Protein AF-0000000084555041 (afdb_homodimer)

Foldseek 3Di:
DPDAAEEEEEDAAQFADLQGVLLQLLQVLLVVPDRYDYFYEYQDQAWHQHNVGDTDGGPYYLVDDPQHQEYEFEDGPCLVVVLPPCSN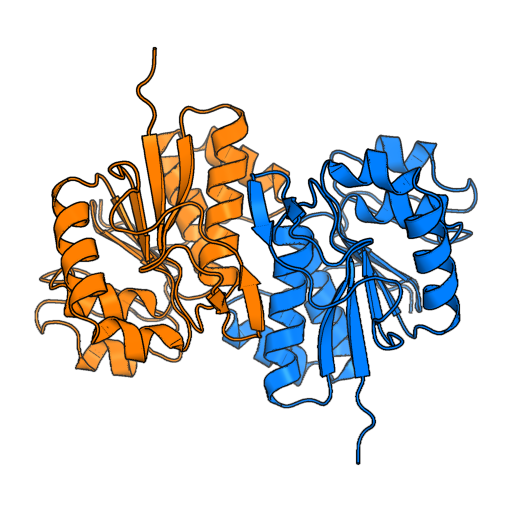LVSLLVSLVRHQAYEYAASSLSSCQSNVNQAQEEEEHAQVCQVVSCVSHDPNYHYDPPAQWEAPRRYIYGYHRVSSNQVSLLVCCVVPNDVSSVVSCVVVVHDHDNVGGHYPD/DPDAAEEEEEDAAQFADLQGVLLQLLQVLLVVPDRYDYFYEYQDQAWHQHNVGDTDGGPYYLVDDPQHQEYEFEDGPCLVVVLPPCSNLVSLLVSLVRHQAYEYAASSLSSCQSNVNQAQEEEEHAQVCQVVSCVSHDPNYHYDPPAQWEAPRRYIYGYHRVSSNQVSLLVCCVVPNDVSSVVSCVVVVHDHDNVGGHYPD

Structure (mmCIF, N/CA/C/O backbone):
data_AF-0000000084555041-model_v1
#
loop_
_entity.id
_entity.type
_entity.pdbx_description
1 polymer 'DJ-1/PfpI family protein'
#
loop_
_atom_site.group_PDB
_atom_site.id
_atom_site.type_symbol
_atom_site.label_atom_id
_atom_site.label_alt_id
_atom_site.label_comp_id
_atom_site.label_asym_id
_atom_site.label_entity_id
_atom_site.label_seq_id
_atom_site.pdbx_PDB_ins_code
_atom_site.Cartn_x
_atom_site.Cartn_y
_atom_site.Cartn_z
_atom_site.occupancy
_atom_site.B_iso_or_equiv
_atom_site.auth_seq_id
_atom_site.auth_comp_id
_atom_site.auth_asym_id
_atom_site.auth_atom_id
_atom_site.pdbx_PDB_model_num
ATOM 1 N N . MET A 1 1 ? 29.172 -12.688 -9.227 1 41.16 1 MET A N 1
ATOM 2 C CA . MET A 1 1 ? 28.312 -11.531 -9.016 1 41.16 1 MET A CA 1
ATOM 3 C C . MET A 1 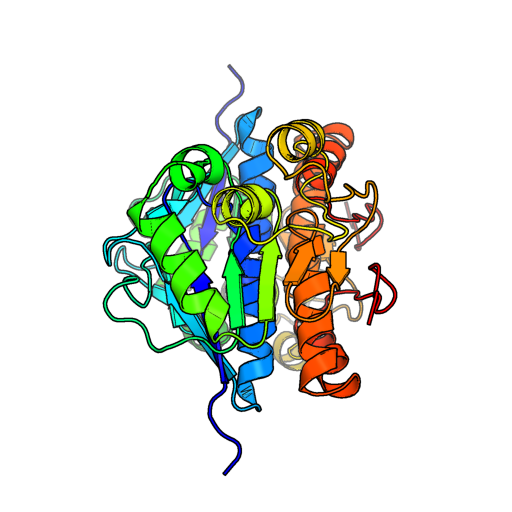1 ? 26.844 -11.953 -8.883 1 41.16 1 MET A C 1
ATOM 5 O O . MET A 1 1 ? 26.344 -12.727 -9.695 1 41.16 1 MET A O 1
ATOM 9 N N . LYS A 1 2 ? 26.219 -11.992 -7.637 1 59.16 2 LYS A N 1
ATOM 10 C CA . LYS A 1 2 ? 24.984 -12.75 -7.488 1 59.16 2 LYS A CA 1
ATOM 11 C C . LYS A 1 2 ? 23.938 -12.297 -8.5 1 59.16 2 LYS A C 1
ATOM 13 O O . LYS A 1 2 ? 23.797 -11.102 -8.773 1 59.16 2 LYS A O 1
ATOM 18 N N . GLU A 1 3 ? 23.391 -13.164 -9.539 1 86.75 3 GLU A N 1
ATOM 19 C CA . GLU A 1 3 ? 22.453 -13 -10.648 1 86.75 3 GLU A CA 1
ATOM 20 C C . GLU A 1 3 ? 21.219 -12.219 -10.203 1 86.75 3 GLU A C 1
ATOM 22 O O . GLU A 1 3 ? 20.75 -12.367 -9.07 1 86.75 3 GLU A O 1
ATOM 27 N N . ILE A 1 4 ? 20.859 -11.203 -11.039 1 93.25 4 ILE A N 1
ATOM 28 C CA . ILE A 1 4 ? 19.656 -10.406 -10.805 1 93.25 4 ILE A CA 1
ATOM 29 C C . ILE A 1 4 ? 18.438 -11.312 -10.727 1 93.25 4 ILE A C 1
ATOM 31 O O . ILE A 1 4 ? 18.266 -12.211 -11.562 1 93.25 4 ILE A O 1
ATOM 35 N N . LYS A 1 5 ? 17.734 -11.172 -9.641 1 97.88 5 LYS A N 1
ATOM 36 C CA . LYS A 1 5 ? 16.469 -11.883 -9.484 1 97.88 5 LYS A CA 1
ATOM 37 C C . LYS A 1 5 ? 15.281 -10.969 -9.789 1 97.88 5 LYS A C 1
ATOM 39 O O . LYS A 1 5 ? 15.055 -9.984 -9.086 1 97.88 5 LYS A O 1
ATOM 44 N N . ASN A 1 6 ? 14.523 -11.281 -10.883 1 98.62 6 ASN A N 1
ATOM 45 C CA . ASN A 1 6 ? 13.422 -10.453 -11.375 1 98.62 6 ASN A CA 1
ATOM 46 C C . ASN A 1 6 ? 12.109 -10.805 -10.68 1 98.62 6 ASN A C 1
ATOM 48 O O . ASN A 1 6 ? 11.688 -11.969 -10.688 1 98.62 6 ASN A O 1
ATOM 52 N N . VAL A 1 7 ? 11.484 -9.797 -10.078 1 98.88 7 VAL A N 1
ATOM 53 C CA . VAL A 1 7 ? 10.156 -9.922 -9.492 1 98.88 7 VAL A CA 1
ATOM 54 C C . VAL A 1 7 ? 9.141 -9.164 -10.352 1 98.88 7 VAL A C 1
ATOM 56 O O . VAL A 1 7 ? 9.125 -7.934 -10.359 1 98.88 7 VAL A O 1
ATOM 59 N N . ALA A 1 8 ? 8.305 -9.883 -11.055 1 98.94 8 ALA A N 1
ATOM 60 C CA . ALA A 1 8 ? 7.242 -9.273 -11.852 1 98.94 8 ALA A CA 1
ATOM 61 C C . ALA A 1 8 ? 5.918 -9.258 -11.094 1 98.94 8 ALA A C 1
ATOM 63 O O . ALA A 1 8 ? 5.453 -10.297 -10.625 1 98.94 8 ALA A O 1
ATOM 64 N N . ILE A 1 9 ? 5.352 -8.125 -10.977 1 98.94 9 ILE A N 1
ATOM 65 C CA . ILE A 1 9 ? 4.031 -7.969 -10.375 1 98.94 9 ILE A CA 1
ATOM 66 C C . ILE A 1 9 ? 3.02 -7.57 -11.445 1 98.94 9 ILE A C 1
ATOM 68 O O . ILE A 1 9 ? 3.133 -6.5 -12.047 1 98.94 9 ILE A O 1
ATOM 72 N N . LEU A 1 10 ? 2.076 -8.445 -11.703 1 98.94 10 LEU A N 1
ATOM 73 C CA . LEU A 1 10 ? 1.033 -8.164 -12.688 1 98.94 10 LEU A CA 1
ATOM 74 C C . LEU A 1 10 ? 0.095 -7.07 -12.18 1 98.94 10 LEU A C 1
ATOM 76 O O . LEU A 1 10 ? -0.303 -7.082 -11.008 1 98.94 10 LEU A O 1
ATOM 80 N N . ILE A 1 11 ? -0.233 -6.133 -13.031 1 98.94 11 ILE A N 1
ATOM 81 C CA . ILE A 1 11 ? -1.312 -5.195 -12.734 1 98.94 11 ILE A CA 1
ATOM 82 C C . ILE A 1 11 ? -2.273 -5.129 -13.914 1 98.94 11 ILE A C 1
ATOM 84 O O . ILE A 1 11 ? -1.89 -5.414 -15.055 1 98.94 11 ILE A O 1
ATOM 88 N N . PHE A 1 12 ? -3.521 -4.828 -13.648 1 98.94 12 PHE A N 1
ATOM 89 C CA . PHE A 1 12 ? -4.59 -4.785 -14.633 1 98.94 12 PHE A CA 1
ATOM 90 C C . PHE A 1 12 ? -5.699 -3.838 -14.195 1 98.94 12 PHE A C 1
ATOM 92 O O . PHE A 1 12 ? -5.707 -3.369 -13.055 1 98.94 12 PHE A O 1
ATOM 99 N N . GLU A 1 13 ? -6.637 -3.469 -15.133 1 98.81 13 GLU A N 1
ATOM 100 C CA . GLU A 1 13 ? -7.77 -2.613 -14.797 1 98.81 13 GLU A CA 1
ATOM 101 C C . GLU A 1 13 ? -8.523 -3.146 -13.578 1 98.81 13 GLU A C 1
ATOM 103 O O . GLU A 1 13 ? -8.82 -4.34 -13.508 1 98.81 13 GLU A O 1
ATOM 108 N N . ASP A 1 14 ? -8.812 -2.299 -12.578 1 98.56 14 ASP A N 1
ATOM 109 C CA . ASP A 1 14 ? -9.562 -2.594 -11.359 1 98.56 14 ASP A CA 1
ATOM 110 C C . ASP A 1 14 ? -8.789 -3.545 -10.453 1 98.56 14 ASP A C 1
ATOM 112 O O . ASP A 1 14 ? -9.391 -4.301 -9.688 1 98.56 14 ASP A O 1
ATOM 116 N N . VAL A 1 15 ? -7.441 -3.555 -10.562 1 98.69 15 VAL A N 1
ATOM 117 C CA . VAL A 1 15 ? -6.602 -4.223 -9.578 1 98.69 15 VAL A CA 1
ATOM 118 C C . VAL A 1 15 ? -6.703 -3.498 -8.234 1 98.69 15 VAL A C 1
ATOM 120 O O . VAL A 1 15 ? -6.922 -2.285 -8.195 1 98.69 15 VAL A O 1
ATOM 123 N N . GLU A 1 16 ? -6.652 -4.25 -7.18 1 98.06 16 GLU A N 1
ATOM 124 C CA . GLU A 1 16 ? -6.656 -3.648 -5.848 1 98.06 16 GLU A CA 1
ATOM 125 C C . GLU A 1 16 ? -5.289 -3.062 -5.504 1 98.06 16 GLU A C 1
ATOM 127 O O . GLU A 1 16 ? -4.277 -3.764 -5.555 1 98.06 16 GLU A O 1
ATOM 132 N N . ILE A 1 17 ? -5.227 -1.912 -5.074 1 97.44 17 ILE A N 1
ATOM 133 C CA . ILE A 1 17 ? -4.004 -1.126 -4.965 1 97.44 17 ILE A CA 1
ATOM 134 C C . ILE A 1 17 ? -3.047 -1.797 -3.979 1 97.44 17 ILE A C 1
ATOM 136 O O . ILE A 1 17 ? -1.891 -2.066 -4.312 1 97.44 17 ILE A O 1
ATOM 140 N N . LEU A 1 18 ? -3.51 -2.143 -2.799 1 97.31 18 LEU A N 1
ATOM 141 C CA . LEU A 1 18 ? -2.59 -2.645 -1.784 1 97.31 18 LEU A CA 1
ATOM 142 C C . LEU A 1 18 ? -2.234 -4.105 -2.047 1 97.31 18 LEU A C 1
ATOM 144 O O . LEU A 1 18 ? -1.275 -4.625 -1.474 1 97.31 18 LEU A O 1
ATOM 148 N N . ASP A 1 19 ? -3.008 -4.77 -2.949 1 98.5 19 ASP A N 1
ATOM 149 C CA . ASP A 1 19 ? -2.646 -6.129 -3.334 1 98.5 19 ASP A CA 1
ATOM 150 C C . ASP A 1 19 ? -1.311 -6.156 -4.074 1 98.5 19 ASP A C 1
ATOM 152 O O . ASP A 1 19 ? -0.609 -7.168 -4.062 1 98.5 19 ASP A O 1
ATOM 156 N N . PHE A 1 20 ? -1.017 -5.059 -4.746 1 98.62 20 PHE A N 1
ATOM 157 C CA . PHE A 1 20 ? 0.249 -5.082 -5.473 1 98.62 20 PHE A CA 1
ATOM 158 C C . PHE A 1 20 ? 1.238 -4.098 -4.863 1 98.62 20 PHE A C 1
ATOM 160 O O . PHE A 1 20 ? 2.447 -4.34 -4.867 1 98.62 20 PHE A O 1
ATOM 167 N N . CYS A 1 21 ? 0.788 -3 -4.285 1 98.06 21 CYS A N 1
ATOM 168 C CA . CYS A 1 21 ? 1.701 -2.004 -3.736 1 98.06 21 CYS A CA 1
ATOM 169 C C . CYS A 1 21 ? 2.314 -2.49 -2.43 1 98.06 21 CYS A C 1
ATOM 171 O O . CYS A 1 21 ? 3.439 -2.117 -2.09 1 98.06 21 CYS A O 1
ATOM 173 N N . GLY A 1 22 ? 1.541 -3.26 -1.647 1 97.88 22 GLY A N 1
ATOM 174 C CA . GLY A 1 22 ? 2.135 -3.875 -0.471 1 97.88 22 GLY A CA 1
ATOM 175 C C . GLY A 1 22 ? 3.373 -4.691 -0.787 1 97.88 22 GLY A C 1
ATOM 176 O O . GLY A 1 22 ? 4.473 -4.359 -0.339 1 97.88 22 GLY A O 1
ATOM 177 N N . PRO A 1 23 ? 3.158 -5.727 -1.587 1 98.81 23 PRO A N 1
ATOM 178 C CA . PRO A 1 23 ? 4.305 -6.539 -1.995 1 98.81 23 PRO A CA 1
ATOM 179 C C . PRO A 1 23 ? 5.379 -5.723 -2.711 1 98.81 23 PRO A C 1
ATOM 181 O O . PRO A 1 23 ? 6.574 -5.953 -2.506 1 98.81 23 PRO A O 1
ATOM 184 N N . PHE A 1 24 ? 4.988 -4.785 -3.588 1 98.62 24 PHE A N 1
ATOM 185 C CA . PHE A 1 24 ? 5.938 -3.934 -4.293 1 98.62 24 PHE A CA 1
ATOM 186 C C . PHE A 1 24 ? 6.855 -3.217 -3.309 1 98.62 24 PHE A C 1
ATOM 188 O O . PHE A 1 24 ? 8.062 -3.135 -3.529 1 98.62 24 PHE A O 1
ATOM 195 N N . GLU A 1 25 ? 6.301 -2.652 -2.236 1 97.81 25 GLU A N 1
ATOM 196 C CA . GLU A 1 25 ? 7.078 -1.966 -1.209 1 97.81 25 GLU A CA 1
ATOM 197 C C . GLU A 1 25 ? 8.07 -2.912 -0.545 1 97.81 25 GLU A C 1
ATOM 199 O O . GLU A 1 25 ? 9.258 -2.59 -0.419 1 97.81 25 GLU A O 1
ATOM 204 N N . VAL A 1 26 ? 7.582 -4.094 -0.141 1 98.56 26 VAL A N 1
ATOM 205 C CA . VAL A 1 26 ? 8.43 -5.07 0.537 1 98.56 26 VAL A CA 1
ATOM 206 C C . VAL A 1 26 ? 9.625 -5.418 -0.348 1 98.56 26 VAL A C 1
ATOM 208 O O . VAL A 1 26 ? 10.773 -5.305 0.079 1 98.56 26 VAL A O 1
ATOM 211 N N . PHE A 1 27 ? 9.375 -5.801 -1.579 1 98.81 27 PHE A N 1
ATOM 212 C CA . PHE A 1 27 ? 10.438 -6.262 -2.463 1 98.81 27 PHE A CA 1
ATOM 213 C C . PHE A 1 27 ? 11.352 -5.105 -2.857 1 98.81 27 PHE A C 1
ATOM 215 O O . PHE A 1 27 ? 12.555 -5.297 -3.035 1 98.81 27 PHE A O 1
ATOM 222 N N . SER A 1 28 ? 10.758 -3.936 -3.018 1 98 28 SER A N 1
ATOM 223 C CA . SER A 1 28 ? 11.562 -2.793 -3.438 1 98 28 SER A CA 1
ATOM 224 C C . SER A 1 28 ? 12.508 -2.342 -2.328 1 98 28 SER A C 1
ATOM 226 O O . SER A 1 28 ? 13.641 -1.948 -2.594 1 98 28 SER A O 1
ATOM 228 N N . ILE A 1 29 ? 12.023 -2.275 -1.068 1 97.44 29 ILE A N 1
ATOM 229 C CA . ILE A 1 29 ? 12.898 -1.953 0.051 1 97.44 29 ILE A CA 1
ATOM 230 C C . ILE A 1 29 ? 14.016 -2.988 0.145 1 97.44 29 ILE A C 1
ATOM 232 O O . ILE A 1 29 ? 15.188 -2.637 0.328 1 97.44 29 ILE A O 1
ATOM 236 N N . THR A 1 30 ? 13.68 -4.293 0.023 1 98.56 30 THR A N 1
ATOM 237 C CA . THR A 1 30 ? 14.664 -5.367 0.039 1 98.56 30 THR A CA 1
ATOM 238 C C . THR A 1 30 ? 15.68 -5.191 -1.088 1 98.56 30 THR A C 1
ATOM 240 O O . THR A 1 30 ? 16.859 -5.473 -0.912 1 98.56 30 THR A O 1
ATOM 243 N N . ALA A 1 31 ? 15.258 -4.668 -2.203 1 98.06 31 ALA A N 1
ATOM 244 C CA . ALA A 1 31 ? 16.062 -4.535 -3.412 1 98.06 31 ALA A CA 1
ATOM 245 C C . ALA A 1 31 ? 17.156 -3.479 -3.232 1 98.06 31 ALA A C 1
ATOM 247 O O . ALA A 1 31 ? 18.094 -3.41 -4.02 1 98.06 31 ALA A O 1
ATOM 248 N N . ARG A 1 32 ? 16.984 -2.59 -2.248 1 95 32 ARG A N 1
ATOM 249 C CA . ARG A 1 32 ? 17.922 -1.489 -2.049 1 95 32 ARG A CA 1
ATOM 250 C C . ARG A 1 32 ? 19.328 -2.01 -1.786 1 95 32 ARG A C 1
ATOM 252 O O . ARG A 1 32 ? 20.312 -1.332 -2.086 1 95 32 ARG A O 1
ATOM 259 N N . ASP A 1 33 ? 19.484 -3.252 -1.26 1 96.19 33 ASP A N 1
ATOM 260 C CA . ASP A 1 33 ? 20.812 -3.773 -0.958 1 96.19 33 ASP A CA 1
ATOM 261 C C . ASP A 1 33 ? 20.906 -5.254 -1.318 1 96.19 33 ASP A C 1
ATOM 263 O O . ASP A 1 33 ? 21.688 -5.996 -0.703 1 96.19 33 ASP A O 1
ATOM 267 N N . THR A 1 34 ? 20.016 -5.699 -2.148 1 97.62 34 THR A N 1
ATOM 268 C CA . THR A 1 34 ? 20.062 -7.059 -2.682 1 97.62 34 THR A CA 1
ATOM 269 C C . THR A 1 34 ? 19.984 -7.043 -4.207 1 97.62 34 THR A C 1
ATOM 271 O O . THR A 1 34 ? 19.969 -5.977 -4.82 1 97.62 34 THR A O 1
ATOM 274 N N . ASN A 1 35 ? 19.938 -8.18 -4.832 1 97.44 35 ASN A N 1
ATOM 275 C CA . ASN A 1 35 ? 19.953 -8.289 -6.285 1 97.44 35 ASN A CA 1
ATOM 276 C C . ASN A 1 35 ? 18.531 -8.414 -6.852 1 97.44 35 ASN A C 1
ATOM 278 O O . ASN A 1 35 ? 18.344 -8.875 -7.977 1 97.44 35 ASN A O 1
ATOM 282 N N . LEU A 1 36 ? 17.562 -7.984 -6.137 1 98.19 36 LEU A N 1
ATOM 283 C CA . LEU A 1 36 ? 16.188 -8.008 -6.633 1 98.19 36 LEU A CA 1
ATOM 284 C C . LEU A 1 36 ? 15.953 -6.863 -7.613 1 98.19 36 LEU A C 1
ATOM 286 O O . LEU A 1 36 ? 16.469 -5.758 -7.426 1 98.19 36 LEU A O 1
ATOM 290 N N . ASN A 1 37 ? 15.242 -7.141 -8.641 1 98.31 37 ASN A N 1
ATOM 291 C CA . ASN A 1 37 ? 14.688 -6.176 -9.578 1 98.31 37 ASN A CA 1
ATOM 292 C C . ASN A 1 37 ? 13.164 -6.285 -9.664 1 98.31 37 ASN A C 1
ATOM 294 O O . ASN A 1 37 ? 12.641 -7.262 -10.203 1 98.31 37 ASN A O 1
ATOM 298 N N . VAL A 1 38 ? 12.461 -5.289 -9.156 1 98.75 38 VAL A N 1
ATOM 299 C CA . VAL A 1 38 ? 11.016 -5.34 -9.031 1 98.75 38 VAL A CA 1
ATOM 300 C C . VAL A 1 38 ? 10.367 -4.461 -10.102 1 98.75 38 VAL A C 1
ATOM 302 O O . VAL A 1 38 ? 10.75 -3.297 -10.266 1 98.75 38 VAL A O 1
ATOM 305 N N . TYR A 1 39 ? 9.414 -4.992 -10.805 1 98.81 39 TYR A N 1
ATOM 306 C CA . TYR A 1 39 ? 8.727 -4.199 -11.82 1 98.81 39 TYR A CA 1
ATOM 307 C C . TYR A 1 39 ? 7.285 -4.672 -11.992 1 98.81 39 TYR A C 1
ATOM 309 O O . TYR A 1 39 ? 6.961 -5.82 -11.672 1 98.81 39 TYR A O 1
ATOM 317 N N . THR A 1 40 ? 6.461 -3.754 -12.469 1 98.94 40 THR A N 1
ATOM 318 C CA . THR A 1 40 ? 5.078 -4.094 -12.797 1 98.94 40 THR A CA 1
ATOM 319 C C . THR A 1 40 ? 4.934 -4.418 -14.281 1 98.94 40 THR A C 1
ATOM 321 O O . THR A 1 40 ? 5.668 -3.885 -15.109 1 98.94 40 THR A O 1
ATOM 324 N N . VAL A 1 41 ? 3.996 -5.301 -14.523 1 98.94 41 VAL A N 1
ATOM 325 C CA . VAL A 1 41 ? 3.697 -5.691 -15.891 1 98.94 41 VAL A CA 1
ATOM 326 C C . VAL A 1 41 ? 2.188 -5.695 -16.109 1 98.94 41 VAL A C 1
ATOM 328 O O . VAL A 1 41 ? 1.424 -6.074 -15.219 1 98.94 41 VAL A O 1
ATOM 331 N N . ALA A 1 42 ? 1.735 -5.219 -17.203 1 98.94 42 ALA A N 1
ATOM 332 C CA . ALA A 1 42 ? 0.333 -5.242 -17.609 1 98.94 42 ALA A CA 1
ATOM 333 C C . ALA A 1 42 ? 0.185 -5.77 -19.031 1 98.94 42 ALA A C 1
ATOM 335 O O . ALA A 1 42 ? 1.181 -5.973 -19.734 1 98.94 42 ALA A O 1
ATOM 336 N N . GLU A 1 43 ? -1.061 -6.152 -19.406 1 98.81 43 GLU A N 1
ATOM 337 C CA . GLU A 1 43 ? -1.284 -6.633 -20.766 1 98.81 43 GLU A CA 1
ATOM 338 C C . GLU A 1 43 ? -0.765 -5.637 -21.797 1 98.81 43 GLU A C 1
ATOM 340 O O . GLU A 1 43 ? -0.103 -6.023 -22.75 1 98.81 43 GLU A O 1
ATOM 345 N N . LYS A 1 44 ? -1.063 -4.383 -21.578 1 98.19 44 LYS A N 1
ATOM 346 C CA . LYS A 1 44 ? -0.593 -3.277 -22.406 1 98.19 44 LYS A CA 1
ATOM 347 C C . LYS A 1 44 ? 0.19 -2.262 -21.578 1 98.19 44 LYS A C 1
ATOM 349 O O . LYS A 1 44 ? 0.078 -2.234 -20.344 1 98.19 44 LYS A O 1
ATOM 354 N N . ILE A 1 45 ? 0.991 -1.415 -22.281 1 97.94 45 ILE A N 1
ATOM 355 C CA . ILE A 1 45 ? 1.859 -0.463 -21.594 1 97.94 45 ILE A CA 1
ATOM 356 C C . ILE A 1 45 ? 1.065 0.789 -21.234 1 97.94 45 ILE A C 1
ATOM 358 O O . ILE A 1 45 ? 1.563 1.661 -20.516 1 97.94 45 ILE A O 1
ATOM 362 N N . THR A 1 46 ? -0.194 0.931 -21.547 1 98.12 46 THR A N 1
ATOM 363 C CA . THR A 1 46 ? -1.044 2.08 -21.25 1 98.12 46 THR A CA 1
ATOM 364 C C . THR A 1 46 ? -1.412 2.117 -19.781 1 98.12 46 THR A C 1
ATOM 366 O O . THR A 1 46 ? -1.417 1.081 -19.109 1 98.12 46 THR A O 1
ATOM 369 N N . PRO A 1 47 ? -1.659 3.32 -19.234 1 98.62 47 PRO A N 1
ATOM 370 C CA . PRO A 1 47 ? -2.029 3.422 -17.812 1 98.62 47 PRO A CA 1
ATOM 371 C C . PRO A 1 47 ? -3.215 2.531 -17.453 1 98.62 47 PRO A C 1
ATOM 373 O O . PRO A 1 47 ? -4.141 2.371 -18.25 1 98.62 47 PRO A O 1
ATOM 376 N N . ILE A 1 48 ? -3.166 1.954 -16.281 1 98.38 48 ILE A N 1
ATOM 377 C CA . ILE A 1 48 ? -4.32 1.24 -15.758 1 98.38 48 ILE A CA 1
ATOM 378 C C . ILE A 1 48 ? -4.957 2.051 -14.633 1 98.38 48 ILE A C 1
ATOM 380 O O . ILE A 1 48 ? -4.27 2.803 -13.938 1 98.38 48 ILE A O 1
ATOM 384 N N . LEU A 1 49 ? -6.27 1.921 -14.492 1 98.56 49 LEU A N 1
ATOM 385 C CA . LEU A 1 49 ? -6.988 2.455 -13.344 1 98.56 49 LEU A CA 1
ATOM 386 C C . LEU A 1 49 ? -7.277 1.356 -12.328 1 98.56 49 LEU A C 1
ATOM 388 O O . LEU A 1 49 ? -7.898 0.345 -12.656 1 98.56 49 LEU A O 1
ATOM 392 N N . THR A 1 50 ? -6.77 1.563 -11.148 1 98.38 50 THR A N 1
ATOM 393 C CA . THR A 1 50 ? -7.035 0.604 -10.078 1 98.38 50 THR A CA 1
ATOM 394 C C . THR A 1 50 ? -8.508 0.629 -9.688 1 98.38 50 THR A C 1
ATOM 396 O O . THR A 1 50 ? -9.266 1.483 -10.148 1 98.38 50 THR A O 1
ATOM 399 N N . TYR A 1 51 ? -8.945 -0.327 -8.836 1 95.94 51 TYR A N 1
ATOM 400 C CA . TYR A 1 51 ? -10.336 -0.427 -8.406 1 95.94 51 TYR A CA 1
ATOM 401 C C . TYR A 1 51 ? -10.82 0.888 -7.805 1 95.94 51 TYR A C 1
ATOM 403 O O . TYR A 1 51 ? -11.977 1.278 -7.996 1 95.94 51 TYR A O 1
ATOM 411 N N . ASN A 1 52 ? -9.914 1.59 -7.168 1 93.44 52 ASN A N 1
ATOM 412 C CA . ASN A 1 52 ? -10.305 2.859 -6.562 1 93.44 52 ASN A CA 1
ATOM 413 C C . ASN A 1 52 ? -9.773 4.047 -7.359 1 93.44 52 ASN A C 1
ATOM 415 O O . ASN A 1 52 ? -9.625 5.145 -6.824 1 93.44 52 ASN A O 1
ATOM 419 N N . LYS A 1 53 ? -9.359 3.846 -8.594 1 96.5 53 LYS A N 1
ATOM 420 C CA . LYS A 1 53 ? -9.195 4.836 -9.656 1 96.5 53 LYS A CA 1
ATOM 421 C C . LYS A 1 53 ? -7.887 5.602 -9.5 1 96.5 53 LYS A C 1
ATOM 423 O O . LYS A 1 53 ? -7.777 6.75 -9.938 1 96.5 53 LYS A O 1
ATOM 428 N N . LEU A 1 54 ? -6.953 5.031 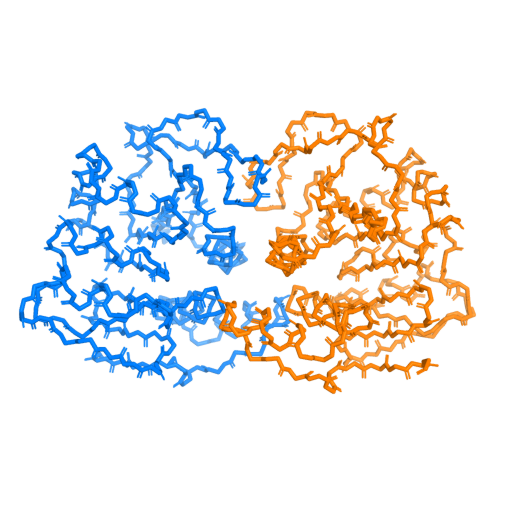-8.828 1 98.19 54 LEU A N 1
ATOM 429 C CA . LEU A 1 54 ? -5.594 5.539 -8.977 1 98.19 54 LEU A CA 1
ATOM 430 C C . LEU A 1 54 ? -4.996 5.109 -10.312 1 98.19 54 LEU A C 1
ATOM 432 O O . LEU A 1 54 ? -5.039 3.93 -10.664 1 98.19 54 LEU A O 1
ATOM 436 N N . SER A 1 55 ? -4.504 6.055 -11.086 1 98.75 55 SER A N 1
ATOM 437 C CA . SER A 1 55 ? -3.896 5.777 -12.383 1 98.75 55 SER A CA 1
ATOM 438 C C . SER A 1 55 ? -2.42 5.426 -12.242 1 98.75 55 SER A C 1
ATOM 440 O O . SER A 1 55 ? -1.645 6.203 -11.68 1 98.75 55 SER A O 1
ATOM 442 N N . VAL A 1 56 ? -2.029 4.262 -12.719 1 98.81 56 VAL A N 1
ATOM 443 C CA . VAL A 1 56 ? -0.665 3.758 -12.602 1 98.81 56 VAL A CA 1
ATOM 444 C C . VAL A 1 56 ? -0.134 3.373 -13.977 1 98.81 56 VAL A C 1
ATOM 446 O O . VAL A 1 56 ? -0.87 2.824 -14.805 1 98.81 56 VAL A O 1
ATOM 449 N N . ASN A 1 57 ? 1.095 3.662 -14.242 1 98.88 57 ASN A N 1
ATOM 450 C CA . ASN A 1 57 ? 1.744 3.264 -15.484 1 98.88 57 ASN A CA 1
ATOM 451 C C . ASN A 1 57 ? 2.621 2.031 -15.289 1 98.88 57 ASN A C 1
ATOM 453 O O . ASN A 1 57 ? 3.588 2.064 -14.531 1 98.88 57 ASN A O 1
ATOM 457 N N . PRO A 1 58 ? 2.275 0.925 -16 1 98.81 58 PRO A N 1
ATOM 458 C CA . PRO A 1 58 ? 3.123 -0.261 -15.852 1 98.81 58 PRO A CA 1
ATOM 459 C C . PRO A 1 58 ? 4.539 -0.044 -16.375 1 98.81 58 PRO A C 1
ATOM 461 O O . PRO A 1 58 ? 4.742 0.74 -17.312 1 98.81 58 PRO A O 1
ATOM 464 N N . HIS A 1 59 ? 5.527 -0.721 -15.805 1 98.81 59 HIS A N 1
ATOM 465 C CA . HIS A 1 59 ? 6.898 -0.671 -16.297 1 98.81 59 HIS A CA 1
ATOM 466 C C . HIS A 1 59 ? 7.008 -1.313 -17.688 1 98.81 59 HIS A C 1
ATOM 468 O O . HIS A 1 59 ? 7.75 -0.83 -18.531 1 98.81 59 HIS A O 1
ATOM 474 N N . TYR A 1 60 ? 6.27 -2.422 -17.812 1 98.81 60 TYR A N 1
ATOM 475 C CA . TYR A 1 60 ? 6.352 -3.207 -19.047 1 98.81 60 TYR A CA 1
ATOM 476 C C . TYR A 1 60 ? 4.98 -3.73 -19.453 1 98.81 60 TYR A C 1
ATOM 478 O O . TYR A 1 60 ? 4.047 -3.738 -18.641 1 98.81 60 TYR A O 1
ATOM 486 N N . SER A 1 61 ? 4.895 -4.109 -20.688 1 98.81 61 SER A N 1
ATOM 487 C CA . SER A 1 61 ? 3.842 -5.027 -21.109 1 98.81 61 SER A CA 1
ATOM 488 C C . SER A 1 61 ? 4.277 -6.477 -20.953 1 98.81 61 SER A C 1
ATOM 490 O O . SER A 1 61 ? 5.477 -6.77 -20.891 1 98.81 61 SER A O 1
ATOM 492 N N . ILE A 1 62 ? 3.312 -7.355 -20.922 1 98.56 62 ILE A N 1
ATOM 493 C CA . ILE A 1 62 ? 3.611 -8.773 -20.781 1 98.56 62 ILE A CA 1
ATOM 494 C C . ILE A 1 62 ? 4.383 -9.258 -22 1 98.56 62 ILE A C 1
ATOM 496 O O . ILE A 1 62 ? 4.977 -10.344 -21.984 1 98.56 62 ILE A O 1
ATOM 500 N N . PHE A 1 63 ? 4.438 -8.508 -23.062 1 98.12 63 PHE A N 1
ATOM 501 C CA . PHE A 1 63 ? 5.094 -8.914 -24.297 1 98.12 63 PHE A CA 1
ATOM 502 C C . PHE A 1 63 ? 6.551 -8.477 -24.312 1 98.12 63 PHE A C 1
ATOM 504 O O . PHE A 1 63 ? 7.344 -8.953 -25.125 1 98.12 63 PHE A O 1
ATOM 511 N N . ASP A 1 64 ? 7.016 -7.594 -23.422 1 97.25 64 ASP A N 1
ATOM 512 C CA . ASP A 1 64 ? 8.359 -7.023 -23.516 1 97.25 64 ASP A CA 1
ATOM 513 C C . ASP A 1 64 ? 9.023 -6.965 -22.141 1 97.25 64 ASP A C 1
ATOM 515 O O . ASP A 1 64 ? 10.008 -6.254 -21.953 1 97.25 64 ASP A O 1
ATOM 519 N N . CYS A 1 65 ? 8.469 -7.629 -21.172 1 98.38 65 CYS A N 1
ATOM 520 C CA . CYS A 1 65 ? 9.07 -7.598 -19.844 1 98.38 65 CYS A CA 1
ATOM 521 C C . CYS A 1 65 ? 10.188 -8.633 -19.719 1 98.38 65 CYS A C 1
ATOM 523 O O . CYS A 1 65 ? 10.18 -9.641 -20.422 1 98.38 65 CYS A O 1
ATOM 525 N N . PRO A 1 66 ? 11.195 -8.383 -18.844 1 98.19 66 PRO A N 1
ATOM 526 C CA . PRO A 1 66 ? 12.18 -9.43 -18.547 1 98.19 66 PRO A CA 1
ATOM 527 C C . PRO A 1 66 ? 11.539 -10.703 -18 1 98.19 66 PRO A C 1
ATOM 529 O O . PRO A 1 66 ? 10.484 -10.648 -17.359 1 98.19 66 PRO A O 1
ATOM 532 N N . GLU A 1 67 ? 12.203 -11.844 -18.234 1 98.06 67 GLU A N 1
ATOM 533 C CA . GLU A 1 67 ? 11.703 -13.102 -17.672 1 98.06 67 GLU A CA 1
ATOM 534 C C . GLU A 1 67 ? 11.727 -13.086 -16.156 1 98.06 67 GLU A C 1
ATOM 536 O O . GLU A 1 67 ? 12.773 -12.836 -15.547 1 98.06 67 GLU A O 1
ATOM 541 N N . PRO A 1 68 ? 1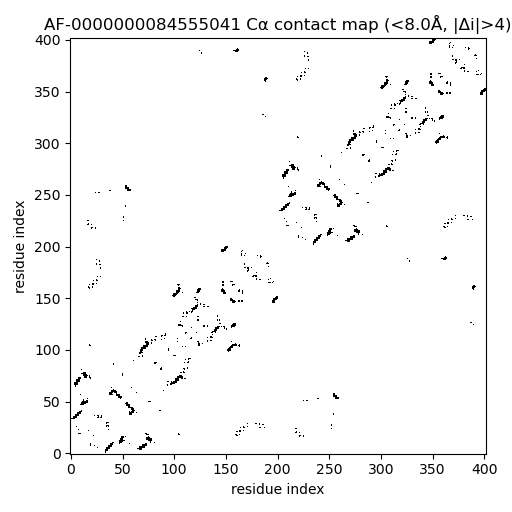0.609 -13.336 -15.578 1 98.62 68 PRO A N 1
ATOM 542 C CA . PRO A 1 68 ? 10.602 -13.234 -14.117 1 98.62 68 PRO A CA 1
ATOM 543 C C . PRO A 1 68 ? 11.094 -14.516 -13.438 1 98.62 68 PRO A C 1
ATOM 545 O O . PRO A 1 68 ? 10.82 -15.617 -13.914 1 98.62 68 PRO A O 1
ATOM 548 N N . ASP A 1 69 ? 11.828 -14.336 -12.32 1 98.81 69 ASP A N 1
ATOM 549 C CA . ASP A 1 69 ? 12.156 -15.414 -11.391 1 98.81 69 ASP A CA 1
ATOM 550 C C . ASP A 1 69 ? 11.047 -15.602 -10.359 1 98.81 69 ASP A C 1
ATOM 552 O O . ASP A 1 69 ? 10.859 -16.703 -9.836 1 98.81 69 ASP A O 1
ATOM 556 N N . ILE A 1 70 ? 10.375 -14.531 -9.992 1 98.94 70 ILE A N 1
ATOM 557 C CA . ILE A 1 70 ? 9.219 -14.492 -9.109 1 98.94 70 ILE A CA 1
ATOM 558 C C . ILE A 1 70 ? 8.078 -13.734 -9.797 1 98.94 70 ILE A C 1
ATOM 560 O O . ILE A 1 70 ? 8.281 -12.648 -10.336 1 98.94 70 ILE A O 1
ATOM 564 N N . VAL A 1 71 ? 6.906 -14.32 -9.867 1 98.94 71 VAL A N 1
ATOM 565 C CA . VAL A 1 71 ? 5.738 -13.664 -10.438 1 98.94 71 VAL A CA 1
ATOM 566 C C . VAL A 1 71 ? 4.645 -13.539 -9.383 1 98.94 71 VAL A C 1
ATOM 568 O O . VAL A 1 71 ? 4.355 -14.5 -8.664 1 98.94 71 VAL A O 1
ATOM 571 N N . LEU A 1 72 ? 4.141 -12.375 -9.188 1 98.94 72 LEU A N 1
ATOM 572 C CA . LEU A 1 72 ? 3.074 -12.117 -8.219 1 98.94 72 LEU A CA 1
ATOM 573 C C . LEU A 1 72 ? 1.798 -11.68 -8.93 1 98.94 72 LEU A C 1
ATOM 575 O O . LEU A 1 72 ? 1.819 -10.742 -9.727 1 98.94 72 LEU A O 1
ATOM 579 N N . ILE A 1 73 ? 0.705 -12.352 -8.641 1 99 73 ILE A N 1
ATOM 580 C CA . ILE A 1 73 ? -0.612 -12.086 -9.211 1 99 73 ILE A CA 1
ATOM 581 C C . ILE A 1 73 ? -1.529 -11.5 -8.141 1 99 73 ILE A C 1
ATOM 583 O O . ILE A 1 73 ? -2.018 -12.219 -7.27 1 99 73 ILE A O 1
ATOM 587 N N . PRO A 1 74 ? -1.83 -10.219 -8.227 1 98.94 74 PRO A N 1
ATOM 588 C CA . PRO A 1 74 ? -2.705 -9.57 -7.246 1 98.94 74 PRO A CA 1
ATOM 589 C C . PRO A 1 74 ? -4.188 -9.766 -7.559 1 98.94 74 PRO A C 1
ATOM 591 O O . PRO A 1 74 ? -4.535 -10.336 -8.594 1 98.94 74 PRO A O 1
ATOM 594 N N . GLY A 1 75 ? -5.023 -9.336 -6.648 1 98.75 75 GLY A N 1
ATOM 595 C CA . GLY A 1 75 ? -6.465 -9.414 -6.844 1 98.75 75 G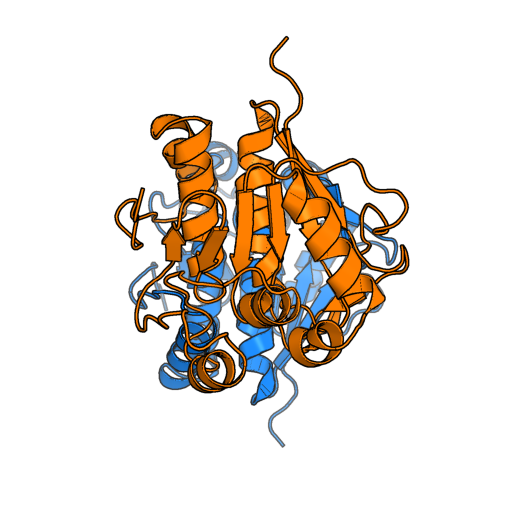LY A CA 1
ATOM 596 C C . GLY A 1 75 ? -7.094 -8.07 -7.152 1 98.75 75 GLY A C 1
ATOM 597 O O . GLY A 1 75 ? -6.441 -7.188 -7.719 1 98.75 75 GLY A O 1
ATOM 598 N N . GLY A 1 76 ? -8.328 -7.965 -6.809 1 98.19 76 GLY A N 1
ATOM 599 C CA . GLY A 1 76 ? -9.18 -6.828 -7.121 1 98.19 76 GLY A CA 1
ATOM 600 C C . GLY A 1 76 ? -10.391 -7.207 -7.949 1 98.19 76 GLY A C 1
ATOM 601 O O . GLY A 1 76 ? -10.523 -8.352 -8.383 1 98.19 76 GLY A O 1
ATOM 602 N N . LYS A 1 77 ? -11.266 -6.195 -8.109 1 97.75 77 LYS A N 1
ATOM 603 C CA . LYS A 1 77 ? -12.477 -6.434 -8.898 1 97.75 77 LYS A CA 1
ATOM 604 C C . LYS A 1 77 ? -12.125 -6.91 -10.305 1 97.75 77 LYS A C 1
ATOM 606 O O . LYS A 1 77 ? -12.852 -7.711 -10.891 1 97.75 77 LYS A O 1
ATOM 611 N N . GLY A 1 78 ? -11.016 -6.535 -10.828 1 98.69 78 GLY A N 1
ATOM 612 C CA . GLY A 1 78 ? -10.586 -6.852 -12.18 1 98.69 78 GLY A CA 1
ATOM 613 C C . GLY A 1 78 ? -10.211 -8.312 -12.359 1 98.69 78 GLY A C 1
ATOM 614 O O . GLY A 1 78 ? -10.109 -8.797 -13.492 1 98.69 78 GLY A O 1
ATOM 615 N N . SER A 1 79 ? -9.977 -9.023 -11.273 1 98.75 79 SER A N 1
ATOM 616 C CA . SER A 1 79 ? -9.562 -10.422 -11.375 1 98.75 79 SER A CA 1
ATOM 617 C C . SER A 1 79 ? -10.633 -11.273 -12.047 1 98.75 79 SER A C 1
ATOM 619 O O . SER A 1 79 ? -10.32 -12.242 -12.742 1 98.75 79 SER A O 1
ATOM 621 N N . ARG A 1 80 ? -11.875 -10.914 -11.852 1 98.5 80 ARG A N 1
ATOM 622 C CA . ARG A 1 80 ? -12.992 -11.68 -12.414 1 98.5 80 ARG A CA 1
ATOM 623 C C . ARG A 1 80 ? -13.047 -11.531 -13.93 1 98.5 80 ARG A C 1
ATOM 625 O O . ARG A 1 80 ? -13.484 -12.445 -14.633 1 98.5 80 ARG A O 1
ATOM 632 N N . LYS A 1 81 ? -12.672 -10.406 -14.391 1 98.69 81 LYS A N 1
ATOM 633 C CA . LYS A 1 81 ? -12.547 -10.227 -15.836 1 98.69 81 LYS A CA 1
ATOM 634 C C . LYS A 1 81 ? -11.305 -10.922 -16.375 1 98.69 81 LYS A C 1
ATOM 636 O O . LYS A 1 81 ? -11.375 -11.664 -17.359 1 98.69 81 LYS A O 1
ATOM 641 N N . GLU A 1 82 ? -10.172 -10.734 -15.695 1 98.81 82 GLU A N 1
ATOM 642 C CA . GLU A 1 82 ? -8.875 -11.172 -16.203 1 98.81 82 GLU A CA 1
ATOM 643 C C . GLU A 1 82 ? -8.734 -12.688 -16.141 1 98.81 82 GLU A C 1
ATOM 645 O O . GLU A 1 82 ? -8.016 -13.289 -16.938 1 98.81 82 GLU A O 1
ATOM 650 N N . MET A 1 83 ? -9.453 -13.32 -15.188 1 98.81 83 MET A N 1
ATOM 651 C CA . MET A 1 83 ? -9.375 -14.781 -15.109 1 98.81 83 MET A CA 1
ATOM 652 C C . MET A 1 83 ? -9.93 -15.422 -16.375 1 98.81 83 MET A C 1
ATOM 654 O O . MET A 1 83 ? -9.711 -16.609 -16.609 1 98.81 83 MET A O 1
ATOM 658 N N . ASN A 1 84 ? -10.672 -14.648 -17.156 1 98.81 84 ASN A N 1
ATOM 659 C CA . ASN A 1 84 ? -11.234 -15.133 -18.406 1 98.81 84 ASN A CA 1
ATOM 660 C C . ASN A 1 84 ? -10.539 -14.508 -19.609 1 98.81 84 ASN A C 1
ATOM 662 O O . ASN A 1 84 ? -11.039 -14.586 -20.734 1 98.81 84 ASN A O 1
ATOM 666 N N . ASN A 1 85 ? -9.469 -13.812 -19.453 1 98.88 85 ASN A N 1
ATOM 667 C CA . ASN A 1 85 ? -8.648 -13.219 -20.5 1 98.88 85 ASN A CA 1
ATOM 668 C C . ASN A 1 85 ? -7.551 -14.172 -20.969 1 98.88 85 ASN A C 1
ATOM 670 O O . ASN A 1 85 ? -6.547 -14.344 -20.266 1 98.88 85 ASN A O 1
ATOM 674 N N . PRO A 1 86 ? -7.68 -14.773 -22.125 1 98.81 86 PRO A N 1
ATOM 675 C CA . PRO A 1 86 ? -6.711 -15.789 -22.531 1 98.81 86 PRO A CA 1
ATOM 676 C C . PRO A 1 86 ? -5.297 -15.234 -22.688 1 98.81 86 PRO A C 1
ATOM 678 O O . PRO A 1 86 ? -4.32 -15.961 -22.484 1 98.81 86 PRO A O 1
ATOM 681 N N . ILE A 1 87 ? -5.152 -13.992 -23.016 1 98.88 87 ILE A N 1
ATOM 682 C CA . ILE A 1 87 ? -3.834 -13.391 -23.188 1 98.88 87 ILE A CA 1
ATOM 683 C C . ILE A 1 87 ? -3.1 -13.375 -21.844 1 98.88 87 ILE A C 1
ATOM 685 O O . ILE A 1 87 ? -1.953 -13.82 -21.75 1 98.88 87 ILE A O 1
ATOM 689 N N . ILE A 1 88 ? -3.773 -12.922 -20.781 1 98.88 88 ILE A N 1
ATOM 690 C CA . ILE A 1 88 ? -3.193 -12.828 -19.453 1 98.88 88 ILE A CA 1
ATOM 691 C C . ILE A 1 88 ? -2.973 -14.227 -18.875 1 98.88 88 ILE A C 1
ATOM 693 O O . ILE A 1 88 ? -1.913 -14.523 -18.328 1 98.88 88 ILE A O 1
ATOM 697 N N . ILE A 1 89 ? -3.977 -15.117 -19.062 1 98.94 89 ILE A N 1
ATOM 698 C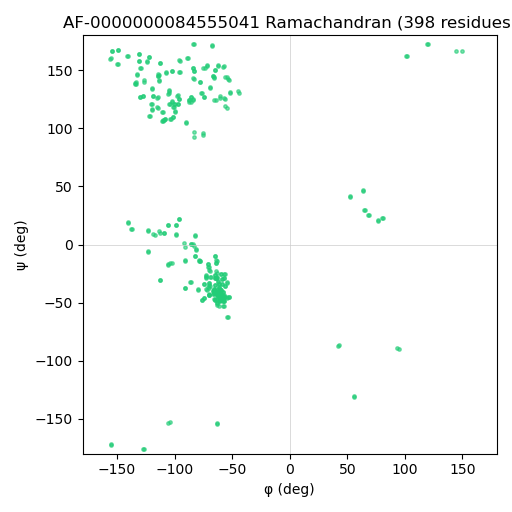 CA . ILE A 1 89 ? -3.891 -16.469 -18.5 1 98.94 89 ILE A CA 1
ATOM 699 C C . ILE A 1 89 ? -2.746 -17.234 -19.172 1 98.94 89 ILE A C 1
ATOM 701 O O . ILE A 1 89 ? -1.98 -17.922 -18.5 1 98.94 89 ILE A O 1
ATOM 705 N N . ASN A 1 90 ? -2.584 -17.094 -20.484 1 98.81 90 ASN A N 1
ATOM 706 C CA . ASN A 1 90 ? -1.491 -17.766 -21.188 1 98.81 90 ASN A CA 1
ATOM 707 C C . ASN A 1 90 ? -0.132 -17.219 -20.75 1 98.81 90 ASN A C 1
ATOM 709 O O . ASN A 1 90 ? 0.838 -17.969 -20.656 1 98.81 90 ASN A O 1
ATOM 713 N N . TRP A 1 91 ? -0.028 -15.953 -20.531 1 98.88 91 TRP A N 1
ATOM 714 C CA . TRP A 1 91 ? 1.217 -15.367 -20.047 1 98.88 91 TRP A CA 1
ATOM 715 C C . TRP A 1 91 ? 1.585 -15.938 -18.672 1 98.88 91 TRP A C 1
ATOM 717 O O . TRP A 1 91 ? 2.73 -16.328 -18.453 1 98.88 91 TRP A O 1
ATOM 727 N N . ILE A 1 92 ? 0.598 -15.969 -17.719 1 98.94 92 ILE A N 1
ATOM 728 C CA . ILE A 1 92 ? 0.821 -16.5 -16.375 1 98.94 92 ILE A CA 1
ATOM 729 C C . ILE A 1 92 ? 1.322 -17.953 -16.484 1 98.94 92 ILE A C 1
ATOM 731 O O . ILE A 1 92 ? 2.303 -18.312 -15.828 1 98.94 92 ILE A O 1
ATOM 735 N N . LYS A 1 93 ? 0.698 -18.766 -17.328 1 98.69 93 LYS A N 1
ATOM 736 C CA . LYS A 1 93 ? 1.113 -20.156 -17.516 1 98.69 93 LYS A CA 1
ATOM 737 C C . LYS A 1 93 ? 2.557 -20.219 -18.016 1 98.69 93 LYS A C 1
ATOM 739 O O . LYS A 1 93 ? 3.346 -21.031 -17.516 1 98.69 93 LYS A O 1
ATOM 744 N N . SER A 1 94 ? 2.797 -19.453 -18.938 1 98.5 94 SER A N 1
ATOM 745 C CA . SER A 1 94 ? 4.109 -19.469 -19.578 1 98.5 94 SER A CA 1
ATOM 746 C C . SER A 1 94 ? 5.211 -19.109 -18.594 1 98.5 94 SER A C 1
ATOM 748 O O . SER A 1 94 ? 6.188 -19.859 -18.453 1 98.5 94 SER A O 1
ATOM 750 N N . VAL A 1 95 ? 5.074 -17.984 -17.906 1 98.5 95 VAL A N 1
ATOM 751 C CA . VAL A 1 95 ? 6.156 -17.516 -17.047 1 98.5 95 VAL A CA 1
ATOM 752 C C . VAL A 1 95 ? 6.258 -18.391 -15.805 1 98.5 95 VAL A C 1
ATOM 754 O O . VAL A 1 95 ? 7.336 -18.531 -15.211 1 98.5 95 VAL A O 1
ATOM 757 N N . SER A 1 96 ? 5.137 -18.984 -15.391 1 98.56 96 SER A N 1
ATOM 758 C CA . SER A 1 96 ? 5.133 -19.828 -14.195 1 98.56 96 SER A CA 1
ATOM 759 C C . SER A 1 96 ? 5.992 -21.062 -14.398 1 98.56 96 SER A C 1
ATOM 761 O O . SER A 1 96 ? 6.508 -21.641 -13.43 1 98.56 96 SER A O 1
ATOM 763 N N . LYS A 1 97 ? 6.168 -21.516 -15.609 1 97.94 97 LYS A N 1
ATOM 764 C CA . LYS A 1 97 ? 6.969 -22.703 -15.906 1 97.94 97 LYS A CA 1
ATOM 765 C C . LYS A 1 97 ? 8.422 -22.5 -15.469 1 97.94 97 LYS A C 1
ATOM 767 O O . LYS A 1 97 ? 9.047 -23.422 -14.945 1 97.94 97 LYS A O 1
ATOM 772 N N . ASN A 1 98 ? 8.914 -21.375 -15.617 1 97.38 98 ASN A N 1
ATOM 773 C CA . ASN A 1 98 ? 10.336 -21.125 -15.367 1 97.38 98 ASN A CA 1
ATOM 774 C C . ASN A 1 98 ? 10.555 -20.359 -14.07 1 97.38 98 ASN A C 1
ATOM 776 O O . ASN A 1 98 ? 11.672 -20.312 -13.555 1 97.38 98 ASN A O 1
ATOM 780 N N . ALA A 1 99 ? 9.5 -19.734 -13.555 1 98.62 99 ALA A N 1
ATOM 781 C CA . ALA A 1 99 ? 9.633 -18.953 -12.328 1 98.62 99 ALA A CA 1
ATOM 782 C C . ALA A 1 99 ? 9.977 -19.844 -11.141 1 98.62 99 ALA A C 1
ATOM 784 O O . ALA A 1 99 ? 9.484 -20.984 -11.055 1 98.62 99 ALA A O 1
ATOM 785 N N . GLU A 1 100 ? 10.797 -19.328 -10.258 1 98.5 100 GLU A N 1
ATOM 786 C CA . GLU A 1 100 ? 11.109 -20 -9.008 1 98.5 100 GLU A CA 1
ATOM 787 C C . GLU A 1 100 ? 9.922 -19.969 -8.047 1 98.5 100 GLU A C 1
ATOM 789 O O . GLU A 1 100 ? 9.672 -20.938 -7.328 1 98.5 100 GLU A O 1
ATOM 794 N N . LEU A 1 101 ? 9.219 -18.859 -8.008 1 98.88 101 LEU A N 1
ATOM 795 C CA . LEU A 1 101 ? 8.055 -18.672 -7.152 1 98.88 101 LEU A CA 1
ATOM 796 C C . LEU A 1 101 ? 6.906 -18.047 -7.934 1 98.88 101 LEU A C 1
ATOM 798 O O . LEU A 1 101 ? 7.121 -17.156 -8.766 1 98.88 101 LEU A O 1
ATOM 802 N N . VAL A 1 102 ? 5.75 -18.531 -7.668 1 98.94 102 VAL A N 1
ATOM 803 C CA . VAL A 1 102 ? 4.484 -17.969 -8.141 1 98.94 102 VAL A CA 1
ATOM 804 C C . VAL A 1 102 ? 3.617 -17.578 -6.949 1 98.94 102 VAL A C 1
ATOM 806 O O . VAL A 1 102 ? 3.203 -18.438 -6.164 1 98.94 102 VAL A O 1
ATOM 809 N N . LEU A 1 103 ? 3.35 -16.297 -6.844 1 98.94 103 LEU A N 1
ATOM 810 C CA . LEU A 1 103 ? 2.668 -15.742 -5.68 1 98.94 103 LEU A CA 1
ATOM 811 C C . LEU A 1 103 ? 1.3 -15.188 -6.062 1 98.94 103 LEU A C 1
ATOM 813 O O . LEU A 1 103 ? 1.126 -14.656 -7.164 1 98.94 103 LEU A O 1
ATOM 817 N N . SER A 1 104 ? 0.352 -15.297 -5.207 1 98.94 104 SER A N 1
ATOM 818 C CA . SER A 1 104 ? -0.913 -14.602 -5.406 1 98.94 104 SER A CA 1
ATOM 819 C C . SER A 1 104 ? -1.356 -13.883 -4.133 1 98.94 104 SER A C 1
ATOM 821 O O . SER A 1 104 ? -1.043 -14.328 -3.025 1 98.94 104 SER A O 1
ATOM 823 N N . VAL A 1 105 ? -1.969 -12.805 -4.297 1 98.88 105 VAL A N 1
ATOM 824 C CA . VAL A 1 105 ? -2.615 -12.055 -3.229 1 98.88 105 VAL A CA 1
ATOM 825 C C . VAL A 1 105 ? -4.109 -11.93 -3.514 1 98.88 105 VAL A C 1
ATOM 827 O O . VAL A 1 105 ? -4.508 -11.594 -4.633 1 98.88 105 VAL A O 1
ATOM 830 N N . CYS A 1 106 ? -4.984 -12.18 -2.463 1 98.69 106 CYS A N 1
ATOM 831 C CA . CYS A 1 106 ? -6.422 -11.961 -2.611 1 98.69 106 CYS A CA 1
ATOM 832 C C . CYS A 1 106 ? -6.973 -12.75 -3.795 1 98.69 106 CYS A C 1
ATOM 834 O O . CYS A 1 106 ? -6.75 -13.953 -3.9 1 98.69 106 CYS A O 1
ATOM 836 N N . THR A 1 107 ? -7.723 -12.125 -4.66 1 98.88 107 THR A N 1
ATOM 837 C CA . THR A 1 107 ? -8.414 -12.844 -5.723 1 98.88 107 THR A CA 1
ATOM 838 C C . THR A 1 107 ? -7.48 -13.102 -6.902 1 98.88 107 THR A C 1
ATOM 840 O O . THR A 1 107 ? -7.91 -13.609 -7.941 1 98.88 107 THR A O 1
ATOM 843 N N . GLY A 1 108 ? -6.195 -12.781 -6.703 1 98.94 108 GLY A N 1
ATOM 844 C CA . GLY A 1 108 ? -5.223 -13.281 -7.656 1 98.94 108 GLY A CA 1
ATOM 845 C C . GLY A 1 108 ? -5.242 -14.789 -7.797 1 98.94 108 GLY A C 1
ATOM 846 O O . GLY A 1 108 ? -4.883 -15.328 -8.844 1 98.94 108 GLY A O 1
ATOM 847 N N . ALA A 1 109 ? -5.672 -15.453 -6.797 1 98.94 109 ALA A N 1
ATOM 848 C CA . ALA A 1 109 ? -5.793 -16.906 -6.777 1 98.94 109 ALA A CA 1
ATOM 849 C C . ALA A 1 109 ? -6.723 -17.391 -7.883 1 98.94 109 ALA A C 1
ATOM 851 O O . ALA A 1 109 ? -6.566 -18.516 -8.391 1 98.94 109 ALA A O 1
ATOM 852 N N . PHE A 1 110 ? -7.738 -16.562 -8.281 1 98.94 110 PHE A N 1
ATOM 853 C CA . PHE A 1 110 ? -8.648 -16.938 -9.359 1 98.94 110 PHE A CA 1
ATOM 854 C C . PHE A 1 110 ? -7.895 -17.125 -10.664 1 98.94 110 PHE A C 1
ATOM 856 O O . PHE A 1 110 ? -8.18 -18.047 -11.43 1 98.94 110 PHE A O 1
ATOM 863 N N . LEU A 1 111 ? -6.953 -16.203 -10.93 1 98.94 111 LEU A N 1
ATOM 864 C CA . LEU A 1 111 ? -6.168 -16.297 -12.156 1 98.94 111 LEU A CA 1
ATOM 865 C C . LEU A 1 111 ? -5.289 -17.547 -12.141 1 98.94 111 LEU A C 1
ATOM 867 O O . LEU A 1 111 ? -5.145 -18.219 -13.172 1 98.94 111 LEU A O 1
ATOM 871 N N . LEU A 1 112 ? -4.719 -17.891 -10.977 1 98.94 112 LEU A N 1
ATOM 872 C CA . LEU A 1 112 ? -3.912 -19.094 -10.883 1 98.94 112 LEU A CA 1
ATOM 873 C C . LEU A 1 112 ? -4.77 -20.344 -11.102 1 98.94 112 LEU A C 1
ATOM 875 O O . LEU A 1 112 ? -4.312 -21.312 -11.695 1 98.94 112 LEU A O 1
ATOM 879 N N . ALA A 1 113 ? -5.992 -20.312 -10.539 1 98.94 113 ALA A N 1
ATOM 880 C CA . ALA A 1 113 ? -6.918 -21.406 -10.773 1 98.94 113 ALA A CA 1
ATOM 881 C C . ALA A 1 113 ? -7.168 -21.609 -12.266 1 98.94 113 ALA A C 1
ATOM 883 O O . ALA A 1 113 ? -7.059 -22.719 -12.773 1 98.94 113 ALA A O 1
ATOM 884 N N . LYS A 1 114 ? -7.465 -20.531 -12.992 1 98.81 114 LYS A N 1
ATOM 885 C CA . LYS A 1 114 ? -7.777 -20.594 -14.422 1 98.81 114 LYS A CA 1
ATOM 886 C C . LYS A 1 114 ? -6.535 -20.938 -15.234 1 98.81 114 LYS A C 1
ATOM 888 O O . LYS A 1 114 ? -6.648 -21.453 -16.359 1 98.81 114 LYS A O 1
ATOM 893 N N . ALA A 1 115 ? -5.383 -20.688 -14.688 1 98.81 115 ALA A N 1
ATOM 894 C CA . ALA A 1 115 ? -4.125 -21.047 -15.344 1 98.81 115 ALA A CA 1
ATOM 895 C C . ALA A 1 115 ? -3.725 -22.484 -15.031 1 98.81 115 ALA A C 1
ATOM 897 O O . ALA A 1 115 ? -2.662 -22.938 -15.453 1 98.81 115 ALA A O 1
ATOM 898 N N . ASP A 1 116 ? -4.508 -23.234 -14.258 1 98.44 116 ASP A N 1
ATOM 899 C CA . ASP A 1 116 ? -4.301 -24.641 -13.914 1 98.44 116 ASP A CA 1
ATOM 900 C C . ASP A 1 116 ? -3.021 -24.812 -13.102 1 98.44 116 ASP A C 1
ATOM 902 O O . ASP A 1 116 ? -2.238 -25.734 -13.367 1 98.44 116 ASP A O 1
ATOM 906 N N . LEU A 1 117 ? -2.877 -23.953 -12.125 1 98.81 117 LEU A N 1
ATOM 907 C CA . LEU A 1 117 ? -1.639 -23.984 -11.359 1 98.81 117 LEU A CA 1
ATOM 908 C C . LEU A 1 117 ? -1.903 -24.438 -9.922 1 98.81 117 LEU A C 1
ATOM 910 O O . LEU A 1 117 ? -1.014 -24.359 -9.07 1 98.81 117 LEU A O 1
ATOM 914 N N . LEU A 1 118 ? -3.131 -24.922 -9.617 1 98.88 118 LEU A N 1
ATOM 915 C CA . LEU A 1 118 ? -3.484 -25.109 -8.211 1 98.88 118 LEU A CA 1
ATOM 916 C C . LEU A 1 118 ? -3.746 -26.578 -7.918 1 98.88 118 LEU A C 1
ATOM 918 O O . LEU A 1 118 ? -4.16 -26.938 -6.809 1 98.88 118 LEU A O 1
ATOM 922 N N . ASP A 1 119 ? -3.461 -27.516 -8.883 1 98.62 119 ASP A N 1
ATOM 923 C CA . ASP A 1 119 ? -3.715 -28.938 -8.703 1 98.62 119 ASP A CA 1
ATOM 924 C C . ASP A 1 119 ? -2.928 -29.484 -7.516 1 98.62 119 ASP A C 1
ATOM 926 O O . ASP A 1 119 ? -1.718 -29.281 -7.414 1 98.62 119 ASP A O 1
ATOM 930 N N . ASN A 1 120 ? -3.631 -30.172 -6.566 1 98.56 120 ASN A N 1
ATOM 931 C CA . ASN A 1 120 ? -3.074 -30.891 -5.426 1 98.56 120 ASN A CA 1
ATOM 932 C C . ASN A 1 120 ? -2.379 -29.953 -4.449 1 98.56 120 ASN A C 1
ATOM 934 O O . ASN A 1 120 ? -1.395 -30.328 -3.812 1 98.56 120 ASN A O 1
ATOM 938 N N . LEU A 1 121 ? -2.82 -28.734 -4.367 1 98.81 121 LEU A N 1
ATOM 939 C CA . LEU A 1 121 ? -2.242 -27.75 -3.457 1 98.81 121 LEU A CA 1
ATOM 940 C C . LEU A 1 121 ? -3.234 -27.375 -2.361 1 98.81 121 LEU A C 1
ATOM 942 O O . LEU A 1 121 ? -4.438 -27.594 -2.506 1 98.81 121 LEU A O 1
ATOM 946 N N . GLU A 1 122 ? -2.725 -26.906 -1.222 1 98.81 122 GLU A N 1
ATOM 947 C CA . GLU A 1 122 ? -3.537 -26.141 -0.282 1 98.81 122 GLU A CA 1
ATOM 948 C C . GLU A 1 122 ? -3.551 -24.656 -0.648 1 98.81 122 GLU A C 1
ATOM 950 O O . GLU A 1 122 ? -2.498 -24.047 -0.868 1 98.81 122 GLU A O 1
ATOM 955 N N . ILE A 1 123 ? -4.754 -24.125 -0.775 1 98.81 123 ILE A N 1
ATOM 956 C CA . ILE A 1 123 ? -4.844 -22.797 -1.386 1 98.81 123 ILE A CA 1
ATOM 957 C C . ILE A 1 123 ? -5.707 -21.891 -0.515 1 98.81 123 ILE A C 1
ATOM 959 O O . ILE A 1 123 ? -6.465 -22.359 0.334 1 98.81 123 ILE A O 1
ATOM 963 N N . THR A 1 124 ? -5.57 -20.609 -0.626 1 98.81 124 THR A N 1
ATOM 964 C CA . THR A 1 124 ? -6.379 -19.609 0.074 1 98.81 124 THR A CA 1
ATOM 965 C C . THR A 1 124 ? -6.523 -18.344 -0.763 1 98.81 124 THR A C 1
ATOM 967 O O . THR A 1 124 ? -5.914 -18.219 -1.827 1 98.81 124 THR A O 1
ATOM 970 N N . THR A 1 125 ? -7.379 -17.469 -0.427 1 98.75 125 THR A N 1
ATOM 971 C CA . THR A 1 125 ? -7.645 -16.156 -1.019 1 98.75 125 THR A CA 1
ATOM 972 C C . THR A 1 125 ? -8.281 -15.227 0.003 1 98.75 125 THR A C 1
ATOM 974 O O . THR A 1 125 ? -8.266 -15.5 1.204 1 98.75 125 THR A O 1
ATOM 977 N N . HIS A 1 126 ? -8.719 -14.086 -0.449 1 98.5 126 HIS A N 1
ATOM 978 C CA . HIS A 1 126 ? -9.445 -13.164 0.417 1 98.5 126 HIS A CA 1
ATOM 979 C C . HIS A 1 126 ? -10.664 -13.836 1.048 1 98.5 126 HIS A C 1
ATOM 981 O O . HIS A 1 126 ? -11.367 -14.602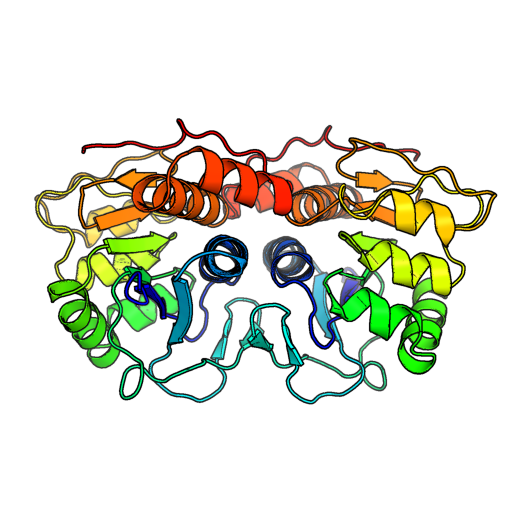 0.383 1 98.5 126 HIS A O 1
ATOM 987 N N . HIS A 1 127 ? -10.961 -13.477 2.293 1 97.94 127 HIS A N 1
ATOM 988 C CA . HIS A 1 127 ? -11.969 -14.195 3.064 1 97.94 127 HIS A CA 1
ATOM 989 C C . HIS A 1 127 ? -13.344 -14.062 2.426 1 97.94 127 HIS A C 1
ATOM 991 O O . HIS A 1 127 ? -14.18 -14.969 2.539 1 97.94 127 HIS A O 1
ATOM 997 N N . LEU A 1 128 ? -13.586 -12.984 1.737 1 97.75 128 LEU A N 1
ATOM 998 C CA . LEU A 1 128 ? -14.891 -12.758 1.137 1 97.75 128 LEU A CA 1
ATOM 999 C C . LEU A 1 128 ? -15.016 -13.508 -0.188 1 97.75 128 LEU A C 1
ATOM 1001 O O . LEU A 1 128 ? -16.094 -13.531 -0.792 1 97.75 128 LEU A O 1
ATOM 1005 N N . SER A 1 129 ? -13.945 -14.141 -0.629 1 98.5 129 SER A N 1
ATOM 1006 C CA . SER A 1 129 ? -13.945 -14.75 -1.954 1 98.5 129 SER A CA 1
ATOM 1007 C C . SER A 1 129 ? -13.617 -16.234 -1.875 1 98.5 129 SER A C 1
ATOM 1009 O O . SER A 1 129 ? -13.344 -16.875 -2.895 1 98.5 129 SER A O 1
ATOM 1011 N N . LEU A 1 130 ? -13.641 -16.781 -0.694 1 98.56 130 LEU A N 1
ATOM 1012 C CA . LEU A 1 130 ? -13.242 -18.172 -0.49 1 98.56 130 LEU A CA 1
ATOM 1013 C C . LEU A 1 130 ? -14.219 -19.109 -1.176 1 98.56 130 LEU A C 1
ATOM 1015 O O . LEU A 1 130 ? -13.805 -20.109 -1.788 1 98.56 130 LEU A O 1
ATOM 1019 N N . GLU A 1 131 ? -15.484 -18.859 -1.071 1 98.38 131 GLU A N 1
ATOM 1020 C CA . GLU A 1 131 ? -16.5 -19.734 -1.653 1 98.38 131 GLU A CA 1
ATOM 1021 C C . GLU A 1 131 ? -16.344 -19.812 -3.17 1 98.38 131 GLU A C 1
ATOM 1023 O O . GLU A 1 131 ? -16.453 -20.891 -3.756 1 98.38 131 GLU A O 1
ATOM 1028 N N . PHE A 1 132 ? -16.141 -18.656 -3.779 1 98.75 132 PHE A N 1
ATOM 1029 C CA . PHE A 1 132 ? -15.984 -18.656 -5.23 1 98.75 132 PHE A CA 1
ATOM 1030 C C . PHE A 1 132 ? -14.703 -19.391 -5.629 1 98.75 132 PHE A C 1
ATOM 1032 O O . PHE A 1 132 ? -14.688 -20.109 -6.629 1 98.75 132 PHE A O 1
ATOM 1039 N N . LEU A 1 133 ? -13.609 -19.188 -4.859 1 98.81 133 LEU A N 1
ATOM 1040 C CA . LEU A 1 133 ? -12.391 -19.938 -5.145 1 98.81 133 LEU A CA 1
ATOM 1041 C C . LEU A 1 133 ? -12.656 -21.438 -5.109 1 98.81 133 LEU A C 1
ATOM 1043 O O . LEU A 1 133 ? -12.164 -22.188 -5.961 1 98.81 133 LEU A O 1
ATOM 1047 N N . LYS A 1 134 ? -13.391 -21.922 -4.121 1 98.31 134 LYS A N 1
ATOM 1048 C CA . LYS A 1 134 ? -13.742 -23.328 -4.008 1 98.31 134 LYS A CA 1
ATOM 1049 C C . LYS A 1 134 ? -14.453 -23.828 -5.266 1 98.31 134 LYS A C 1
ATOM 1051 O O . LYS A 1 134 ? -14.258 -24.969 -5.684 1 98.31 134 LYS A O 1
ATOM 1056 N N . GLU A 1 135 ? -15.227 -22.984 -5.82 1 98.5 135 GLU A N 1
ATOM 1057 C CA . GLU A 1 135 ? -16.016 -23.328 -6.992 1 98.5 135 GLU A CA 1
ATOM 1058 C C . GLU A 1 135 ? -15.141 -23.5 -8.227 1 98.5 135 GLU A C 1
ATOM 1060 O O . GLU A 1 135 ? -15.383 -24.375 -9.062 1 98.5 135 GLU A O 1
ATOM 1065 N N . ILE A 1 136 ? -14.117 -22.688 -8.375 1 98.56 136 ILE A N 1
ATOM 1066 C CA . ILE A 1 136 ? -13.422 -22.641 -9.656 1 98.56 136 ILE A CA 1
ATOM 1067 C C . ILE A 1 136 ? -12.117 -23.422 -9.555 1 98.56 136 ILE A C 1
ATOM 1069 O O . ILE A 1 136 ? -11.477 -23.703 -10.578 1 98.56 136 ILE A O 1
ATOM 1073 N N . ALA A 1 137 ? -11.641 -23.719 -8.383 1 98.62 137 ALA A N 1
ATOM 1074 C CA . ALA A 1 137 ? -10.398 -24.469 -8.195 1 98.62 137 ALA A CA 1
ATOM 1075 C C . ALA A 1 137 ? -10.586 -25.938 -8.57 1 98.62 137 ALA A C 1
ATOM 1077 O O . ALA A 1 137 ? -11.711 -26.438 -8.555 1 98.62 137 ALA A O 1
ATOM 1078 N N . PRO A 1 138 ? -9.477 -26.609 -8.969 1 98.62 138 PRO A N 1
ATOM 1079 C CA . PRO A 1 138 ? -9.602 -28.047 -9.211 1 98.62 138 PRO A CA 1
ATOM 1080 C C . PRO A 1 138 ? -9.992 -28.828 -7.961 1 98.62 138 PRO A C 1
ATOM 1082 O O . PRO A 1 138 ? -9.648 -28.438 -6.848 1 98.62 138 PRO A O 1
ATOM 1085 N N . SER A 1 139 ? -10.602 -29.922 -8.141 1 98 139 SER A N 1
ATOM 1086 C CA . SER A 1 139 ? -11.094 -30.734 -7.031 1 98 139 SER A CA 1
ATOM 1087 C C . SER A 1 139 ? -9.953 -31.25 -6.164 1 98 139 SER A C 1
ATOM 1089 O O . SER A 1 139 ? -10.148 -31.562 -4.988 1 98 139 SER A O 1
ATOM 1091 N N . SER A 1 140 ? -8.75 -31.328 -6.719 1 98.56 140 SER A N 1
ATOM 1092 C CA . SER A 1 140 ? -7.59 -31.844 -6 1 98.56 140 SER A CA 1
ATOM 1093 C C . SER A 1 140 ? -7.023 -30.812 -5.039 1 98.56 140 SER A C 1
ATOM 1095 O O . SER A 1 140 ? -6.191 -31.125 -4.188 1 98.56 140 SER A O 1
ATOM 1097 N N . ALA A 1 141 ? -7.426 -29.562 -5.191 1 98.75 141 ALA A N 1
ATOM 1098 C CA . ALA A 1 141 ? -6.949 -28.5 -4.305 1 98.75 141 ALA A CA 1
ATOM 1099 C C . ALA A 1 141 ? -7.758 -28.469 -3.012 1 98.75 141 ALA A C 1
ATOM 1101 O O . ALA A 1 141 ? -8.945 -28.812 -3.002 1 98.75 141 ALA A O 1
ATOM 1102 N N . LYS A 1 142 ? -7.152 -28.062 -1.933 1 98.56 142 LYS A N 1
ATOM 1103 C CA . LYS A 1 142 ? -7.816 -27.891 -0.643 1 98.56 142 LYS A CA 1
ATOM 1104 C C . LYS A 1 142 ? -7.824 -26.422 -0.218 1 98.56 142 LYS A C 1
ATOM 1106 O O . LYS A 1 142 ? -6.77 -25.844 0.039 1 98.56 142 LYS A O 1
ATOM 1111 N N . VAL A 1 143 ? -8.977 -25.859 -0.07 1 98.44 143 VAL A N 1
ATOM 1112 C CA . VAL A 1 143 ? -9.109 -24.453 0.32 1 98.44 143 VAL A CA 1
ATOM 1113 C C . VAL A 1 143 ? -9.016 -24.328 1.839 1 98.44 143 VAL A C 1
ATOM 1115 O O . VAL A 1 143 ? -9.734 -25.016 2.568 1 98.44 143 VAL A O 1
ATOM 1118 N N . ARG A 1 144 ? -8.094 -23.5 2.295 1 97.94 144 ARG A N 1
ATOM 1119 C CA . ARG A 1 144 ? -7.91 -23.234 3.715 1 97.94 144 ARG A CA 1
ATOM 1120 C C . ARG A 1 144 ? -8.461 -21.859 4.082 1 97.94 144 ARG A C 1
ATOM 1122 O O . ARG A 1 144 ? -8.242 -20.875 3.365 1 97.94 144 ARG A O 1
ATOM 1129 N N . GLU A 1 145 ? -9.242 -21.812 5.172 1 96.19 145 GLU A N 1
ATOM 1130 C CA . GLU A 1 145 ? -9.797 -20.562 5.688 1 96.19 145 GLU A CA 1
ATOM 1131 C C . GLU A 1 145 ? -9.016 -20.078 6.902 1 96.19 145 GLU A C 1
ATOM 1133 O O . GLU A 1 145 ? -8.43 -20.875 7.637 1 96.19 145 GLU A O 1
ATOM 1138 N N . GLY A 1 146 ? -8.969 -18.75 7.055 1 94.12 146 GLY A N 1
ATOM 1139 C CA . GLY A 1 146 ? -8.406 -18.172 8.266 1 94.12 146 GLY A CA 1
ATOM 1140 C C . GLY A 1 146 ? -6.891 -18.203 8.297 1 94.12 146 GLY A C 1
ATOM 1141 O O . GLY A 1 146 ? -6.285 -18.219 9.375 1 94.12 146 GLY A O 1
ATOM 1142 N N . VAL A 1 147 ? -6.273 -18.328 7.199 1 95.5 147 VAL A N 1
ATOM 1143 C CA . VAL A 1 147 ? -4.816 -18.344 7.125 1 95.5 147 VAL A CA 1
ATOM 1144 C C . VAL A 1 147 ? -4.324 -17.109 6.375 1 95.5 147 VAL A C 1
ATOM 1146 O O . VAL A 1 147 ? -4.969 -16.656 5.426 1 95.5 147 VAL A O 1
ATOM 1149 N N . ARG A 1 148 ? -3.182 -16.562 6.75 1 96.75 148 ARG A N 1
ATOM 1150 C CA . ARG A 1 148 ? -2.633 -15.375 6.102 1 96.75 148 ARG A CA 1
ATOM 1151 C C . ARG A 1 148 ? -2.021 -15.727 4.746 1 96.75 148 ARG A C 1
ATOM 1153 O O . ARG A 1 148 ? -2.209 -14.992 3.77 1 96.75 148 ARG A O 1
ATOM 1160 N N . PHE A 1 149 ? -1.237 -16.75 4.711 1 98.5 149 PHE A N 1
ATOM 1161 C CA . PHE A 1 149 ? -0.679 -17.25 3.461 1 98.5 149 PHE A CA 1
ATOM 1162 C C . PHE A 1 149 ? -0.319 -18.719 3.584 1 98.5 149 PHE A C 1
ATOM 1164 O O . PHE A 1 149 ? -0.243 -19.266 4.691 1 98.5 149 PHE A O 1
ATOM 1171 N N . ILE A 1 150 ? -0.186 -19.422 2.453 1 98.69 150 ILE A N 1
ATOM 1172 C CA . ILE A 1 150 ? 0.165 -20.844 2.396 1 98.69 150 ILE A CA 1
ATOM 1173 C C . ILE A 1 150 ? 1.31 -21.047 1.407 1 98.69 150 ILE A C 1
ATOM 1175 O O . ILE A 1 150 ? 1.217 -20.641 0.246 1 98.69 150 ILE A O 1
ATOM 1179 N N . ASP A 1 151 ? 2.373 -21.703 1.861 1 98.62 151 ASP A N 1
ATOM 1180 C CA . ASP A 1 151 ? 3.541 -22.016 1.044 1 98.62 151 ASP A CA 1
ATOM 1181 C C . ASP A 1 151 ? 3.518 -23.469 0.583 1 98.62 151 ASP A C 1
ATOM 1183 O O . ASP A 1 151 ? 3.76 -24.375 1.376 1 98.62 151 ASP A O 1
ATOM 1187 N N . ASN A 1 152 ? 3.289 -23.688 -0.708 1 98.69 152 ASN A N 1
ATOM 1188 C CA . ASN A 1 152 ? 3.289 -25.016 -1.308 1 98.69 152 ASN A CA 1
ATOM 1189 C C . ASN A 1 152 ? 4.617 -25.328 -1.994 1 98.69 152 ASN A C 1
ATOM 1191 O O . ASN A 1 152 ? 4.695 -26.234 -2.828 1 98.69 152 ASN A O 1
ATOM 1195 N N . GLY A 1 153 ? 5.699 -24.594 -1.702 1 98.31 153 GLY A N 1
ATOM 1196 C CA . GLY A 1 153 ? 6.969 -24.656 -2.414 1 98.31 153 GLY A CA 1
ATOM 1197 C C . GLY A 1 153 ? 7.09 -23.641 -3.525 1 98.31 153 GLY A C 1
ATOM 1198 O O . GLY A 1 153 ? 7.449 -22.484 -3.277 1 98.31 153 GLY A O 1
ATOM 1199 N N . LYS A 1 154 ? 6.68 -23.969 -4.688 1 98.69 154 LYS A N 1
ATOM 1200 C CA . LYS A 1 154 ? 6.758 -23.062 -5.828 1 98.69 154 LYS A CA 1
ATOM 1201 C C . LYS A 1 154 ? 5.621 -22.031 -5.805 1 98.69 154 LYS A C 1
ATOM 1203 O O . LYS A 1 154 ? 5.82 -20.875 -6.145 1 98.69 154 LYS A O 1
ATOM 1208 N N . VAL A 1 155 ? 4.422 -22.469 -5.402 1 98.88 155 VAL A N 1
ATOM 1209 C CA . VAL A 1 155 ? 3.232 -21.609 -5.387 1 98.88 155 VAL A CA 1
ATOM 1210 C C . VAL A 1 155 ? 2.916 -21.203 -3.953 1 98.88 155 VAL A C 1
ATOM 1212 O O . VAL A 1 155 ? 2.766 -22.047 -3.07 1 98.88 155 VAL A O 1
ATOM 1215 N N . VAL A 1 156 ? 2.912 -19.906 -3.689 1 98.88 156 VAL A N 1
ATOM 1216 C CA . VAL A 1 156 ? 2.559 -19.344 -2.389 1 98.88 156 VAL A CA 1
ATOM 1217 C C . VAL A 1 156 ? 1.356 -18.422 -2.537 1 98.88 156 VAL A C 1
ATOM 1219 O O . VAL A 1 156 ? 1.385 -17.484 -3.336 1 98.88 156 VAL A O 1
ATOM 1222 N N . LEU A 1 157 ? 0.271 -18.703 -1.846 1 98.81 157 LEU A N 1
ATOM 1223 C CA . LEU A 1 157 ? -0.955 -17.922 -1.937 1 98.81 157 LEU A CA 1
ATOM 1224 C C . LEU A 1 157 ? -1.244 -17.203 -0.617 1 98.81 157 LEU A C 1
ATOM 1226 O O . LEU A 1 157 ? -1.052 -17.781 0.457 1 98.81 157 LEU A O 1
ATOM 1230 N N . SER A 1 158 ? -1.722 -15.992 -0.695 1 98.75 158 SER A N 1
ATOM 1231 C CA . SER A 1 158 ? -2.072 -15.258 0.517 1 98.75 158 SER A CA 1
ATOM 1232 C C . SER A 1 158 ? -3.525 -14.797 0.485 1 98.75 158 SER A C 1
ATOM 1234 O O . SER A 1 158 ? -4.137 -14.727 -0.583 1 98.75 158 SER A O 1
ATOM 1236 N N . ALA A 1 159 ? -4.039 -14.562 1.689 1 97.44 159 ALA A N 1
ATOM 1237 C CA . ALA A 1 159 ? -5.293 -13.82 1.812 1 97.44 159 ALA A CA 1
ATOM 1238 C C . ALA A 1 159 ? -5.145 -12.398 1.281 1 97.44 159 ALA A C 1
ATOM 1240 O O . ALA A 1 159 ? -4.312 -12.141 0.407 1 97.44 159 ALA A O 1
ATOM 1241 N N . GLY A 1 160 ? -5.945 -11.453 1.752 1 93.62 160 GLY A N 1
ATOM 1242 C CA . GLY A 1 160 ? -5.98 -10.125 1.153 1 93.62 160 GLY A CA 1
ATOM 1243 C C . GLY A 1 160 ? -5.09 -9.125 1.864 1 93.62 160 GLY A C 1
ATOM 1244 O O . GLY A 1 160 ? -4.789 -9.289 3.049 1 93.62 160 GLY A O 1
ATOM 1245 N N . ILE A 1 161 ? -4.754 -8.102 1.096 1 89.56 161 ILE A N 1
ATOM 1246 C CA . ILE A 1 161 ? -4.105 -6.836 1.402 1 89.56 161 ILE A CA 1
ATOM 1247 C C . ILE A 1 161 ? -2.949 -7.07 2.371 1 89.56 161 ILE A C 1
ATOM 1249 O O . ILE A 1 161 ? -1.819 -7.332 1.95 1 89.56 161 ILE A O 1
ATOM 1253 N N . SER A 1 162 ? -3.186 -7.094 3.785 1 91.69 162 SER A N 1
ATOM 1254 C CA . SER A 1 162 ? -2.084 -7.199 4.734 1 91.69 162 SER A CA 1
ATOM 1255 C C . SER A 1 162 ? -1.432 -8.578 4.672 1 91.69 162 SER A C 1
ATOM 1257 O O . SER A 1 162 ? -0.226 -8.711 4.895 1 91.69 162 SER A O 1
ATOM 1259 N N . ALA A 1 163 ? -2.16 -9.547 4.309 1 96.44 163 ALA A N 1
ATOM 1260 C CA . ALA A 1 163 ? -1.602 -10.891 4.141 1 96.44 163 ALA A CA 1
ATOM 1261 C C . ALA A 1 163 ? -0.579 -10.914 3.01 1 96.44 163 ALA A C 1
ATOM 1263 O O . ALA A 1 163 ? 0.394 -11.672 3.064 1 96.44 163 ALA A O 1
ATOM 1264 N N . GLY A 1 164 ? -0.848 -10.102 1.961 1 98.06 164 GLY A N 1
ATOM 1265 C CA . GLY A 1 164 ? 0.131 -9.969 0.894 1 98.06 164 GLY A CA 1
ATOM 1266 C C . GLY A 1 164 ? 1.464 -9.422 1.371 1 98.06 164 GLY A C 1
ATOM 1267 O O . GLY A 1 164 ? 2.52 -9.836 0.885 1 98.06 164 GLY A O 1
ATOM 1268 N N . ILE A 1 165 ? 1.444 -8.469 2.287 1 97.88 165 ILE A N 1
ATOM 1269 C CA . ILE A 1 165 ? 2.66 -7.926 2.883 1 97.88 165 ILE A CA 1
ATOM 1270 C C . ILE A 1 165 ? 3.373 -9.016 3.684 1 97.88 165 ILE A C 1
ATOM 1272 O O . ILE A 1 165 ? 4.574 -9.234 3.516 1 97.88 165 ILE A O 1
ATOM 1276 N N . ASP A 1 166 ? 2.598 -9.742 4.512 1 98.06 166 ASP A N 1
ATOM 1277 C CA . ASP A 1 166 ? 3.148 -10.828 5.312 1 98.06 166 ASP A CA 1
ATOM 1278 C C . ASP A 1 166 ? 3.812 -11.883 4.43 1 98.06 166 ASP A C 1
ATOM 1280 O O . ASP A 1 166 ? 4.926 -12.32 4.711 1 98.06 166 ASP A O 1
ATOM 1284 N N . MET A 1 167 ? 3.117 -12.281 3.43 1 98.5 167 MET A N 1
ATOM 1285 C CA . MET A 1 167 ? 3.643 -13.289 2.512 1 98.5 167 MET A CA 1
ATOM 1286 C C . MET A 1 167 ? 4.93 -12.805 1.854 1 98.5 167 MET A C 1
ATOM 1288 O O . MET A 1 167 ? 5.895 -13.562 1.738 1 98.5 167 MET A O 1
ATOM 1292 N N . SER A 1 168 ? 4.949 -11.555 1.398 1 98.75 168 SER A N 1
ATOM 1293 C CA . SER A 1 168 ? 6.129 -11.016 0.724 1 98.75 168 SER A CA 1
ATOM 1294 C C . SER A 1 168 ? 7.332 -10.977 1.659 1 98.75 168 SER A C 1
ATOM 1296 O O . SER A 1 168 ? 8.453 -11.281 1.248 1 98.75 168 SER A O 1
ATOM 1298 N N . LEU A 1 169 ? 7.102 -10.578 2.922 1 98.56 169 LEU A N 1
ATOM 1299 C CA . LEU A 1 169 ? 8.18 -10.609 3.906 1 98.56 169 LEU A CA 1
ATOM 1300 C C . LEU A 1 169 ? 8.672 -12.039 4.125 1 98.56 169 LEU A C 1
ATOM 1302 O O . LEU A 1 169 ? 9.875 -12.266 4.258 1 98.56 169 LEU A O 1
ATOM 1306 N N . TYR A 1 170 ? 7.797 -13.016 4.137 1 98.62 170 TYR A N 1
ATOM 1307 C CA . TYR A 1 170 ? 8.172 -14.414 4.25 1 98.62 170 TYR A CA 1
ATOM 1308 C C . TYR A 1 170 ? 9.031 -14.844 3.062 1 98.62 170 TYR A C 1
ATOM 1310 O O . TYR A 1 170 ? 10.023 -15.555 3.23 1 98.62 170 TYR A O 1
ATOM 1318 N N . VAL A 1 171 ? 8.633 -14.398 1.88 1 98.62 171 VAL A N 1
ATOM 1319 C CA . VAL A 1 171 ? 9.391 -14.727 0.68 1 98.62 171 VAL A CA 1
ATOM 1320 C C . VAL A 1 171 ? 10.797 -14.133 0.783 1 98.62 171 VAL A C 1
ATOM 1322 O O . VAL A 1 171 ? 11.781 -14.781 0.412 1 98.62 171 VAL A O 1
ATOM 1325 N N . VAL A 1 172 ? 10.93 -12.898 1.266 1 98.69 172 VAL A N 1
ATOM 1326 C CA . VAL A 1 172 ? 12.234 -12.297 1.505 1 98.69 172 VAL A CA 1
ATOM 1327 C C . VAL A 1 172 ? 13.039 -13.164 2.471 1 98.69 172 VAL A C 1
ATOM 1329 O O . VAL A 1 172 ? 14.234 -13.391 2.262 1 98.69 172 VAL A O 1
ATOM 1332 N N . GLU A 1 173 ? 12.391 -13.602 3.533 1 98.25 173 GLU A N 1
ATOM 1333 C CA . GLU A 1 173 ? 13.062 -14.484 4.484 1 98.25 173 GLU A CA 1
ATOM 1334 C C . GLU A 1 173 ? 13.57 -15.75 3.801 1 98.25 173 GLU A C 1
ATOM 1336 O O . GLU A 1 173 ? 14.703 -16.172 4.035 1 98.25 173 GLU A O 1
ATOM 1341 N N . ARG A 1 174 ? 12.773 -16.359 2.965 1 97.44 174 ARG A N 1
ATOM 1342 C CA . ARG A 1 174 ? 13.125 -17.578 2.256 1 97.44 174 ARG A CA 1
ATOM 1343 C C . ARG A 1 174 ? 14.359 -17.375 1.385 1 97.44 174 ARG A C 1
ATOM 1345 O O . ARG A 1 174 ? 15.195 -18.266 1.27 1 97.44 174 ARG A O 1
ATOM 1352 N N . ILE A 1 175 ? 14.445 -16.234 0.764 1 97.81 175 ILE A N 1
ATOM 1353 C CA . ILE A 1 175 ? 15.461 -16.016 -0.266 1 97.81 175 ILE A CA 1
ATOM 1354 C C . ILE A 1 175 ? 16.719 -15.438 0.366 1 97.81 175 ILE A C 1
ATOM 1356 O O . ILE A 1 175 ? 17.844 -15.812 -0.009 1 97.81 175 ILE A O 1
ATOM 1360 N N . PHE A 1 176 ? 16.547 -14.562 1.369 1 98.12 176 PHE A N 1
ATOM 1361 C CA . PHE A 1 176 ? 17.688 -13.781 1.812 1 98.12 176 PHE A CA 1
ATOM 1362 C C . PHE A 1 176 ? 17.938 -13.984 3.301 1 98.12 176 PHE A C 1
ATOM 1364 O O . PHE A 1 176 ? 18.906 -13.453 3.85 1 98.12 176 PHE A O 1
ATOM 1371 N N . GLY A 1 177 ? 17.078 -14.68 3.98 1 97.88 177 GLY A N 1
ATOM 1372 C CA . GLY A 1 177 ? 17.25 -14.961 5.395 1 97.88 177 GLY A CA 1
ATOM 1373 C C . GLY A 1 177 ? 16.406 -14.078 6.293 1 97.88 177 GLY A C 1
ATOM 1374 O O . GLY A 1 177 ? 15.938 -13.023 5.867 1 97.88 177 GLY A O 1
ATOM 1375 N N . LYS A 1 178 ? 16.266 -14.555 7.523 1 97.38 178 LYS A N 1
ATOM 1376 C CA . LYS A 1 178 ? 15.391 -13.938 8.508 1 97.38 178 LYS A CA 1
ATOM 1377 C C . LYS A 1 178 ? 15.828 -12.516 8.828 1 97.38 178 LYS A C 1
ATOM 1379 O O . LYS A 1 178 ? 15 -11.617 8.977 1 97.38 178 LYS A O 1
ATOM 1384 N N . GLU A 1 179 ? 17.062 -12.281 8.953 1 97.94 179 GLU A N 1
ATOM 1385 C CA . GLU A 1 179 ? 17.578 -10.961 9.289 1 97.94 179 GLU A CA 1
ATOM 1386 C C . GLU A 1 179 ? 17.172 -9.922 8.25 1 97.94 179 GLU A C 1
ATOM 1388 O O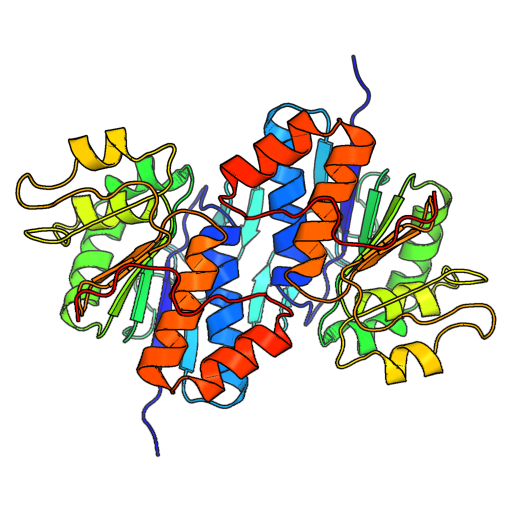 . GLU A 1 179 ? 16.766 -8.82 8.594 1 97.94 179 GLU A O 1
ATOM 1393 N N . LYS A 1 180 ? 17.281 -10.266 6.961 1 98.19 180 LYS A N 1
ATOM 1394 C CA . LYS A 1 180 ? 16.906 -9.359 5.883 1 98.19 180 LYS A CA 1
ATOM 1395 C C . LYS A 1 180 ? 15.414 -9.031 5.945 1 98.19 180 LYS A C 1
ATOM 1397 O O . LYS A 1 180 ? 15.023 -7.871 5.785 1 98.19 180 LYS A O 1
ATOM 1402 N N . ALA A 1 181 ? 14.594 -10.047 6.184 1 98.44 181 ALA A N 1
ATOM 1403 C CA . ALA A 1 181 ? 13.156 -9.836 6.277 1 98.44 181 ALA A CA 1
ATOM 1404 C C . ALA A 1 181 ? 12.812 -8.922 7.449 1 98.44 181 ALA A C 1
ATOM 1406 O O . ALA A 1 181 ? 11.977 -8.016 7.312 1 98.44 181 ALA A O 1
ATOM 1407 N N . LEU A 1 182 ? 13.461 -9.133 8.578 1 97.94 182 LEU A N 1
ATOM 1408 C CA . LEU A 1 182 ? 13.211 -8.312 9.758 1 97.94 182 LEU A CA 1
ATOM 1409 C C . LEU A 1 182 ? 13.656 -6.871 9.531 1 97.94 182 LEU A C 1
ATOM 1411 O O . LEU A 1 182 ? 12.984 -5.934 9.961 1 97.94 182 LEU A O 1
ATOM 1415 N N . ASN A 1 183 ? 14.75 -6.719 8.922 1 98.06 183 ASN A N 1
ATOM 1416 C CA . ASN A 1 183 ? 15.219 -5.375 8.594 1 98.06 183 ASN A CA 1
ATOM 1417 C C . ASN A 1 183 ? 14.227 -4.652 7.684 1 98.06 183 ASN A C 1
ATOM 1419 O O . ASN A 1 183 ? 13.922 -3.477 7.906 1 98.06 183 ASN A O 1
ATOM 1423 N N . THR A 1 184 ? 13.773 -5.34 6.637 1 98.19 184 THR A N 1
ATOM 1424 C CA . THR A 1 184 ? 12.789 -4.766 5.734 1 98.19 184 THR A CA 1
ATOM 1425 C C . THR A 1 184 ? 11.523 -4.367 6.492 1 98.19 184 THR A C 1
ATOM 1427 O O . THR A 1 184 ? 11.023 -3.25 6.336 1 98.19 184 THR A O 1
ATOM 1430 N N . ALA A 1 185 ? 11.039 -5.254 7.344 1 97.88 185 ALA A N 1
ATOM 1431 C CA . ALA A 1 185 ? 9.852 -4.969 8.156 1 97.88 185 ALA A CA 1
ATOM 1432 C C . ALA A 1 185 ? 10.086 -3.758 9.055 1 97.88 185 ALA A C 1
ATOM 1434 O O . ALA A 1 185 ? 9.188 -2.934 9.242 1 97.88 185 ALA A O 1
ATOM 1435 N N . SER A 1 186 ? 11.25 -3.682 9.617 1 97.31 186 SER A N 1
ATOM 1436 C CA . SER A 1 186 ? 11.602 -2.574 10.5 1 97.31 186 SER A CA 1
ATOM 1437 C C . SER A 1 186 ? 11.57 -1.243 9.758 1 97.31 186 SER A C 1
ATOM 1439 O O . SER A 1 186 ? 11.016 -0.261 10.25 1 97.31 186 SER A O 1
ATOM 1441 N N . ILE A 1 187 ? 12.133 -1.22 8.57 1 96.5 187 ILE A N 1
ATOM 1442 C CA . ILE A 1 187 ? 12.141 -0.013 7.75 1 96.5 187 ILE A CA 1
ATOM 1443 C C . ILE A 1 187 ? 10.711 0.399 7.426 1 96.5 187 ILE A C 1
ATOM 1445 O O . ILE A 1 187 ? 10.383 1.59 7.418 1 96.5 187 ILE A O 1
ATOM 1449 N N . MET A 1 188 ? 9.828 -0.549 7.258 1 96.62 188 MET A N 1
ATOM 1450 C CA . MET A 1 188 ? 8.43 -0.307 6.918 1 96.62 188 MET A CA 1
ATOM 1451 C C . MET A 1 188 ? 7.613 0.022 8.164 1 96.62 188 MET A C 1
ATOM 1453 O O . MET A 1 188 ? 6.434 0.369 8.062 1 96.62 188 MET A O 1
ATOM 1457 N N . GLU A 1 189 ? 8.227 -0.156 9.344 1 96.44 189 GLU A N 1
ATOM 1458 C CA . GLU A 1 189 ? 7.504 -0.067 10.609 1 96.44 189 GLU A CA 1
ATOM 1459 C C . GLU A 1 189 ? 6.266 -0.959 10.602 1 96.44 189 GLU A C 1
ATOM 1461 O O . GLU A 1 189 ? 5.172 -0.518 10.961 1 96.44 189 GLU A O 1
ATOM 1466 N N . TYR A 1 190 ? 6.441 -2.111 10.07 1 95.94 190 TYR A N 1
ATOM 1467 C CA . TYR A 1 190 ? 5.41 -3.141 9.984 1 95.94 190 TYR A CA 1
ATOM 1468 C C . TYR A 1 190 ? 5.633 -4.223 11.039 1 95.94 190 TYR A C 1
ATOM 1470 O O . TYR A 1 190 ? 6.719 -4.801 11.117 1 95.94 190 TYR A O 1
ATOM 1478 N N . GLU A 1 191 ? 4.613 -4.461 11.906 1 92.38 191 GLU A N 1
ATOM 1479 C CA . GLU A 1 191 ? 4.699 -5.531 12.891 1 92.38 191 GLU A CA 1
ATOM 1480 C C . GLU A 1 191 ? 4.488 -6.895 12.242 1 92.38 191 GLU A C 1
ATOM 1482 O O . GLU A 1 191 ? 3.354 -7.367 12.133 1 92.38 191 GLU A O 1
ATOM 1487 N N . TRP A 1 192 ? 5.582 -7.496 11.93 1 94.44 192 TRP A N 1
ATOM 1488 C CA . TRP A 1 192 ? 5.543 -8.758 11.195 1 94.44 192 TRP A CA 1
ATOM 1489 C C . TRP A 1 192 ? 5.676 -9.938 12.148 1 94.44 192 TRP A C 1
ATOM 1491 O O . TRP A 1 192 ? 6.527 -9.93 13.047 1 94.44 192 TRP A O 1
ATOM 1501 N N . ASN A 1 193 ? 4.738 -10.82 11.992 1 91.88 193 ASN A N 1
ATOM 1502 C CA . ASN A 1 193 ? 4.824 -12.102 12.68 1 91.88 193 ASN A CA 1
ATOM 1503 C C . ASN A 1 193 ? 5.254 -13.219 11.734 1 91.88 193 ASN A C 1
ATOM 1505 O O . ASN A 1 193 ? 4.453 -13.703 10.93 1 91.88 193 ASN A O 1
ATOM 1509 N N . PRO A 1 194 ? 6.48 -13.719 11.852 1 88.06 194 PRO A N 1
ATOM 1510 C CA . PRO A 1 194 ? 7.02 -14.719 10.922 1 88.06 194 PRO A CA 1
ATOM 1511 C C . PRO A 1 194 ? 6.277 -16.047 10.992 1 88.06 194 PRO A C 1
ATOM 1513 O O . PRO A 1 194 ? 6.43 -16.891 10.102 1 88.06 194 PRO A O 1
ATOM 1516 N N . GLU A 1 195 ? 5.473 -16.172 11.922 1 87.88 195 GLU A N 1
ATOM 1517 C CA . GLU A 1 195 ? 4.801 -17.453 12.109 1 87.88 195 GLU A CA 1
ATOM 1518 C C . GLU A 1 195 ? 3.396 -17.438 11.508 1 87.88 195 GLU A C 1
ATOM 1520 O O . GLU A 1 195 ? 2.658 -18.422 11.609 1 87.88 195 GLU A O 1
ATOM 1525 N N . HIS A 1 196 ? 3.275 -16.234 10.781 1 84.31 196 HIS A N 1
ATOM 1526 C CA . HIS A 1 196 ? 1.938 -16.062 10.227 1 84.31 196 HIS A CA 1
ATOM 1527 C C . HIS A 1 196 ? 1.789 -16.812 8.906 1 84.31 196 HIS A C 1
ATOM 1529 O O . HIS A 1 196 ? 2.664 -16.734 8.047 1 84.31 196 HIS A O 1
ATOM 1535 N N . GLY A 1 197 ? 1.384 -17.938 8.664 1 91.19 197 GLY A N 1
ATOM 1536 C CA . GLY A 1 197 ? 1.1 -18.703 7.461 1 91.19 197 GLY A CA 1
ATOM 1537 C C . GLY A 1 197 ? 1.311 -20.203 7.637 1 91.19 197 GLY A C 1
ATOM 1538 O O . GLY A 1 197 ? 1.789 -20.641 8.688 1 91.19 197 GLY A O 1
ATOM 1539 N N . ILE A 1 198 ? 0.843 -20.844 6.75 1 93.31 198 ILE A N 1
ATOM 1540 C CA . ILE A 1 198 ? 1.058 -22.281 6.691 1 93.31 198 ILE A CA 1
ATOM 1541 C C . ILE A 1 198 ? 2.215 -22.594 5.746 1 93.31 198 ILE A C 1
ATOM 1543 O O . ILE A 1 198 ? 2.191 -22.203 4.578 1 93.31 198 ILE A O 1
ATOM 1547 N N . LYS A 1 199 ? 3.264 -23.234 6.211 1 94.81 199 LYS A N 1
ATOM 1548 C CA . LYS A 1 199 ? 4.449 -23.609 5.438 1 94.81 199 LYS A CA 1
ATOM 1549 C C . LYS A 1 199 ? 4.523 -25.109 5.223 1 94.81 199 LYS A C 1
ATOM 1551 O O . LYS A 1 199 ? 4.801 -25.859 6.156 1 94.81 199 LYS A O 1
ATOM 1556 N N . LEU A 1 200 ? 4.258 -25.484 4.117 1 93.44 200 LEU A N 1
ATOM 1557 C CA . LEU A 1 200 ? 4.203 -26.906 3.801 1 93.44 200 LEU A CA 1
ATOM 1558 C C . LEU A 1 200 ? 5.562 -27.406 3.326 1 93.44 200 LEU A C 1
ATOM 1560 O O . LEU A 1 200 ? 5.715 -28.594 3.01 1 93.44 200 LEU A O 1
ATOM 1564 N N . ILE A 1 201 ? 6.543 -26.547 3.229 1 86.81 201 ILE A N 1
ATOM 1565 C CA . ILE A 1 201 ? 7.895 -26.906 2.82 1 86.81 201 ILE A CA 1
ATOM 1566 C C . ILE A 1 201 ? 8.844 -26.781 4.004 1 86.81 201 ILE A C 1
ATOM 1568 O O . ILE A 1 201 ? 8.586 -26.016 4.934 1 86.81 201 ILE A O 1
ATOM 1572 N N . MET B 1 1 ? -28.594 15.648 2.078 1 41.16 1 MET B N 1
ATOM 1573 C CA . MET B 1 1 ? -27.703 14.719 1.411 1 41.16 1 MET B CA 1
ATOM 1574 C C . MET B 1 1 ? -26.281 14.859 1.944 1 41.16 1 MET B C 1
ATOM 1576 O O . MET B 1 1 ? -25.766 15.977 2.051 1 41.16 1 MET B O 1
ATOM 1580 N N . LYS B 1 2 ? -25.703 13.922 2.812 1 59.31 2 LYS B N 1
ATOM 1581 C CA . LYS B 1 2 ? -24.531 14.281 3.592 1 59.31 2 LYS B CA 1
ATOM 1582 C C . LYS B 1 2 ? -23.391 14.758 2.684 1 59.31 2 LYS B C 1
ATOM 1584 O O . LYS B 1 2 ? -23.203 14.219 1.594 1 59.31 2 LYS B O 1
ATOM 1589 N N . GLU B 1 3 ? -22.828 16.078 2.764 1 86.25 3 GLU B N 1
ATOM 1590 C CA . GLU B 1 3 ? -21.812 16.812 2.027 1 86.25 3 GLU B CA 1
ATOM 1591 C C . GLU B 1 3 ? -20.578 15.945 1.771 1 86.25 3 GLU B C 1
ATOM 1593 O O . GLU B 1 3 ? -20.188 15.156 2.633 1 86.25 3 GLU B O 1
ATOM 1598 N N . ILE B 1 4 ? -20.141 15.938 0.464 1 93.06 4 ILE B N 1
ATOM 1599 C CA . ILE B 1 4 ? -18.953 15.211 0.067 1 93.06 4 ILE B CA 1
ATOM 1600 C C . ILE B 1 4 ? -17.75 15.703 0.882 1 93.06 4 ILE B C 1
ATOM 1602 O O . ILE B 1 4 ? -17.562 16.922 1.045 1 93.06 4 ILE B O 1
ATOM 1606 N N . LYS B 1 5 ? -17.094 14.766 1.494 1 97.81 5 LYS B N 1
ATOM 1607 C CA . LYS B 1 5 ? -15.859 15.062 2.209 1 97.81 5 LYS B CA 1
ATOM 1608 C C . LYS B 1 5 ? -14.641 14.688 1.372 1 97.81 5 LYS B C 1
ATOM 1610 O O . LYS B 1 5 ? -14.43 13.516 1.062 1 97.81 5 LYS B O 1
ATOM 1615 N N . ASN B 1 6 ? -13.82 15.703 0.956 1 98.62 6 ASN B N 1
ATOM 1616 C CA . ASN B 1 6 ? -12.68 15.531 0.064 1 98.62 6 ASN B CA 1
ATOM 1617 C C . ASN B 1 6 ? -11.414 15.188 0.839 1 98.62 6 ASN B C 1
ATOM 1619 O O . ASN B 1 6 ? -11.023 15.914 1.757 1 98.62 6 ASN B O 1
ATOM 1623 N N . VAL B 1 7 ? -10.797 14.07 0.474 1 98.88 7 VAL B N 1
ATOM 1624 C CA . VAL B 1 7 ? -9.5 13.664 1.008 1 98.88 7 VAL B CA 1
ATOM 1625 C C . VAL B 1 7 ? -8.43 13.82 -0.065 1 98.88 7 VAL B C 1
ATOM 1627 O O . VAL B 1 7 ? -8.383 13.047 -1.023 1 98.88 7 VAL B O 1
ATOM 1630 N N . ALA B 1 8 ? -7.57 14.797 0.076 1 98.94 8 ALA B N 1
ATOM 1631 C CA . ALA B 1 8 ? -6.453 15 -0.847 1 98.94 8 ALA B CA 1
ATOM 1632 C C . ALA B 1 8 ? -5.176 14.367 -0.307 1 98.94 8 ALA B C 1
ATOM 1634 O O . ALA B 1 8 ? -4.754 14.664 0.814 1 98.94 8 ALA B O 1
ATOM 1635 N N . ILE B 1 9 ? -4.586 13.539 -1.076 1 98.94 9 ILE B N 1
ATOM 1636 C CA . ILE B 1 9 ? -3.297 12.938 -0.747 1 98.94 9 ILE B CA 1
ATOM 1637 C C . ILE B 1 9 ? -2.221 13.492 -1.678 1 98.94 9 ILE B C 1
ATOM 1639 O O . ILE B 1 9 ? -2.275 13.281 -2.893 1 98.94 9 ILE B O 1
ATOM 1643 N N . LEU B 1 10 ? -1.282 14.234 -1.115 1 98.94 10 LEU B N 1
ATOM 1644 C CA . LEU B 1 10 ? -0.183 14.781 -1.901 1 98.94 10 LEU B CA 1
ATOM 1645 C C . LEU B 1 10 ? 0.756 13.68 -2.369 1 98.94 10 LEU B C 1
ATOM 1647 O O . LEU B 1 10 ? 1.094 12.773 -1.6 1 98.94 10 LEU B O 1
ATOM 1651 N N . ILE B 1 11 ? 1.144 13.719 -3.621 1 98.94 11 ILE B N 1
ATOM 1652 C CA . ILE B 1 11 ? 2.227 12.867 -4.102 1 98.94 11 ILE B CA 1
ATOM 1653 C C . ILE B 1 11 ? 3.252 13.719 -4.855 1 98.94 11 ILE B C 1
ATOM 1655 O O . ILE B 1 11 ? 2.922 14.789 -5.375 1 98.94 11 ILE B O 1
ATOM 1659 N N . PHE B 1 12 ? 4.496 13.281 -4.844 1 98.94 12 PHE B N 1
ATOM 1660 C CA . PHE B 1 12 ? 5.613 14 -5.445 1 98.94 12 PHE B CA 1
ATOM 1661 C C . PHE B 1 12 ? 6.723 13.031 -5.84 1 98.94 12 PHE B C 1
ATOM 1663 O O . PHE B 1 12 ? 6.684 11.852 -5.48 1 98.94 12 PHE B O 1
ATOM 1670 N N . GLU B 1 13 ? 7.719 13.492 -6.672 1 98.75 13 GLU B N 1
ATOM 1671 C CA . GLU B 1 13 ? 8.852 12.656 -7.062 1 98.75 13 GLU B CA 1
ATOM 1672 C C . GLU B 1 13 ? 9.531 12.039 -5.84 1 98.75 13 GLU B C 1
ATOM 1674 O O . GLU B 1 13 ? 9.797 12.734 -4.859 1 98.75 13 GLU B O 1
ATOM 1679 N N . ASP B 1 14 ? 9.781 10.719 -5.844 1 98.56 14 ASP B N 1
ATOM 1680 C CA . ASP B 1 14 ? 10.461 9.953 -4.805 1 98.56 14 ASP B CA 1
ATOM 1681 C C . ASP B 1 14 ? 9.617 9.875 -3.535 1 98.56 14 ASP B C 1
ATOM 1683 O O . ASP B 1 14 ? 10.156 9.742 -2.434 1 98.56 14 ASP B O 1
ATOM 1687 N N . VAL B 1 15 ? 8.273 10 -3.672 1 98.69 15 VAL B N 1
ATOM 1688 C CA . VAL B 1 15 ? 7.367 9.68 -2.574 1 98.69 15 VAL B CA 1
ATOM 1689 C C . VAL B 1 15 ? 7.414 8.18 -2.283 1 98.69 15 VAL B C 1
ATOM 1691 O O . VAL B 1 15 ? 7.656 7.375 -3.186 1 98.69 15 VAL B O 1
ATOM 1694 N N . GLU B 1 16 ? 7.293 7.844 -1.033 1 98.06 16 GLU B N 1
ATOM 1695 C CA . GLU B 1 16 ? 7.238 6.434 -0.661 1 98.06 16 GLU B CA 1
ATOM 1696 C C . GLU B 1 16 ? 5.871 5.832 -0.966 1 98.06 16 GLU B C 1
ATOM 1698 O O . GLU B 1 16 ? 4.848 6.348 -0.515 1 98.06 16 GLU B O 1
ATOM 1703 N N . ILE B 1 17 ? 5.816 4.77 -1.588 1 97.44 17 ILE B N 1
ATOM 1704 C CA . ILE B 1 17 ? 4.605 4.219 -2.186 1 97.44 17 ILE B CA 1
ATOM 1705 C C . ILE B 1 17 ? 3.586 3.908 -1.092 1 97.44 17 ILE B C 1
ATOM 1707 O O . ILE B 1 17 ? 2.443 4.367 -1.152 1 97.44 17 ILE B O 1
ATOM 1711 N N . LEU B 1 18 ? 3.973 3.205 -0.054 1 97.25 18 LEU B N 1
ATOM 1712 C CA . LEU B 1 18 ? 2.99 2.76 0.93 1 97.25 18 LEU B CA 1
ATOM 1713 C C . LEU B 1 18 ? 2.609 3.896 1.871 1 97.25 18 LEU B C 1
ATOM 1715 O O . LEU B 1 18 ? 1.609 3.807 2.586 1 97.25 18 LEU B O 1
ATOM 1719 N N . ASP B 1 19 ? 3.416 4.996 1.85 1 98.5 19 ASP B N 1
ATOM 1720 C CA . ASP B 1 19 ? 3.043 6.168 2.641 1 98.5 19 ASP B CA 1
ATOM 1721 C C . ASP B 1 19 ? 1.748 6.789 2.123 1 98.5 19 ASP B C 1
ATOM 1723 O O . ASP B 1 19 ? 1.025 7.445 2.877 1 98.5 19 ASP B O 1
ATOM 1727 N N . PHE B 1 20 ? 1.508 6.621 0.842 1 98.62 20 PHE B N 1
ATOM 1728 C CA . PHE B 1 20 ? 0.28 7.227 0.336 1 98.62 20 PHE B CA 1
ATOM 1729 C C . PHE B 1 20 ? -0.713 6.152 -0.094 1 98.62 20 PHE B C 1
ATOM 1731 O O . PHE B 1 20 ? -1.926 6.336 0.029 1 98.62 20 PHE B O 1
ATOM 1738 N N . CYS B 1 21 ? -0.267 5 -0.554 1 98.06 21 CYS B N 1
ATOM 1739 C CA . CYS B 1 21 ? -1.183 3.967 -1.021 1 98.06 21 CYS B CA 1
ATOM 1740 C C . CYS B 1 21 ? -1.874 3.279 0.15 1 98.06 21 CYS B C 1
ATOM 1742 O O . CYS B 1 21 ? -3.004 2.809 0.019 1 98.06 21 CYS B O 1
ATOM 1744 N N . GLY B 1 22 ? -1.159 3.141 1.282 1 97.88 22 GLY B N 1
ATOM 1745 C CA . GLY B 1 22 ? -1.827 2.639 2.473 1 97.88 22 GLY B CA 1
ATOM 1746 C C . GLY B 1 22 ? -3.068 3.43 2.838 1 97.88 22 GLY B C 1
ATOM 1747 O O . GLY B 1 22 ? -4.18 2.898 2.809 1 97.88 22 GLY B O 1
ATOM 1748 N N . PRO B 1 23 ? -2.842 4.707 3.141 1 98.81 23 PRO B N 1
ATOM 1749 C CA . PRO B 1 23 ? -3.986 5.566 3.451 1 98.81 23 PRO B CA 1
ATOM 1750 C C . PRO B 1 23 ? -5.004 5.629 2.314 1 98.81 23 PRO B C 1
ATOM 1752 O O . PRO B 1 23 ? -6.211 5.645 2.562 1 98.81 23 PRO B O 1
ATOM 1755 N N . PHE B 1 24 ? -4.539 5.699 1.057 1 98.62 24 PHE B N 1
ATOM 1756 C CA . PHE B 1 24 ? -5.43 5.727 -0.097 1 98.62 24 PHE B CA 1
ATOM 1757 C C . PHE B 1 24 ? -6.383 4.539 -0.076 1 98.62 24 PHE B C 1
ATOM 1759 O O . PHE B 1 24 ? -7.574 4.688 -0.342 1 98.62 24 PHE B O 1
ATOM 1766 N N . GLU B 1 25 ? -5.867 3.336 0.19 1 97.81 25 GLU B N 1
ATOM 1767 C CA . GLU B 1 25 ? -6.68 2.127 0.269 1 97.81 25 GLU B CA 1
ATOM 1768 C C . GLU B 1 25 ? -7.73 2.24 1.369 1 97.81 25 GLU B C 1
ATOM 1770 O O . GLU B 1 25 ? -8.914 1.968 1.139 1 97.81 25 GLU B O 1
ATOM 1775 N N . VAL B 1 26 ? -7.293 2.67 2.562 1 98.56 26 VAL B N 1
ATOM 1776 C CA . VAL B 1 26 ? -8.195 2.787 3.701 1 98.56 26 VAL B CA 1
ATOM 1777 C C . VAL B 1 26 ? -9.352 3.723 3.35 1 98.56 26 VAL B C 1
ATOM 1779 O O . VAL B 1 26 ? -10.516 3.35 3.473 1 98.56 26 VAL B O 1
ATOM 1782 N N . PHE B 1 27 ? -9.047 4.91 2.875 1 98.81 27 PHE B N 1
ATOM 1783 C CA . PHE B 1 27 ? -10.07 5.91 2.619 1 98.81 27 PHE B CA 1
ATOM 1784 C C . PHE B 1 27 ? -10.938 5.508 1.43 1 98.81 27 PHE B C 1
ATOM 1786 O O . PHE B 1 27 ? -12.133 5.797 1.4 1 98.81 27 PHE B O 1
ATOM 1793 N N . SER B 1 28 ? -10.305 4.871 0.455 1 98 28 SER B N 1
ATOM 1794 C CA . SER B 1 28 ? -11.062 4.492 -0.735 1 98 28 SER B CA 1
ATOM 1795 C C . SER B 1 28 ? -12.047 3.373 -0.429 1 98 28 SER B C 1
ATOM 1797 O O . SER B 1 28 ? -13.156 3.355 -0.964 1 98 28 SER B O 1
ATOM 1799 N N . ILE B 1 29 ? -11.633 2.344 0.34 1 97.38 29 ILE B N 1
ATOM 1800 C CA . ILE B 1 29 ? -12.562 1.299 0.753 1 97.38 29 ILE B CA 1
ATOM 1801 C C . ILE B 1 29 ? -13.703 1.914 1.554 1 97.38 29 ILE B C 1
ATOM 1803 O O . ILE B 1 29 ? -14.875 1.581 1.336 1 97.38 29 ILE B O 1
ATOM 1807 N N . THR B 1 30 ? -13.391 2.826 2.502 1 98.5 30 THR B N 1
ATOM 1808 C CA . THR B 1 30 ? -14.398 3.523 3.293 1 98.5 30 THR B CA 1
ATOM 1809 C C . THR B 1 30 ? -15.352 4.305 2.389 1 98.5 30 THR B C 1
ATOM 1811 O O . THR B 1 30 ? -16.547 4.379 2.656 1 98.5 30 THR B O 1
ATOM 1814 N N . ALA B 1 31 ? -14.859 4.824 1.296 1 98.06 31 ALA B N 1
ATOM 1815 C CA . ALA B 1 31 ? -15.602 5.699 0.388 1 98.06 31 ALA B CA 1
ATOM 1816 C C . ALA B 1 31 ? -16.672 4.918 -0.375 1 98.06 31 ALA B C 1
ATOM 1818 O O . ALA B 1 31 ? -17.562 5.508 -0.978 1 98.06 31 ALA B O 1
ATOM 1819 N N . ARG B 1 32 ? -16.531 3.588 -0.431 1 94.94 32 ARG B N 1
ATOM 1820 C CA . ARG B 1 32 ? -17.453 2.762 -1.208 1 94.94 32 ARG B CA 1
ATOM 1821 C C . ARG B 1 32 ? -18.891 2.928 -0.716 1 94.94 32 ARG B C 1
ATOM 1823 O O . ARG B 1 32 ? -19.828 2.756 -1.484 1 94.94 32 ARG B O 1
ATOM 1830 N N . ASP B 1 33 ? -19.094 3.316 0.568 1 96.19 33 ASP B N 1
ATOM 1831 C CA . ASP B 1 33 ? -20.453 3.455 1.088 1 96.19 33 ASP B CA 1
ATOM 1832 C C . ASP B 1 33 ? -20.578 4.676 1.998 1 96.19 33 ASP B C 1
ATOM 1834 O O . ASP B 1 33 ? -21.391 4.691 2.916 1 96.19 33 ASP B O 1
ATOM 1838 N N . THR B 1 34 ? -19.641 5.57 1.872 1 97.62 34 THR B N 1
ATOM 1839 C CA . THR B 1 34 ? -19.688 6.844 2.582 1 97.62 34 THR B CA 1
ATOM 1840 C C . THR B 1 34 ? -19.531 8.008 1.612 1 97.62 34 THR B C 1
ATOM 1842 O O . THR B 1 34 ? -19.453 7.809 0.398 1 97.62 34 THR B O 1
ATOM 1845 N N . ASN B 1 35 ? -19.469 9.219 2.09 1 97.44 35 ASN B N 1
ATOM 1846 C CA . ASN B 1 35 ? -19.406 10.414 1.258 1 97.44 35 ASN B CA 1
ATOM 1847 C C . ASN B 1 35 ? -17.969 10.891 1.073 1 97.44 35 ASN B C 1
ATOM 1849 O O . ASN B 1 35 ? -17.734 12.055 0.737 1 97.44 35 ASN B O 1
ATOM 1853 N N . LEU B 1 36 ? -17.031 10.031 1.245 1 98.12 36 LEU B N 1
ATOM 1854 C CA . LEU B 1 36 ? -15.633 10.398 1.019 1 98.12 36 LEU B CA 1
ATOM 1855 C C . LEU B 1 36 ? -15.312 10.422 -0.473 1 98.12 36 LEU B C 1
ATOM 1857 O O . LEU B 1 36 ? -15.812 9.586 -1.232 1 98.12 36 LEU B O 1
ATOM 1861 N N . ASN B 1 37 ? -14.562 11.367 -0.877 1 98.31 37 ASN B N 1
ATOM 1862 C CA . ASN B 1 37 ? -13.93 11.469 -2.189 1 98.31 37 ASN B CA 1
ATOM 1863 C C . ASN B 1 37 ? -12.414 11.562 -2.074 1 98.31 37 ASN B C 1
ATOM 1865 O O . ASN B 1 37 ? -11.883 12.586 -1.636 1 98.31 37 ASN B O 1
ATOM 1869 N N . VAL B 1 38 ? -11.711 10.523 -2.486 1 98.75 38 VAL B N 1
ATOM 1870 C CA . VAL B 1 38 ? -10.273 10.422 -2.289 1 98.75 38 VAL B CA 1
ATOM 1871 C C . VAL B 1 38 ? -9.547 10.664 -3.611 1 98.75 38 VAL B C 1
ATOM 1873 O O . VAL B 1 38 ? -9.891 10.062 -4.633 1 98.75 38 VAL B O 1
ATOM 1876 N N . TYR B 1 39 ? -8.578 11.531 -3.596 1 98.81 39 TYR B N 1
ATOM 1877 C CA . TYR B 1 39 ? -7.816 11.789 -4.812 1 98.81 39 TYR B CA 1
ATOM 1878 C C . TYR B 1 39 ? -6.383 12.18 -4.48 1 98.81 39 TYR B C 1
ATOM 1880 O O . TYR B 1 39 ? -6.102 12.656 -3.377 1 98.81 39 TYR B O 1
ATOM 1888 N N . THR B 1 40 ? -5.508 11.945 -5.445 1 98.94 40 THR B N 1
ATOM 1889 C CA . THR B 1 40 ? -4.117 12.375 -5.316 1 98.94 40 THR B CA 1
ATOM 1890 C C . THR B 1 40 ? -3.9 13.719 -6 1 98.94 40 THR B C 1
ATOM 1892 O O . THR B 1 40 ? -4.574 14.047 -6.98 1 98.94 40 THR B O 1
ATOM 1895 N N . VAL B 1 41 ? -2.977 14.445 -5.426 1 98.94 41 VAL B N 1
ATOM 1896 C CA . VAL B 1 41 ? -2.619 15.75 -5.977 1 98.94 41 VAL B CA 1
ATOM 1897 C C . VAL B 1 41 ? -1.1 15.883 -6.039 1 98.94 41 VAL B C 1
ATOM 1899 O O . VAL B 1 41 ? -0.391 15.414 -5.145 1 98.94 41 VAL B O 1
ATOM 1902 N N . ALA B 1 42 ? -0.587 16.406 -7.074 1 98.94 42 ALA B N 1
ATOM 1903 C CA . ALA B 1 42 ? 0.834 16.703 -7.246 1 98.94 42 ALA B CA 1
ATOM 1904 C C . ALA B 1 42 ? 1.044 18.141 -7.742 1 98.94 42 ALA B C 1
ATOM 1906 O O . ALA B 1 42 ? 0.082 18.828 -8.078 1 98.94 42 ALA B O 1
ATOM 1907 N N . GLU B 1 43 ? 2.297 18.625 -7.609 1 98.81 43 GLU B N 1
ATOM 1908 C CA . GLU B 1 43 ? 2.582 19.969 -8.086 1 98.81 43 GLU B CA 1
ATOM 1909 C C . GLU B 1 43 ? 2.146 20.141 -9.539 1 98.81 43 GLU B C 1
ATOM 1911 O O . GLU B 1 43 ? 1.534 21.156 -9.891 1 98.81 43 GLU B O 1
ATOM 1916 N N . LYS B 1 44 ? 2.463 19.172 -10.352 1 98.12 44 LYS B N 1
ATOM 1917 C CA . LYS B 1 44 ? 2.068 19.125 -11.758 1 98.12 44 LYS B CA 1
ATOM 1918 C C . LYS B 1 44 ? 1.272 17.859 -12.062 1 98.12 44 LYS B C 1
ATOM 1920 O O . LYS B 1 44 ? 1.323 16.891 -11.297 1 98.12 44 LYS B O 1
ATOM 1925 N N . ILE B 1 45 ? 0.516 17.859 -13.195 1 97.88 45 ILE B N 1
ATOM 1926 C CA . ILE B 1 45 ? -0.356 16.75 -13.539 1 97.88 45 ILE B CA 1
ATOM 1927 C C . ILE B 1 45 ? 0.451 15.664 -14.242 1 97.88 45 ILE B C 1
ATOM 1929 O O . ILE B 1 45 ? -0.059 14.57 -14.5 1 97.88 45 ILE B O 1
ATOM 1933 N N . THR B 1 46 ? 1.725 15.781 -14.461 1 98.12 46 THR B N 1
ATOM 1934 C CA . THR B 1 46 ? 2.59 14.812 -15.125 1 98.12 46 THR B CA 1
ATOM 1935 C C . THR B 1 46 ? 2.883 13.633 -14.195 1 98.12 46 THR B C 1
ATOM 1937 O O . THR B 1 46 ? 2.82 13.766 -12.977 1 98.12 46 THR B O 1
ATOM 1940 N N . PRO B 1 47 ? 3.135 12.438 -14.781 1 98.62 47 PRO B N 1
ATOM 1941 C CA . PRO B 1 47 ? 3.439 11.273 -13.945 1 98.62 47 PRO B CA 1
ATOM 1942 C C . PRO B 1 47 ? 4.574 11.531 -12.961 1 98.62 47 PRO B C 1
ATOM 1944 O O . PRO B 1 47 ? 5.535 12.227 -13.289 1 98.62 47 PRO B O 1
ATOM 1947 N N . ILE B 1 48 ? 4.445 11 -11.781 1 98.31 48 ILE B N 1
ATOM 1948 C CA . ILE B 1 48 ? 5.547 11.016 -10.82 1 98.31 48 ILE B CA 1
ATOM 1949 C C . ILE B 1 48 ? 6.145 9.617 -10.688 1 98.31 48 ILE B C 1
ATOM 1951 O O . ILE B 1 48 ? 5.441 8.617 -10.867 1 98.31 48 ILE B O 1
ATOM 1955 N N . LEU B 1 49 ? 7.441 9.57 -10.438 1 98.56 49 LEU B N 1
ATOM 1956 C CA . LEU B 1 49 ? 8.117 8.328 -10.086 1 98.56 49 LEU B CA 1
ATOM 1957 C C . LEU B 1 49 ? 8.328 8.234 -8.578 1 98.56 49 LEU B C 1
ATOM 1959 O O . LEU B 1 49 ? 8.945 9.117 -7.973 1 98.56 49 LEU B O 1
ATOM 1963 N N . THR B 1 50 ? 7.766 7.199 -8.016 1 98.38 50 THR B N 1
ATOM 1964 C CA . THR B 1 50 ? 7.949 6.98 -6.586 1 98.38 50 THR B CA 1
ATOM 1965 C C . THR B 1 50 ? 9.398 6.621 -6.277 1 98.38 50 THR B C 1
ATOM 1967 O O . THR B 1 50 ? 10.203 6.422 -7.191 1 98.38 50 THR B O 1
ATOM 1970 N N . TYR B 1 51 ? 9.766 6.566 -4.98 1 96.06 51 TYR B N 1
ATOM 1971 C CA . TYR B 1 51 ? 11.125 6.27 -4.555 1 96.06 51 TYR B CA 1
ATOM 1972 C C . TYR B 1 51 ? 11.617 4.961 -5.16 1 96.06 51 TYR B C 1
ATOM 1974 O O . TYR B 1 51 ? 12.789 4.828 -5.512 1 96.06 51 TYR B O 1
ATOM 1982 N N . ASN B 1 52 ? 10.703 4.031 -5.348 1 93.44 52 ASN B N 1
ATOM 1983 C CA . ASN B 1 52 ? 11.102 2.752 -5.93 1 93.44 52 ASN B CA 1
ATOM 1984 C C . ASN B 1 52 ? 10.648 2.629 -7.379 1 93.44 52 ASN B C 1
ATOM 1986 O O . ASN B 1 52 ? 10.492 1.519 -7.891 1 93.44 52 ASN B O 1
ATOM 1990 N N . LYS B 1 53 ? 10.289 3.715 -8.016 1 96.56 53 LYS B N 1
ATOM 1991 C CA . LYS B 1 53 ? 10.203 3.908 -9.461 1 96.56 53 LYS B CA 1
ATOM 1992 C C . LYS B 1 53 ? 8.906 3.338 -10.023 1 96.56 53 LYS B C 1
ATOM 1994 O O . LYS B 1 53 ? 8.844 2.949 -11.195 1 96.56 53 LYS B O 1
ATOM 1999 N N . LEU B 1 54 ? 7.926 3.205 -9.211 1 98.19 54 LEU B N 1
ATOM 2000 C CA . LEU B 1 54 ? 6.59 3.033 -9.766 1 98.19 54 LEU B CA 1
ATOM 2001 C C . LEU B 1 54 ? 6.055 4.352 -10.312 1 98.19 54 LEU B C 1
ATOM 2003 O O . LEU B 1 54 ? 6.094 5.375 -9.633 1 98.19 54 LEU B O 1
ATOM 2007 N N . SER B 1 55 ? 5.617 4.348 -11.555 1 98.75 55 SER B N 1
ATOM 2008 C CA . SER B 1 55 ? 5.074 5.543 -12.195 1 98.75 55 SER B CA 1
ATOM 2009 C C . SER B 1 55 ? 3.582 5.688 -11.922 1 98.75 55 SER B C 1
ATOM 2011 O O . SER B 1 55 ? 2.803 4.777 -12.211 1 98.75 55 SER B O 1
ATOM 2013 N N . VAL B 1 56 ? 3.178 6.805 -11.344 1 98.81 56 VAL B N 1
ATOM 2014 C CA . VAL B 1 56 ? 1.793 7.066 -10.961 1 98.81 56 VAL B CA 1
ATOM 2015 C C . VAL B 1 56 ? 1.331 8.391 -11.57 1 98.81 56 VAL B C 1
ATOM 2017 O O . VAL B 1 56 ? 2.1 9.352 -11.633 1 98.81 56 VAL B O 1
ATOM 2020 N N . ASN B 1 57 ? 0.124 8.461 -12.008 1 98.88 57 ASN B N 1
ATOM 2021 C CA . ASN B 1 57 ? -0.464 9.695 -12.523 1 98.88 57 ASN B CA 1
ATOM 2022 C C . ASN B 1 57 ? -1.382 10.352 -11.492 1 98.88 57 ASN B C 1
ATOM 2024 O O . ASN B 1 57 ? -2.387 9.758 -11.086 1 98.88 57 ASN B O 1
ATOM 2028 N N . PRO B 1 58 ? -1.022 11.586 -11.07 1 98.81 58 PRO B N 1
ATOM 2029 C CA . PRO B 1 58 ? -1.907 12.242 -10.102 1 98.81 58 PRO B CA 1
ATOM 2030 C C . PRO B 1 58 ? -3.287 12.547 -10.688 1 98.81 58 PRO B C 1
ATOM 2032 O O . PRO B 1 58 ? -3.418 12.773 -11.891 1 98.81 58 PRO B O 1
ATOM 2035 N N . HIS B 1 59 ? -4.328 12.562 -9.852 1 98.81 59 HIS B N 1
ATOM 2036 C CA . HIS B 1 59 ? -5.672 12.945 -10.281 1 98.81 59 HIS B CA 1
ATOM 2037 C C . HIS B 1 59 ? -5.727 14.414 -10.664 1 98.81 59 HIS B C 1
ATOM 2039 O O . HIS B 1 59 ? -6.414 14.789 -11.625 1 98.81 59 HIS B O 1
ATOM 2045 N N . TYR B 1 60 ? -5.008 15.219 -9.852 1 98.81 60 TYR B N 1
ATOM 2046 C CA . TYR B 1 60 ? -5.051 16.656 -10.031 1 98.81 60 TYR B CA 1
ATOM 2047 C C . TYR B 1 60 ? -3.674 17.281 -9.812 1 98.81 60 TYR B C 1
ATOM 2049 O O . TYR B 1 60 ? -2.783 16.641 -9.25 1 98.81 60 TYR B O 1
ATOM 2057 N N . SER B 1 61 ? -3.535 18.469 -10.297 1 98.81 61 SER B N 1
ATOM 2058 C CA . SER B 1 61 ? -2.482 19.344 -9.797 1 98.81 61 SER B CA 1
ATOM 2059 C C . SER B 1 61 ? -2.961 20.172 -8.602 1 98.81 61 SER B C 1
ATOM 2061 O O . SER B 1 61 ? -4.164 20.328 -8.398 1 98.81 61 SER B O 1
ATOM 2063 N N . ILE B 1 62 ? -2.023 20.672 -7.855 1 98.56 62 ILE B N 1
ATOM 2064 C CA . ILE B 1 62 ? -2.359 21.484 -6.691 1 98.56 62 ILE B CA 1
ATOM 2065 C C . ILE B 1 62 ? -3.078 22.75 -7.137 1 98.56 62 ILE B C 1
ATOM 2067 O O . ILE B 1 62 ? -3.693 23.438 -6.32 1 98.56 62 ILE B O 1
ATOM 2071 N N . PHE B 1 63 ? -3.053 23.078 -8.391 1 98.12 63 PHE B N 1
ATOM 2072 C CA . PHE B 1 63 ? -3.652 24.312 -8.898 1 98.12 63 PHE B CA 1
ATOM 2073 C C . PHE B 1 63 ? -5.098 24.078 -9.32 1 98.12 63 PHE B C 1
ATOM 2075 O O . PHE B 1 63 ? -5.859 25.016 -9.508 1 98.12 63 PHE B O 1
ATOM 2082 N N . ASP B 1 64 ? -5.59 22.844 -9.469 1 97.31 64 ASP B N 1
ATOM 2083 C CA . ASP B 1 64 ? -6.91 22.578 -10.023 1 97.31 64 ASP B CA 1
ATOM 2084 C C . ASP B 1 64 ? -7.637 21.5 -9.234 1 97.31 64 ASP B C 1
ATOM 2086 O O . ASP B 1 64 ? -8.617 20.922 -9.719 1 97.31 64 ASP B O 1
ATOM 2090 N N . CYS B 1 65 ? -7.156 21.156 -8.078 1 98.38 65 CYS B N 1
ATOM 2091 C CA . CYS B 1 65 ? -7.824 20.125 -7.285 1 98.38 65 CYS B CA 1
ATOM 2092 C C . CYS B 1 65 ? -8.969 20.719 -6.473 1 98.38 65 CYS B C 1
ATOM 2094 O O . CYS B 1 65 ? -8.953 21.906 -6.148 1 98.38 65 CYS B O 1
ATOM 2096 N N . PRO B 1 66 ? -10.016 19.922 -6.152 1 98.19 66 PRO B N 1
ATOM 2097 C CA . PRO B 1 66 ? -11.039 20.375 -5.203 1 98.19 66 PRO B CA 1
ATOM 2098 C C . PRO B 1 66 ? -10.461 20.766 -3.846 1 98.19 66 PRO B C 1
ATOM 2100 O O . PRO B 1 66 ? -9.438 20.203 -3.432 1 98.19 66 PRO B O 1
ATOM 2103 N N . GLU B 1 67 ? -11.148 21.656 -3.146 1 98.06 67 GLU B N 1
ATOM 2104 C CA . GLU B 1 67 ? -10.711 22.031 -1.802 1 98.06 67 GLU B CA 1
ATOM 2105 C C . GLU B 1 67 ? -10.82 20.844 -0.848 1 98.06 67 GLU B C 1
ATOM 2107 O O . GLU B 1 67 ? -11.883 20.234 -0.711 1 98.06 67 GLU B O 1
ATOM 2112 N N . PRO B 1 68 ? -9.734 20.531 -0.24 1 98.62 68 PRO B N 1
ATOM 2113 C CA . PRO B 1 68 ? -9.789 19.344 0.61 1 98.62 68 PRO B CA 1
ATOM 2114 C C . PRO B 1 68 ? -10.344 19.641 2.002 1 98.62 68 PRO B C 1
ATOM 2116 O O . PRO B 1 68 ? -10.078 20.703 2.564 1 98.62 68 PRO B O 1
ATOM 2119 N N . ASP B 1 69 ? -11.133 18.688 2.547 1 98.81 69 ASP B N 1
ATOM 2120 C CA . ASP B 1 69 ? -11.539 18.656 3.949 1 98.81 69 ASP B CA 1
ATOM 2121 C C . ASP B 1 69 ? -10.492 17.953 4.809 1 98.81 69 ASP B C 1
ATOM 2123 O O . ASP B 1 69 ? -10.359 18.25 6 1 98.81 69 ASP B O 1
ATOM 2127 N N . ILE B 1 70 ? -9.812 16.984 4.238 1 98.94 70 ILE B N 1
ATOM 2128 C CA . ILE B 1 70 ? -8.695 16.234 4.82 1 98.94 70 ILE B CA 1
ATOM 2129 C C . ILE B 1 70 ? -7.504 16.266 3.863 1 98.94 70 ILE B C 1
ATOM 2131 O O . ILE B 1 70 ? -7.652 16 2.67 1 98.94 70 ILE B O 1
ATOM 2135 N N . VAL B 1 71 ? -6.348 16.656 4.34 1 98.94 71 VAL B N 1
ATOM 2136 C CA . VAL B 1 71 ? -5.133 16.656 3.529 1 98.94 71 VAL B CA 1
ATOM 2137 C C . VAL B 1 71 ? -4.098 15.719 4.16 1 98.94 71 VAL B C 1
ATOM 2139 O O . VAL B 1 71 ? -3.869 15.766 5.371 1 98.94 71 VAL B O 1
ATOM 2142 N N . LEU B 1 72 ? -3.574 14.82 3.406 1 98.94 72 LEU B N 1
ATOM 2143 C CA . LEU B 1 72 ? -2.557 13.891 3.873 1 98.94 72 LEU B CA 1
ATOM 2144 C C . LEU B 1 72 ? -1.232 14.117 3.152 1 98.94 72 LEU B C 1
ATOM 2146 O O . LEU B 1 72 ? -1.188 14.148 1.92 1 98.94 72 LEU B O 1
ATOM 2150 N N . ILE B 1 73 ? -0.177 14.305 3.912 1 99 73 ILE B N 1
ATOM 2151 C CA . ILE B 1 73 ? 1.175 14.547 3.42 1 99 73 ILE B CA 1
ATOM 2152 C C . ILE B 1 73 ? 2.049 13.32 3.693 1 99 73 ILE B C 1
ATOM 2154 O O . ILE B 1 73 ? 2.471 13.094 4.828 1 99 73 ILE B O 1
ATOM 2158 N N . PRO B 1 74 ? 2.391 12.562 2.654 1 98.94 74 PRO B N 1
ATOM 2159 C CA . PRO B 1 74 ? 3.229 11.375 2.822 1 98.94 74 PRO B CA 1
ATOM 2160 C C . PRO B 1 74 ? 4.719 11.703 2.848 1 98.94 74 PRO B C 1
ATOM 2162 O O . PRO B 1 74 ? 5.105 12.852 2.652 1 98.94 74 PRO B O 1
ATOM 2165 N N . GLY B 1 75 ? 5.516 10.711 3.15 1 98.75 75 GLY B N 1
ATOM 2166 C CA . GLY B 1 75 ? 6.961 10.867 3.158 1 98.75 75 GLY B CA 1
ATOM 2167 C C . GLY B 1 75 ? 7.641 10.242 1.954 1 98.75 75 GLY B C 1
ATOM 2168 O O . GLY B 1 75 ? 7.047 10.156 0.876 1 98.75 75 GLY B O 1
ATOM 2169 N N . GLY B 1 76 ? 8.844 9.875 2.154 1 98.19 76 GLY B N 1
ATOM 2170 C CA . GLY B 1 76 ? 9.742 9.375 1.124 1 98.19 76 GLY B CA 1
ATOM 2171 C C . GLY B 1 76 ? 10.984 10.219 0.954 1 98.19 76 GLY B C 1
ATOM 2172 O O . GLY B 1 76 ? 11.117 11.281 1.573 1 98.19 76 GLY B O 1
ATOM 2173 N N . LYS B 1 77 ? 11.891 9.672 0.111 1 97.81 77 LYS B N 1
ATOM 2174 C CA . LYS B 1 77 ? 13.133 10.406 -0.138 1 97.81 77 LYS B CA 1
ATOM 2175 C C . LYS B 1 77 ? 12.852 11.805 -0.678 1 97.81 77 LYS B C 1
ATOM 2177 O O . LYS B 1 77 ? 13.594 12.742 -0.396 1 97.81 77 LYS B O 1
ATOM 2182 N N . GLY B 1 78 ? 11.781 12 -1.353 1 98.69 78 GLY B N 1
ATOM 2183 C CA . GLY B 1 78 ? 11.422 13.258 -1.986 1 98.69 78 GLY B CA 1
ATOM 2184 C C . GLY B 1 78 ? 11.023 14.336 -0.994 1 98.69 78 GLY B C 1
ATOM 2185 O O . GLY B 1 78 ? 10.961 15.516 -1.341 1 98.69 78 GLY B O 1
ATOM 2186 N N . SER B 1 79 ? 10.711 13.953 0.234 1 98.75 79 SER B N 1
ATOM 2187 C CA . SER B 1 79 ? 10.266 14.922 1.225 1 98.75 79 SER B CA 1
ATOM 2188 C C . SER B 1 79 ? 11.352 15.953 1.515 1 98.75 79 SER B C 1
ATOM 2190 O O . SER B 1 79 ? 11.055 17.109 1.804 1 98.75 79 SER B O 1
ATOM 2192 N N . ARG B 1 80 ? 12.594 15.547 1.424 1 98.5 80 ARG B N 1
ATOM 2193 C CA . ARG B 1 80 ? 13.711 16.438 1.717 1 98.5 80 ARG B CA 1
ATOM 2194 C C . ARG B 1 80 ? 13.852 17.516 0.647 1 98.5 80 ARG B C 1
ATOM 2196 O O . ARG B 1 80 ? 14.289 18.625 0.936 1 98.5 80 ARG B O 1
ATOM 2203 N N . LYS B 1 81 ? 13.531 17.172 -0.536 1 98.69 81 LYS B N 1
ATOM 2204 C CA . LYS B 1 81 ? 13.492 18.172 -1.597 1 98.69 81 LYS B CA 1
ATOM 2205 C C . LYS B 1 81 ? 12.258 19.062 -1.462 1 98.69 81 LYS B C 1
ATOM 2207 O O . LYS B 1 81 ? 12.367 20.281 -1.51 1 98.69 81 LYS B O 1
ATOM 2212 N N . GLU B 1 82 ? 11.094 18.438 -1.235 1 98.81 82 GLU B N 1
ATOM 2213 C CA . GLU B 1 82 ? 9.812 19.156 -1.29 1 98.81 82 GLU B CA 1
ATOM 2214 C C . GLU B 1 82 ? 9.633 20.062 -0.083 1 98.81 82 GLU B C 1
ATOM 2216 O O . GLU B 1 82 ? 8.945 21.078 -0.166 1 98.81 82 GLU B O 1
ATOM 2221 N N . MET B 1 83 ? 10.289 19.719 1.044 1 98.81 83 MET B N 1
ATOM 2222 C CA . MET B 1 83 ? 10.172 20.578 2.215 1 98.81 83 MET B CA 1
ATOM 2223 C C . MET B 1 83 ? 10.781 21.953 1.941 1 98.81 83 MET B C 1
ATOM 2225 O O . MET B 1 83 ? 10.539 22.906 2.689 1 98.81 83 MET B O 1
ATOM 2229 N N . ASN B 1 84 ? 11.578 22.047 0.884 1 98.81 84 ASN B N 1
ATOM 2230 C CA . ASN B 1 84 ? 12.195 23.312 0.489 1 98.81 84 ASN B CA 1
ATOM 2231 C C . ASN B 1 84 ? 11.57 23.859 -0.792 1 98.81 84 ASN B C 1
ATOM 2233 O O . ASN B 1 84 ? 12.133 24.766 -1.42 1 98.81 84 ASN B O 1
ATOM 2237 N N . ASN B 1 85 ? 10.516 23.328 -1.28 1 98.88 85 ASN B N 1
ATOM 2238 C CA . ASN B 1 85 ? 9.758 23.766 -2.447 1 98.88 85 ASN B CA 1
ATOM 2239 C C . ASN B 1 85 ? 8.664 24.766 -2.062 1 98.88 85 ASN B C 1
ATOM 2241 O O . ASN B 1 85 ? 7.617 24.359 -1.546 1 98.88 85 ASN B O 1
ATOM 2245 N N . PRO B 1 86 ? 8.844 26.031 -2.328 1 98.75 86 PRO B N 1
ATOM 2246 C CA . PRO B 1 86 ? 7.871 27.016 -1.849 1 98.75 86 PRO B CA 1
ATOM 2247 C C . PRO B 1 86 ? 6.484 26.828 -2.453 1 98.75 86 PRO B C 1
ATOM 2249 O O . PRO B 1 86 ? 5.477 27.141 -1.815 1 98.75 86 PRO B O 1
ATOM 2252 N N . ILE B 1 87 ? 6.391 26.297 -3.625 1 98.88 87 ILE B N 1
ATOM 2253 C CA . ILE B 1 87 ? 5.102 26.078 -4.266 1 98.88 87 ILE B CA 1
ATOM 2254 C C . ILE B 1 87 ? 4.293 25.047 -3.469 1 98.88 87 ILE B C 1
ATOM 2256 O O . ILE B 1 87 ? 3.133 25.297 -3.131 1 98.88 87 ILE B O 1
ATOM 2260 N N . ILE B 1 88 ? 4.914 23.922 -3.107 1 98.88 88 ILE B N 1
ATOM 2261 C CA . ILE B 1 88 ? 4.262 22.859 -2.363 1 98.88 88 ILE B CA 1
ATOM 2262 C C . ILE B 1 88 ? 3.98 23.312 -0.934 1 98.88 88 ILE B C 1
ATOM 2264 O O . ILE B 1 88 ? 2.885 23.094 -0.411 1 98.88 88 ILE B O 1
ATOM 2268 N N . ILE B 1 89 ? 4.973 23.984 -0.313 1 98.94 89 ILE B N 1
ATOM 2269 C CA . ILE B 1 89 ? 4.828 24.422 1.074 1 98.94 89 ILE B CA 1
ATOM 2270 C C . ILE B 1 89 ? 3.701 25.438 1.184 1 98.94 89 ILE B C 1
ATOM 2272 O O . ILE B 1 89 ? 2.885 25.375 2.105 1 98.94 89 ILE B O 1
ATOM 2276 N N . ASN B 1 90 ? 3.613 26.375 0.248 1 98.81 90 ASN B N 1
ATOM 2277 C CA . ASN B 1 90 ? 2.547 27.375 0.254 1 98.81 90 ASN B CA 1
ATOM 2278 C C . ASN B 1 90 ? 1.179 26.719 0.048 1 98.81 90 ASN B C 1
ATOM 2280 O O . ASN B 1 90 ? 0.187 27.172 0.635 1 98.81 90 ASN B O 1
ATOM 2284 N N . TRP B 1 91 ? 1.094 25.75 -0.804 1 98.88 91 TRP B N 1
ATOM 2285 C CA . TRP B 1 91 ? -0.161 25.031 -1.011 1 98.88 91 TRP B CA 1
ATOM 2286 C C . TRP B 1 91 ? -0.614 24.344 0.274 1 98.88 91 TRP B C 1
ATOM 2288 O O . TRP B 1 91 ? -1.779 24.453 0.664 1 98.88 91 TRP B O 1
ATOM 2298 N N . ILE B 1 92 ? 0.314 23.609 0.962 1 98.94 92 ILE B N 1
ATOM 2299 C CA . ILE B 1 92 ? 0.008 22.922 2.213 1 98.94 92 ILE B CA 1
ATOM 2300 C C . ILE B 1 92 ? -0.52 23.922 3.234 1 98.94 92 ILE B C 1
ATOM 2302 O O . ILE B 1 92 ? -1.539 23.688 3.885 1 98.94 92 ILE B O 1
ATOM 2306 N N . LYS B 1 93 ? 0.131 25.094 3.363 1 98.69 93 LYS B N 1
ATOM 2307 C CA . LYS B 1 93 ? -0.306 26.141 4.285 1 98.69 93 LYS B CA 1
ATOM 2308 C C . LYS B 1 93 ? -1.723 26.594 3.959 1 98.69 93 LYS B C 1
ATOM 2310 O O . LYS B 1 93 ? -2.557 26.75 4.855 1 98.69 93 LYS B O 1
ATOM 2315 N N . SER B 1 94 ? -1.898 26.812 2.754 1 98.5 94 SER B N 1
ATOM 2316 C CA . SER B 1 94 ? -3.176 27.359 2.301 1 98.5 94 SER B CA 1
ATOM 2317 C C . SER B 1 94 ? -4.32 26.406 2.592 1 98.5 94 SER B C 1
ATOM 2319 O O . SER B 1 94 ? -5.32 26.781 3.205 1 98.5 94 SER B O 1
ATOM 2321 N N . VAL B 1 95 ? -4.184 25.141 2.176 1 98.56 95 VAL B N 1
ATOM 2322 C CA . VAL B 1 95 ? -5.297 24.203 2.295 1 98.56 95 VAL B CA 1
ATOM 2323 C C . VAL B 1 95 ? -5.488 23.812 3.76 1 98.56 95 VAL B C 1
ATOM 2325 O O . VAL B 1 95 ? -6.598 23.469 4.176 1 98.56 95 VAL B O 1
ATOM 2328 N N . SER B 1 96 ? -4.402 23.844 4.531 1 98.62 96 SER B N 1
ATOM 2329 C CA . SER B 1 96 ? -4.48 23.453 5.938 1 98.62 96 SER B CA 1
ATOM 2330 C C . SER B 1 96 ? -5.363 24.422 6.727 1 98.62 96 SER B C 1
ATOM 2332 O O . SER B 1 96 ? -5.945 24.047 7.746 1 98.62 96 SER B O 1
ATOM 2334 N N . LYS B 1 97 ? -5.488 25.641 6.293 1 97.94 97 LYS B N 1
ATOM 2335 C CA . LYS B 1 97 ? -6.301 26.641 6.977 1 97.94 97 LYS B CA 1
ATOM 2336 C C . LYS B 1 97 ? -7.766 26.219 7.023 1 97.94 97 LYS B C 1
ATOM 2338 O O . LYS B 1 97 ? -8.445 26.422 8.031 1 97.94 97 LYS B O 1
ATOM 2343 N N . ASN B 1 98 ? -8.219 25.625 6.031 1 97.38 98 ASN B N 1
ATOM 2344 C CA . ASN B 1 98 ? -9.641 25.312 5.922 1 97.38 98 ASN B CA 1
ATOM 2345 C C . ASN B 1 98 ? -9.914 23.828 6.148 1 97.38 98 ASN B C 1
ATOM 2347 O O . ASN B 1 98 ? -11.055 23.422 6.391 1 97.38 98 ASN B O 1
ATOM 2351 N N . ALA B 1 99 ? -8.875 23.016 6.043 1 98.62 99 ALA B N 1
ATOM 2352 C CA . ALA B 1 99 ? -9.055 21.578 6.211 1 98.62 99 ALA B CA 1
ATOM 2353 C C . ALA B 1 99 ? -9.477 21.234 7.641 1 98.62 99 ALA B C 1
ATOM 2355 O O . ALA B 1 99 ? -9.016 21.875 8.594 1 98.62 99 ALA B O 1
ATOM 2356 N N . GLU B 1 100 ? -10.336 20.234 7.758 1 98.56 100 GLU B N 1
ATOM 2357 C CA . GLU B 1 100 ? -10.727 19.719 9.062 1 98.56 100 GLU B CA 1
ATOM 2358 C C . GLU B 1 100 ? -9.594 18.922 9.703 1 98.56 100 GLU B C 1
ATOM 2360 O O . GLU B 1 100 ? -9.406 18.984 10.922 1 98.56 100 GLU B O 1
ATOM 2365 N N . LEU B 1 101 ? -8.867 18.172 8.898 1 98.88 101 LEU B N 1
ATOM 2366 C CA . LEU B 1 101 ? -7.75 17.359 9.359 1 98.88 101 LEU B CA 1
ATOM 2367 C C . LEU B 1 101 ? -6.543 17.531 8.438 1 98.88 101 LEU B C 1
ATOM 2369 O O . LEU B 1 101 ? -6.691 17.625 7.219 1 98.88 101 LEU B O 1
ATOM 2373 N N . VAL B 1 102 ? -5.406 17.609 9.039 1 98.94 102 VAL B N 1
ATOM 2374 C CA . VAL B 1 102 ? -4.105 17.594 8.375 1 98.94 102 VAL B CA 1
ATOM 2375 C C . VAL B 1 102 ? -3.291 16.391 8.875 1 98.94 102 VAL B C 1
ATOM 2377 O O . VAL B 1 102 ? -2.938 16.328 10.055 1 98.94 102 VAL B O 1
ATOM 2380 N N . LEU B 1 103 ? -3 15.484 7.965 1 98.94 103 LEU B N 1
ATOM 2381 C CA . LEU B 1 103 ? -2.369 14.219 8.312 1 98.94 103 LEU B CA 1
ATOM 2382 C C . LEU B 1 103 ? -0.971 14.125 7.707 1 98.94 103 LEU B C 1
ATOM 2384 O O . LEU B 1 103 ? -0.729 14.633 6.609 1 98.94 103 LEU B O 1
ATOM 2388 N N . SER B 1 104 ? -0.072 13.516 8.391 1 98.94 104 SER B N 1
ATOM 2389 C CA . SER B 1 104 ? 1.218 13.195 7.789 1 98.94 104 SER B CA 1
ATOM 2390 C C . SER B 1 104 ? 1.607 11.742 8.062 1 98.94 104 SER B C 1
ATOM 2392 O O . SER B 1 104 ? 1.222 11.18 9.086 1 98.94 104 SER B O 1
ATOM 2394 N N . VAL B 1 105 ? 2.25 11.172 7.16 1 98.88 105 VAL B N 1
ATOM 2395 C CA . VAL B 1 105 ? 2.855 9.844 7.285 1 98.88 105 VAL B CA 1
ATOM 2396 C C . VAL B 1 105 ? 4.367 9.945 7.078 1 98.88 105 VAL B C 1
ATOM 2398 O O . VAL B 1 105 ? 4.828 10.586 6.129 1 98.88 105 VAL B O 1
ATOM 2401 N N . CYS B 1 106 ? 5.172 9.273 7.988 1 98.69 106 CYS B N 1
ATOM 2402 C CA . CYS B 1 106 ? 6.617 9.219 7.801 1 98.69 106 CYS B CA 1
ATOM 2403 C C . CYS B 1 106 ? 7.211 10.617 7.688 1 98.69 106 CYS B C 1
ATOM 2405 O O . CYS B 1 106 ? 6.969 11.469 8.547 1 98.69 106 CYS B O 1
ATOM 2407 N N . THR B 1 107 ? 8.031 10.875 6.695 1 98.88 107 THR B N 1
ATOM 2408 C CA . THR B 1 107 ? 8.758 12.133 6.621 1 98.88 107 THR B CA 1
ATOM 2409 C C . THR B 1 107 ? 7.883 13.234 6.023 1 98.88 107 THR B C 1
ATOM 2411 O O . THR B 1 107 ? 8.352 14.344 5.785 1 98.88 107 THR B O 1
ATOM 2414 N N . GLY B 1 108 ? 6.59 12.906 5.84 1 98.94 108 GLY B N 1
ATOM 2415 C CA . GLY B 1 108 ? 5.656 13.984 5.57 1 98.94 108 GLY B CA 1
ATOM 2416 C C . GLY B 1 108 ? 5.648 15.055 6.648 1 98.94 108 GLY B C 1
ATOM 2417 O O . GLY B 1 108 ? 5.328 16.219 6.383 1 98.94 108 GLY B O 1
ATOM 2418 N N . ALA B 1 109 ? 6.012 14.688 7.812 1 98.94 109 ALA B N 1
ATOM 2419 C CA . ALA B 1 109 ? 6.102 15.594 8.953 1 98.94 109 ALA B CA 1
ATOM 2420 C C . ALA B 1 109 ? 7.078 16.734 8.672 1 98.94 109 ALA B C 1
ATOM 2422 O O . ALA B 1 109 ? 6.926 17.828 9.203 1 98.94 109 ALA B O 1
ATOM 2423 N N . PHE B 1 110 ? 8.133 16.484 7.828 1 98.94 110 PHE B N 1
ATOM 2424 C CA . PHE B 1 110 ? 9.094 17.531 7.48 1 98.94 110 PHE B CA 1
ATOM 2425 C C . PHE B 1 110 ? 8.406 18.672 6.758 1 98.94 110 PHE B C 1
ATOM 2427 O O . PHE B 1 110 ? 8.711 19.844 7.012 1 98.94 110 PHE B O 1
ATOM 2434 N N . LEU B 1 111 ? 7.496 18.328 5.832 1 98.94 111 LEU B N 1
ATOM 2435 C CA . LEU B 1 111 ? 6.773 19.344 5.09 1 98.94 111 LEU B CA 1
ATOM 2436 C C . LEU B 1 111 ? 5.867 20.156 6.016 1 98.94 111 LEU B C 1
ATOM 2438 O O . LEU B 1 111 ? 5.762 21.375 5.875 1 98.94 111 LEU B O 1
ATOM 2442 N N . LEU B 1 112 ? 5.23 19.484 6.992 1 98.94 112 LEU B N 1
ATOM 2443 C CA . LEU B 1 112 ? 4.395 20.203 7.945 1 98.94 112 LEU B CA 1
ATOM 2444 C C . LEU B 1 112 ? 5.234 21.141 8.812 1 98.94 112 LEU B C 1
ATOM 2446 O O . LEU B 1 112 ? 4.785 22.234 9.164 1 98.94 112 LEU B O 1
ATOM 2450 N N . ALA B 1 113 ? 6.418 20.656 9.195 1 98.94 113 ALA B N 1
ATOM 2451 C CA . ALA B 1 113 ? 7.332 21.516 9.945 1 98.94 113 ALA B CA 1
ATOM 2452 C C . ALA B 1 113 ? 7.652 22.781 9.172 1 98.94 113 ALA B C 1
ATOM 2454 O O . ALA B 1 113 ? 7.547 23.891 9.703 1 98.94 113 ALA B O 1
ATOM 2455 N N . LYS B 1 114 ? 8.016 22.656 7.891 1 98.81 114 LYS B N 1
ATOM 2456 C CA . LYS B 1 114 ? 8.398 23.781 7.051 1 98.81 114 LYS B CA 1
ATOM 2457 C C . LYS B 1 114 ? 7.195 24.672 6.742 1 98.81 114 LYS B C 1
ATOM 2459 O O . LYS B 1 114 ? 7.355 25.859 6.43 1 98.81 114 LYS B O 1
ATOM 2464 N N . ALA B 1 115 ? 6.02 24.109 6.84 1 98.81 115 ALA B N 1
ATOM 2465 C CA . ALA B 1 115 ? 4.789 24.875 6.629 1 98.81 115 ALA B CA 1
ATOM 2466 C C . ALA B 1 115 ? 4.34 25.562 7.914 1 98.81 115 ALA B C 1
ATOM 2468 O O . ALA B 1 115 ? 3.293 26.203 7.949 1 98.81 115 ALA B O 1
ATOM 2469 N N . ASP B 1 116 ? 5.059 25.422 9.023 1 98.44 116 ASP B N 1
ATOM 2470 C CA . ASP B 1 116 ? 4.801 26.047 10.312 1 98.44 116 ASP B CA 1
ATOM 2471 C C . ASP B 1 116 ? 3.479 25.578 10.906 1 98.44 116 ASP B C 1
ATOM 2473 O O . ASP B 1 116 ? 2.688 26.375 11.406 1 98.44 116 ASP B O 1
ATOM 2477 N N . LEU B 1 117 ? 3.307 24.266 10.852 1 98.81 117 LEU B N 1
ATOM 2478 C CA . LEU B 1 117 ? 2.029 23.734 11.305 1 98.81 117 LEU B CA 1
ATOM 2479 C C . LEU B 1 117 ? 2.207 22.891 12.562 1 98.81 117 LEU B C 1
ATOM 2481 O O . LEU B 1 117 ? 1.273 22.219 13.008 1 98.81 117 LEU B O 1
ATOM 2485 N N . LEU B 1 118 ? 3.408 22.953 13.203 1 98.88 118 LEU B N 1
ATOM 2486 C CA . LEU B 1 118 ? 3.682 21.969 14.258 1 98.88 118 LEU B CA 1
ATOM 2487 C C . LEU B 1 118 ? 3.898 22.672 15.594 1 98.88 118 LEU B C 1
ATOM 2489 O O . LEU B 1 118 ? 4.254 22.031 16.578 1 98.88 118 LEU B O 1
ATOM 2493 N N . ASP B 1 119 ? 3.639 24.016 15.68 1 98.62 119 ASP B N 1
ATOM 2494 C CA . ASP B 1 119 ? 3.85 24.781 16.906 1 98.62 119 ASP B CA 1
ATOM 2495 C C . ASP B 1 119 ? 2.988 24.234 18.047 1 98.62 119 ASP B C 1
ATOM 2497 O O . ASP B 1 119 ? 1.781 24.047 17.891 1 98.62 119 ASP B O 1
ATOM 2501 N N . ASN B 1 120 ? 3.623 23.906 19.203 1 98.56 120 ASN B N 1
ATOM 2502 C CA . ASN B 1 120 ? 2.992 23.5 20.453 1 98.56 120 ASN B CA 1
ATOM 2503 C C . ASN B 1 120 ? 2.27 22.172 20.312 1 98.56 120 ASN B C 1
ATOM 2505 O O . ASN B 1 120 ? 1.248 21.938 20.969 1 98.56 120 ASN B O 1
ATOM 2509 N N . LEU B 1 121 ? 2.727 21.312 19.453 1 98.81 121 LEU B N 1
ATOM 2510 C CA . LEU B 1 121 ? 2.123 20 19.234 1 98.81 121 LEU B CA 1
ATOM 2511 C C . LEU B 1 121 ? 3.062 18.891 19.703 1 98.81 121 LEU B C 1
ATOM 2513 O O . LEU B 1 121 ? 4.266 19.109 19.844 1 98.81 121 LEU B O 1
ATOM 2517 N N . GLU B 1 122 ? 2.502 17.719 20.031 1 98.81 122 GLU B N 1
ATOM 2518 C CA . GLU B 1 122 ? 3.279 16.484 20.062 1 98.81 122 GLU B CA 1
ATOM 2519 C C . GLU B 1 122 ? 3.348 15.828 18.688 1 98.81 122 GLU B C 1
ATOM 2521 O O . GLU B 1 122 ? 2.322 15.648 18.031 1 98.81 122 GLU B O 1
ATOM 2526 N N . ILE B 1 123 ? 4.57 15.562 18.266 1 98.81 123 ILE B N 1
ATOM 2527 C CA . ILE B 1 123 ? 4.727 15.188 16.859 1 98.81 123 ILE B CA 1
ATOM 2528 C C . ILE B 1 123 ? 5.566 13.922 16.75 1 98.81 123 ILE B C 1
ATOM 2530 O O . ILE B 1 123 ? 6.266 13.547 17.703 1 98.81 123 ILE B O 1
ATOM 2534 N N . THR B 1 124 ? 5.469 13.195 15.688 1 98.81 124 THR B N 1
ATOM 2535 C CA . THR B 1 124 ? 6.266 12.008 15.406 1 98.81 124 THR B CA 1
ATOM 2536 C C . THR B 1 124 ? 6.488 11.844 13.906 1 98.81 124 THR B C 1
ATOM 2538 O O . THR B 1 124 ? 5.938 12.602 13.102 1 98.81 124 THR B O 1
ATOM 2541 N N . THR B 1 125 ? 7.348 11.016 13.492 1 98.75 125 THR B N 1
ATOM 2542 C CA . THR B 1 125 ? 7.676 10.633 12.125 1 98.75 125 THR B CA 1
ATOM 2543 C C . THR B 1 125 ? 8.281 9.234 12.086 1 98.75 125 THR B C 1
ATOM 2545 O O . THR B 1 125 ? 8.203 8.492 13.062 1 98.75 125 THR B O 1
ATOM 2548 N N . HIS B 1 126 ? 8.758 8.836 10.93 1 98.5 126 HIS B N 1
ATOM 2549 C CA . HIS B 1 126 ? 9.461 7.566 10.805 1 98.5 126 HIS B CA 1
ATOM 2550 C C . HIS B 1 126 ? 10.625 7.484 11.789 1 98.5 126 HIS B C 1
ATOM 2552 O O . HIS B 1 126 ? 11.352 8.461 11.984 1 98.5 126 HIS B O 1
ATOM 2558 N N . HIS B 1 127 ? 10.867 6.289 12.32 1 97.94 127 HIS B N 1
ATOM 2559 C CA . HIS B 1 127 ? 11.82 6.125 13.414 1 97.94 127 HIS B CA 1
ATOM 2560 C C . HIS B 1 127 ? 13.234 6.496 12.969 1 97.94 127 HIS B C 1
ATOM 2562 O O . HIS B 1 127 ? 14.039 6.965 13.781 1 97.94 127 HIS B O 1
ATOM 2568 N N . LEU B 1 128 ? 13.523 6.328 11.711 1 97.75 128 LEU B N 1
ATOM 2569 C CA . LEU B 1 128 ? 14.867 6.613 11.219 1 97.75 128 LEU B CA 1
ATOM 2570 C C . LEU B 1 128 ? 15.047 8.102 10.961 1 97.75 128 LEU B C 1
ATOM 2572 O O . LEU B 1 128 ? 16.156 8.555 10.656 1 97.75 128 LEU B O 1
ATOM 2576 N N . SER B 1 129 ? 13.984 8.875 11.125 1 98.5 129 SER B N 1
ATOM 2577 C CA . SER B 1 129 ? 14.039 10.289 10.758 1 98.5 129 SER B CA 1
ATOM 2578 C C . SER B 1 129 ? 13.688 11.18 11.938 1 98.5 129 SER B C 1
ATOM 2580 O O . SER B 1 129 ? 13.453 12.383 11.773 1 98.5 129 SER B O 1
ATOM 2582 N N . LEU B 1 130 ? 13.625 10.609 13.109 1 98.56 130 LEU B N 1
ATOM 2583 C CA . LEU B 1 130 ? 13.188 11.344 14.289 1 98.56 130 LEU B CA 1
ATOM 2584 C C . LEU B 1 130 ? 14.18 12.453 14.633 1 98.56 130 LEU B C 1
ATOM 2586 O O . LEU B 1 130 ? 13.773 13.562 14.984 1 98.56 130 LEU B O 1
ATOM 2590 N N . GLU B 1 131 ? 15.438 12.18 14.555 1 98.38 131 GLU B N 1
ATOM 2591 C CA . GLU B 1 131 ? 16.453 13.156 14.914 1 98.38 131 GLU B CA 1
ATOM 2592 C C . GLU B 1 131 ? 16.391 14.383 14.008 1 98.38 131 GLU B C 1
ATOM 2594 O O . GLU B 1 131 ? 16.5 15.516 14.477 1 98.38 131 GLU B O 1
ATOM 2599 N N . PHE B 1 132 ? 16.25 14.117 12.711 1 98.75 132 PHE B N 1
ATOM 2600 C CA . PHE B 1 132 ? 16.156 15.242 11.789 1 98.75 132 PHE B CA 1
ATOM 2601 C C . PHE B 1 132 ? 14.891 16.047 12.039 1 98.75 132 PHE B C 1
ATOM 2603 O O . PHE B 1 132 ? 14.898 17.281 11.961 1 98.75 132 PHE B O 1
ATOM 2610 N N . LEU B 1 133 ? 13.75 15.352 12.328 1 98.81 133 LEU B N 1
ATOM 2611 C CA . LEU B 1 133 ? 12.531 16.078 12.664 1 98.81 133 LEU B CA 1
ATOM 2612 C C . LEU B 1 133 ? 12.766 17 13.859 1 98.81 133 LEU B C 1
ATOM 2614 O O . LEU B 1 133 ? 12.305 18.141 13.867 1 98.81 133 LEU B O 1
ATOM 2618 N N . LYS B 1 134 ? 13.445 16.531 14.883 1 98.31 134 LYS B N 1
ATOM 2619 C CA . LYS B 1 134 ? 13.758 17.328 16.062 1 98.31 134 LYS B CA 1
ATOM 2620 C C . LYS B 1 134 ? 14.516 18.594 15.68 1 98.31 134 LYS B C 1
ATOM 2622 O O . LYS B 1 134 ? 14.32 19.656 16.281 1 98.31 134 LYS B O 1
ATOM 2627 N N . GLU B 1 135 ? 15.336 18.469 14.711 1 98.56 135 GLU B N 1
ATOM 2628 C CA . GLU B 1 135 ? 16.172 19.578 14.273 1 98.56 135 GLU B CA 1
ATOM 2629 C C . GLU B 1 135 ? 15.352 20.656 13.57 1 98.56 135 GLU B C 1
ATOM 2631 O O . GLU B 1 135 ? 15.625 21.844 13.727 1 98.56 135 GLU B O 1
ATOM 2636 N N . ILE B 1 136 ? 14.352 20.281 12.82 1 98.56 136 ILE B N 1
ATOM 2637 C CA . ILE B 1 136 ? 13.727 21.266 11.938 1 98.56 136 ILE B CA 1
ATOM 2638 C C . ILE B 1 136 ? 12.398 21.719 12.531 1 98.56 136 ILE B C 1
ATOM 2640 O O . ILE B 1 136 ? 11.805 22.688 12.07 1 98.56 136 ILE B O 1
ATOM 2644 N N . ALA B 1 137 ? 11.867 21 13.484 1 98.62 137 ALA B N 1
ATOM 2645 C CA . ALA B 1 137 ? 10.602 21.359 14.117 1 98.62 137 ALA B CA 1
ATOM 2646 C C . ALA B 1 137 ? 10.773 22.578 15.023 1 98.62 137 ALA B C 1
ATOM 2648 O O . ALA B 1 137 ? 11.875 22.875 15.484 1 98.62 137 ALA B O 1
ATOM 2649 N N . PRO B 1 138 ? 9.664 23.344 15.242 1 98.62 138 PRO B N 1
ATOM 2650 C CA . PRO B 1 138 ? 9.766 24.453 16.203 1 98.62 138 PRO B CA 1
ATOM 2651 C C . PRO B 1 138 ? 10.078 23.969 17.625 1 98.62 138 PRO B C 1
ATOM 2653 O O . PRO B 1 138 ? 9.68 22.859 18 1 98.62 138 PRO B O 1
ATOM 2656 N N . SER B 1 139 ? 10.664 24.781 18.391 1 98 139 SER B N 1
ATOM 2657 C CA . SER B 1 139 ? 11.086 24.438 19.734 1 98 139 SER B CA 1
ATOM 2658 C C . SER B 1 139 ? 9.891 24.109 20.625 1 98 139 SER B C 1
ATOM 2660 O O . SER B 1 139 ? 10.016 23.406 21.625 1 98 139 SER B O 1
ATOM 2662 N N . SER B 1 140 ? 8.719 24.625 20.281 1 98.56 140 SER B N 1
ATOM 2663 C CA . SER B 1 140 ? 7.508 24.422 21.078 1 98.56 140 SER B CA 1
ATOM 2664 C C . SER B 1 140 ? 6.918 23.047 20.844 1 98.56 140 SER B C 1
ATOM 2666 O O . SER B 1 140 ? 6.039 22.609 21.594 1 98.56 140 SER B O 1
ATOM 2668 N N . ALA B 1 141 ? 7.355 22.359 19.812 1 98.75 141 ALA B N 1
ATOM 2669 C CA . ALA B 1 141 ? 6.859 21.016 19.531 1 98.75 141 ALA B CA 1
ATOM 2670 C C . ALA B 1 141 ? 7.594 19.969 20.359 1 98.75 141 ALA B C 1
ATOM 2672 O O . ALA B 1 141 ? 8.766 20.141 20.688 1 98.75 141 ALA B O 1
ATOM 2673 N N . LYS B 1 142 ? 6.941 18.891 20.703 1 98.62 142 LYS B N 1
ATOM 2674 C CA . LYS B 1 142 ? 7.535 17.781 21.422 1 98.62 142 LYS B CA 1
ATOM 2675 C C . LYS B 1 142 ? 7.559 16.516 20.562 1 98.62 142 LYS B C 1
ATOM 2677 O O . LYS B 1 142 ? 6.508 15.969 20.219 1 98.62 142 LYS B O 1
ATOM 2682 N N . VAL B 1 143 ? 8.719 16.016 20.266 1 98.44 143 VAL B N 1
ATOM 2683 C CA . VAL B 1 143 ? 8.867 14.82 19.438 1 98.44 143 VAL B CA 1
ATOM 2684 C C . VAL B 1 143 ? 8.711 13.57 20.297 1 98.44 143 VAL B C 1
ATOM 2686 O O . VAL B 1 143 ? 9.375 13.43 21.312 1 98.44 143 VAL B O 1
ATOM 2689 N N . ARG B 1 144 ? 7.781 12.719 19.891 1 98 144 ARG B N 1
ATOM 2690 C CA . ARG B 1 144 ? 7.535 11.453 20.562 1 98 144 ARG B CA 1
ATOM 2691 C C . ARG B 1 144 ? 8.094 10.281 19.766 1 98 144 ARG B C 1
ATOM 2693 O O . ARG B 1 144 ? 7.934 10.227 18.547 1 98 144 ARG B O 1
ATOM 2700 N N . GLU B 1 145 ? 8.82 9.391 20.469 1 96.25 145 GLU B N 1
ATOM 2701 C CA . GLU B 1 145 ? 9.367 8.18 19.859 1 96.25 145 GLU B CA 1
ATOM 2702 C C . GLU B 1 145 ? 8.531 6.961 20.219 1 96.25 145 GLU B C 1
ATOM 2704 O O . GLU B 1 145 ? 7.887 6.922 21.266 1 96.25 145 GLU B O 1
ATOM 2709 N N . GLY B 1 146 ? 8.508 5.996 19.281 1 94.19 146 GLY B N 1
ATOM 2710 C CA . GLY B 1 146 ? 7.895 4.711 19.578 1 94.19 146 GLY B CA 1
ATOM 2711 C C . GLY B 1 146 ? 6.379 4.75 19.547 1 94.19 146 GLY B C 1
ATOM 2712 O O . GLY B 1 146 ? 5.719 3.955 20.219 1 94.19 146 GLY B O 1
ATOM 2713 N N . VAL B 1 147 ? 5.824 5.688 18.906 1 95.62 147 VAL B N 1
ATOM 2714 C CA . VAL B 1 147 ? 4.371 5.793 18.797 1 95.62 147 VAL B CA 1
ATOM 2715 C C . VAL B 1 147 ? 3.945 5.602 17.344 1 95.62 147 VAL B C 1
ATOM 2717 O O . VAL B 1 147 ? 4.648 6.023 16.422 1 95.62 147 VAL B O 1
ATOM 2720 N N . ARG B 1 148 ? 2.785 5.004 17.109 1 96.75 148 ARG B N 1
ATOM 2721 C CA . ARG B 1 148 ? 2.287 4.766 15.75 1 96.75 148 ARG B CA 1
ATOM 2722 C C . ARG B 1 148 ? 1.748 6.051 15.133 1 96.75 148 ARG B C 1
ATOM 2724 O O . ARG B 1 148 ? 2.006 6.34 13.969 1 96.75 148 ARG B O 1
ATOM 2731 N N . PHE B 1 149 ? 0.946 6.754 15.875 1 98.5 149 PHE B N 1
ATOM 2732 C CA . PHE B 1 149 ? 0.444 8.055 15.445 1 98.5 149 PHE B CA 1
ATOM 2733 C C . PHE B 1 149 ? 0.046 8.906 16.641 1 98.5 149 PHE B C 1
ATOM 2735 O O . PHE B 1 149 ? -0.098 8.391 17.75 1 98.5 149 PHE B O 1
ATOM 2742 N N . ILE B 1 150 ? -0.038 10.219 16.469 1 98.69 150 ILE B N 1
ATOM 2743 C CA . ILE B 1 150 ? -0.42 11.172 17.5 1 98.69 150 ILE B CA 1
ATOM 2744 C C . ILE B 1 150 ? -1.518 12.094 16.969 1 98.69 150 ILE B C 1
ATOM 2746 O O . ILE B 1 150 ? -1.354 12.734 15.93 1 98.69 150 ILE B O 1
ATOM 2750 N N . ASP B 1 151 ? -2.621 12.18 17.703 1 98.69 151 ASP B N 1
ATOM 2751 C CA . ASP B 1 151 ? -3.754 13.039 17.359 1 98.69 151 ASP B CA 1
ATOM 2752 C C . ASP B 1 151 ? -3.742 14.32 18.203 1 98.69 151 ASP B C 1
ATOM 2754 O O . ASP B 1 151 ? -4.047 14.289 19.391 1 98.69 151 ASP B O 1
ATOM 2758 N N . ASN B 1 152 ? -3.455 15.453 17.562 1 98.75 152 ASN B N 1
ATOM 2759 C CA . ASN B 1 152 ? -3.457 16.766 18.203 1 98.75 152 ASN B CA 1
ATOM 2760 C C . ASN B 1 152 ? -4.754 17.516 17.938 1 98.75 152 ASN B C 1
ATOM 2762 O O . ASN B 1 152 ? -4.805 18.734 18.078 1 98.75 152 ASN B O 1
ATOM 2766 N N . GLY B 1 153 ? -5.828 16.844 17.5 1 98.38 153 GLY B N 1
ATOM 2767 C CA . GLY B 1 153 ? -7.059 17.484 17.047 1 98.38 153 GLY B CA 1
ATOM 2768 C C . GLY B 1 153 ? -7.094 17.688 15.539 1 98.38 153 GLY B C 1
ATOM 2769 O O . GLY B 1 153 ? -7.434 16.781 14.789 1 98.38 153 GLY B O 1
ATOM 2770 N N . LYS B 1 154 ? -6.633 18.781 15.078 1 98.69 154 LYS B N 1
ATOM 2771 C CA . LYS B 1 154 ? -6.629 19.094 13.648 1 98.69 154 LYS B CA 1
ATOM 2772 C C . LYS B 1 154 ? -5.473 18.391 12.938 1 98.69 154 LYS B C 1
ATOM 2774 O O . LYS B 1 154 ? -5.621 17.922 11.812 1 98.69 154 LYS B O 1
ATOM 2779 N N . VAL B 1 155 ? -4.305 18.328 13.586 1 98.88 155 VAL B N 1
ATOM 2780 C CA . VAL B 1 155 ? -3.1 17.75 13 1 98.88 155 VAL B CA 1
ATOM 2781 C C . VAL B 1 155 ? -2.854 16.359 13.602 1 98.88 155 VAL B C 1
ATOM 2783 O O . VAL B 1 155 ? -2.773 16.219 14.828 1 98.88 155 VAL B O 1
ATOM 2786 N N . VAL B 1 156 ? -2.826 15.344 12.766 1 98.88 156 VAL B N 1
ATOM 2787 C CA . VAL B 1 156 ? -2.529 13.969 13.18 1 98.88 156 VAL B CA 1
ATOM 2788 C C . VAL B 1 156 ? -1.298 13.461 12.43 1 98.88 156 VAL B C 1
ATOM 2790 O O . VAL B 1 156 ? -1.262 13.484 11.195 1 98.88 156 VAL B O 1
ATOM 2793 N N . LEU B 1 157 ? -0.259 13.086 13.148 1 98.81 157 LEU B N 1
ATOM 2794 C CA . LEU B 1 157 ? 0.99 12.633 12.547 1 98.81 157 LEU B CA 1
ATOM 2795 C C . LEU B 1 157 ? 1.228 11.156 12.852 1 98.81 157 LEU B C 1
ATOM 2797 O O . LEU B 1 157 ? 0.966 10.695 13.969 1 98.81 157 LEU B O 1
ATOM 2801 N N . SER B 1 158 ? 1.742 10.43 11.891 1 98.75 158 SER B N 1
ATOM 2802 C CA . SER B 1 158 ? 2.045 9.023 12.109 1 98.75 158 SER B CA 1
ATOM 2803 C C . SER B 1 158 ? 3.508 8.719 11.805 1 98.75 158 SER B C 1
ATOM 2805 O O . SER B 1 158 ? 4.176 9.484 11.109 1 98.75 158 SER B O 1
ATOM 2807 N N . ALA B 1 159 ? 3.961 7.609 12.422 1 97.5 159 ALA B N 1
ATOM 2808 C CA . ALA B 1 159 ? 5.223 7.016 11.992 1 97.5 159 ALA B CA 1
ATOM 2809 C C . ALA B 1 159 ? 5.137 6.535 10.547 1 97.5 159 ALA B C 1
ATOM 2811 O O . ALA B 1 159 ? 4.375 7.086 9.742 1 97.5 159 ALA B O 1
ATOM 2812 N N . GLY B 1 160 ? 5.934 5.539 10.148 1 93.56 160 GLY B N 1
ATOM 2813 C CA . GLY B 1 160 ? 6.023 5.16 8.75 1 93.56 160 GLY B CA 1
ATOM 2814 C C . GLY B 1 160 ? 5.125 3.992 8.383 1 93.56 160 GLY B C 1
ATOM 2815 O O . GLY B 1 160 ? 4.762 3.189 9.25 1 93.56 160 GLY B O 1
ATOM 2816 N N . ILE B 1 161 ? 4.859 3.932 7.09 1 89.62 161 ILE B N 1
ATOM 2817 C CA . ILE B 1 161 ? 4.227 2.896 6.281 1 89.62 161 ILE B CA 1
ATOM 2818 C C . ILE B 1 161 ? 3.018 2.33 7.02 1 89.62 161 ILE B C 1
ATOM 2820 O O . ILE B 1 161 ? 1.909 2.859 6.906 1 89.62 161 ILE B O 1
ATOM 2824 N N . SER B 1 162 ? 3.172 1.25 7.934 1 91.81 162 SER B N 1
ATOM 2825 C CA . SER B 1 162 ? 2.021 0.615 8.57 1 91.81 162 SER B CA 1
ATOM 2826 C C . SER B 1 162 ? 1.342 1.56 9.555 1 91.81 162 SER B C 1
ATOM 2828 O O . SER B 1 162 ? 0.124 1.507 9.734 1 91.81 162 SER B O 1
ATOM 2830 N N . ALA B 1 163 ? 2.074 2.449 10.109 1 96.5 163 ALA B N 1
ATOM 2831 C CA . ALA B 1 163 ? 1.496 3.447 11 1 96.5 163 ALA B CA 1
ATOM 2832 C C . ALA B 1 163 ? 0.531 4.363 10.25 1 96.5 163 ALA B C 1
ATOM 2834 O O . ALA B 1 163 ? -0.461 4.824 10.82 1 96.5 163 ALA B O 1
ATOM 2835 N N . GLY B 1 164 ? 0.871 4.641 8.961 1 98.06 164 GLY B N 1
ATOM 2836 C CA . GLY B 1 164 ? -0.046 5.402 8.133 1 98.06 164 GLY B CA 1
ATOM 2837 C C . GLY B 1 164 ? -1.389 4.723 7.945 1 98.06 164 GLY B C 1
ATOM 2838 O O . GLY B 1 164 ? -2.426 5.387 7.898 1 98.06 164 GLY B O 1
ATOM 2839 N N . ILE B 1 165 ? -1.39 3.406 7.805 1 97.88 165 ILE B N 1
ATOM 2840 C CA . ILE B 1 165 ? -2.623 2.633 7.699 1 97.88 165 ILE B CA 1
ATOM 2841 C C . ILE B 1 165 ? -3.402 2.725 9.008 1 97.88 165 ILE B C 1
ATOM 2843 O O . ILE B 1 165 ? -4.598 3.027 9.008 1 97.88 165 ILE B O 1
ATOM 2847 N N . ASP B 1 166 ? -2.691 2.527 10.133 1 98.06 166 ASP B N 1
ATOM 2848 C CA . ASP B 1 166 ? -3.309 2.617 11.453 1 98.06 166 ASP B CA 1
ATOM 2849 C C . ASP B 1 166 ? -3.947 3.986 11.672 1 98.06 166 ASP B C 1
ATOM 2851 O O . ASP B 1 166 ? -5.086 4.078 12.133 1 98.06 166 ASP B O 1
ATOM 2855 N N . MET B 1 167 ? -3.209 4.992 11.375 1 98.56 167 MET B N 1
ATOM 2856 C CA . MET B 1 167 ? -3.709 6.352 11.547 1 98.56 167 MET B CA 1
ATOM 2857 C C . MET B 1 167 ? -4.953 6.586 10.695 1 98.56 167 MET B C 1
ATOM 2859 O O . MET B 1 167 ? -5.926 7.18 11.156 1 98.56 167 MET B O 1
ATOM 2863 N N . SER B 1 168 ? -4.918 6.141 9.438 1 98.75 168 SER B N 1
ATOM 2864 C CA . SER B 1 168 ? -6.043 6.352 8.531 1 98.75 168 SER B CA 1
ATOM 2865 C C . SER B 1 168 ? -7.293 5.641 9.031 1 98.75 168 SER B C 1
ATOM 2867 O O . SER B 1 168 ? -8.398 6.18 8.945 1 98.75 168 SER B O 1
ATOM 2869 N N . LEU B 1 169 ? -7.129 4.41 9.531 1 98.56 169 LEU B N 1
ATOM 2870 C CA . LEU B 1 169 ? -8.258 3.701 10.125 1 98.56 169 LEU B CA 1
ATOM 2871 C C . LEU B 1 169 ? -8.797 4.453 11.336 1 98.56 169 LEU B C 1
ATOM 2873 O O . LEU B 1 169 ? -10.008 4.527 11.531 1 98.56 169 LEU B O 1
ATOM 2877 N N . TYR B 1 170 ? -7.945 5.031 12.148 1 98.62 170 TYR B N 1
ATOM 2878 C CA . TYR B 1 170 ? -8.359 5.848 13.281 1 98.62 170 TYR B CA 1
ATOM 2879 C C . TYR B 1 170 ? -9.164 7.059 12.82 1 98.62 170 TYR B C 1
ATOM 2881 O O . TYR B 1 170 ? -10.18 7.402 13.414 1 98.62 170 TYR B O 1
ATOM 2889 N N . VAL B 1 171 ? -8.695 7.68 11.75 1 98.62 171 VAL B N 1
ATOM 2890 C CA . VAL B 1 171 ? -9.398 8.836 11.203 1 98.62 171 VAL B CA 1
ATOM 2891 C C . VAL B 1 171 ? -10.789 8.414 10.734 1 98.62 171 VAL B C 1
ATOM 2893 O O . VAL B 1 171 ? -11.766 9.141 10.945 1 98.62 171 VAL B O 1
ATOM 2896 N N . VAL B 1 172 ? -10.922 7.266 10.078 1 98.69 172 VAL B N 1
ATOM 2897 C CA . VAL B 1 172 ? -12.227 6.73 9.695 1 98.69 172 VAL B CA 1
ATOM 2898 C C . VAL B 1 172 ? -13.102 6.559 10.93 1 98.69 172 VAL B C 1
ATOM 2900 O O . VAL B 1 172 ? -14.289 6.902 10.914 1 98.69 172 VAL B O 1
ATOM 2903 N N . GLU B 1 173 ? -12.523 6.008 11.977 1 98.25 173 GLU B N 1
ATOM 2904 C CA . GLU B 1 173 ? -13.258 5.855 13.227 1 98.25 173 GLU B CA 1
ATOM 2905 C C . GLU B 1 173 ? -13.758 7.203 13.742 1 98.25 173 GLU B C 1
ATOM 2907 O O . GLU B 1 173 ? -14.914 7.324 14.156 1 98.25 173 GLU B O 1
ATOM 2912 N N . ARG B 1 174 ? -12.922 8.203 13.719 1 97.44 174 ARG B N 1
ATOM 2913 C CA . ARG B 1 174 ? -13.266 9.539 14.195 1 97.44 174 ARG B CA 1
ATOM 2914 C C . ARG B 1 174 ? -14.445 10.109 13.422 1 97.44 174 ARG B C 1
ATOM 2916 O O . ARG B 1 174 ? -15.297 10.797 14 1 97.44 174 ARG B O 1
ATOM 2923 N N . ILE B 1 175 ? -14.477 9.867 12.148 1 97.81 175 ILE B N 1
ATOM 2924 C CA . ILE B 1 175 ? -15.43 10.547 11.273 1 97.81 175 ILE B CA 1
ATOM 2925 C C . ILE B 1 175 ? -16.719 9.727 11.164 1 97.81 175 ILE B C 1
ATOM 2927 O O . ILE B 1 175 ? -17.812 10.281 11.156 1 97.81 175 ILE B O 1
ATOM 2931 N N . PHE B 1 176 ? -16.562 8.391 11.133 1 98.12 176 PHE B N 1
ATOM 2932 C CA . PHE B 1 176 ? -17.719 7.582 10.75 1 98.12 176 PHE B CA 1
ATOM 2933 C C . PHE B 1 176 ? -18.047 6.566 11.836 1 98.12 176 PHE B C 1
ATOM 2935 O O . PHE B 1 176 ? -19.031 5.832 11.727 1 98.12 176 PHE B O 1
ATOM 2942 N N . GLY B 1 177 ? -17.234 6.477 12.852 1 97.88 177 GLY B N 1
ATOM 2943 C CA . GLY B 1 177 ? -17.5 5.566 13.961 1 97.88 177 GLY B CA 1
ATOM 2944 C C . GLY B 1 177 ? -16.688 4.293 13.891 1 97.88 177 GLY B C 1
ATOM 2945 O O . GLY B 1 177 ? -16.172 3.938 12.836 1 97.88 177 GLY B O 1
ATOM 2946 N N . LYS B 1 178 ? -16.641 3.648 15.039 1 97.44 178 LYS B N 1
ATOM 2947 C CA . LYS B 1 178 ? -15.797 2.471 15.234 1 97.44 178 LYS B CA 1
ATOM 2948 C C . LYS B 1 178 ? -16.219 1.332 14.312 1 97.44 178 LYS B C 1
ATOM 2950 O O . LYS B 1 178 ? -15.375 0.623 13.766 1 97.44 178 LYS B O 1
ATOM 2955 N N . GLU B 1 179 ? -17.438 1.117 14.156 1 97.94 179 GLU B N 1
ATOM 2956 C CA . GLU B 1 179 ? -17.953 0.032 13.32 1 97.94 179 GLU B CA 1
ATOM 2957 C C . GLU B 1 179 ? -17.469 0.166 11.883 1 97.94 179 GLU B C 1
ATOM 2959 O O . GLU B 1 179 ? -17.047 -0.818 11.266 1 97.94 179 GLU B O 1
ATOM 2964 N N . LYS B 1 180 ? -17.516 1.379 11.32 1 98.25 180 LYS B N 1
ATOM 2965 C CA . LYS B 1 180 ? -17.047 1.62 9.953 1 98.25 180 LYS B CA 1
ATOM 2966 C C . LYS B 1 180 ? -15.562 1.32 9.812 1 98.25 180 LYS B C 1
ATOM 2968 O O . LYS B 1 180 ? -15.133 0.694 8.844 1 98.25 180 LYS B O 1
ATOM 2973 N N . ALA B 1 181 ? -14.781 1.762 10.789 1 98.44 181 ALA B N 1
ATOM 2974 C CA . ALA B 1 181 ? -13.344 1.514 10.766 1 98.44 181 ALA B CA 1
ATOM 2975 C C . ALA B 1 181 ? -13.039 0.019 10.82 1 98.44 181 ALA B C 1
ATOM 2977 O O . ALA B 1 181 ? -12.18 -0.474 10.086 1 98.44 181 ALA B O 1
ATOM 2978 N N . LEU B 1 182 ? -13.758 -0.701 11.672 1 98 182 LEU B N 1
ATOM 2979 C CA . LEU B 1 182 ? -13.562 -2.141 11.805 1 98 182 LEU B CA 1
ATOM 2980 C C . LEU B 1 182 ? -13.953 -2.865 10.516 1 98 182 LEU B C 1
ATOM 2982 O O . LEU B 1 182 ? -13.281 -3.814 10.109 1 98 182 LEU B O 1
ATOM 2986 N N . ASN B 1 183 ? -15 -2.465 9.953 1 98.06 183 ASN B N 1
ATOM 2987 C CA . ASN B 1 183 ? -15.414 -3.047 8.68 1 98.06 183 ASN B CA 1
ATOM 2988 C C . ASN B 1 183 ? -14.359 -2.838 7.602 1 98.06 183 ASN B C 1
ATOM 2990 O O . ASN B 1 183 ? -14.039 -3.76 6.852 1 98.06 183 ASN B O 1
ATOM 2994 N N . THR B 1 184 ? -13.867 -1.611 7.492 1 98.25 184 THR B N 1
ATOM 2995 C CA . THR B 1 184 ? -12.82 -1.304 6.527 1 98.25 184 THR B CA 1
ATOM 2996 C C . THR B 1 184 ? -11.594 -2.178 6.773 1 98.25 184 THR B C 1
ATOM 2998 O O . THR B 1 184 ? -11.055 -2.781 5.84 1 98.25 184 THR B O 1
ATOM 3001 N N . ALA B 1 185 ? -11.172 -2.275 8.023 1 97.88 185 ALA B N 1
ATOM 3002 C CA . ALA B 1 185 ? -10.031 -3.115 8.375 1 97.88 185 ALA B CA 1
ATOM 3003 C C . ALA B 1 185 ? -10.281 -4.57 8 1 97.88 185 ALA B C 1
ATOM 3005 O O . ALA B 1 185 ? -9.375 -5.262 7.531 1 97.88 185 ALA B O 1
ATOM 3006 N N . SER B 1 186 ? -11.469 -5.023 8.242 1 97.31 186 SER B N 1
ATOM 3007 C CA . SER B 1 186 ? -11.844 -6.398 7.926 1 97.31 186 SER B CA 1
ATOM 3008 C C . SER B 1 186 ? -11.734 -6.672 6.43 1 97.31 186 SER B C 1
ATOM 3010 O O . SER B 1 186 ? -11.188 -7.695 6.02 1 97.31 186 SER B O 1
ATOM 3012 N N . ILE B 1 187 ? -12.234 -5.762 5.621 1 96.44 187 ILE B N 1
ATOM 3013 C CA . ILE B 1 187 ? -12.172 -5.898 4.172 1 96.44 187 ILE B CA 1
ATOM 3014 C C . ILE B 1 187 ? -10.711 -5.949 3.727 1 96.44 187 ILE B C 1
ATOM 3016 O O . ILE B 1 187 ? -10.359 -6.707 2.818 1 96.44 187 ILE B O 1
ATOM 3020 N N . MET B 1 188 ? -9.844 -5.234 4.402 1 96.56 188 MET B N 1
ATOM 3021 C CA . MET B 1 188 ? -8.422 -5.16 4.074 1 96.56 188 MET B CA 1
ATOM 3022 C C . MET B 1 188 ? -7.668 -6.352 4.656 1 96.56 188 MET B C 1
ATOM 3024 O O . MET B 1 188 ? -6.48 -6.527 4.391 1 96.56 188 MET B O 1
ATOM 3028 N N . GLU B 1 189 ? -8.352 -7.129 5.52 1 96.44 189 GLU B N 1
ATOM 3029 C CA . GLU B 1 189 ? -7.699 -8.18 6.293 1 96.44 189 GLU B CA 1
ATOM 3030 C C . GLU B 1 189 ? -6.484 -7.641 7.043 1 96.44 189 GLU B C 1
ATOM 3032 O O . GLU B 1 189 ? -5.402 -8.234 6.996 1 96.44 189 GLU B O 1
ATOM 3037 N N . TYR B 1 190 ? -6.645 -6.496 7.574 1 95.88 190 TYR B N 1
ATOM 3038 C CA . TYR B 1 190 ? -5.633 -5.809 8.375 1 95.88 190 TYR B CA 1
ATOM 3039 C C . TYR B 1 190 ? -5.938 -5.926 9.859 1 95.88 190 TYR B C 1
ATOM 3041 O O . TYR B 1 190 ? -7.043 -5.605 10.305 1 95.88 190 TYR B O 1
ATOM 3049 N N . GLU B 1 191 ? -4.977 -6.469 10.641 1 92.5 191 GLU B N 1
ATOM 3050 C CA . GLU B 1 191 ? -5.137 -6.551 12.094 1 92.5 191 GLU B CA 1
ATOM 3051 C C . GLU B 1 191 ? -4.934 -5.191 12.75 1 92.5 191 GLU B C 1
ATOM 3053 O O . GLU B 1 191 ? -3.812 -4.836 13.117 1 92.5 191 GLU B O 1
ATOM 3058 N N . TRP B 1 192 ? -6.016 -4.535 12.945 1 94.44 192 TRP B N 1
ATOM 3059 C CA . TRP B 1 192 ? -5.98 -3.17 13.461 1 94.44 192 TRP B CA 1
ATOM 3060 C C . TRP B 1 192 ? -6.199 -3.148 14.969 1 94.44 192 TRP B C 1
ATOM 3062 O O . TRP B 1 192 ? -7.086 -3.832 15.484 1 94.44 192 TRP B O 1
ATOM 3072 N N . ASN B 1 193 ? -5.281 -2.463 15.609 1 91.88 193 ASN B N 1
ATOM 3073 C CA . ASN B 1 193 ? -5.438 -2.172 17.031 1 91.88 193 ASN B CA 1
ATOM 3074 C C . ASN B 1 193 ? -5.859 -0.724 17.266 1 91.88 193 ASN B C 1
ATOM 3076 O O . ASN B 1 193 ? -5.039 0.189 17.156 1 91.88 193 ASN B O 1
ATOM 3080 N N . PRO B 1 194 ? -7.109 -0.485 17.656 1 88.19 194 PRO B N 1
ATOM 3081 C CA . PRO B 1 194 ? -7.633 0.876 17.797 1 88.19 194 PRO B CA 1
ATOM 3082 C C . PRO B 1 194 ? -6.93 1.66 18.906 1 88.19 194 PRO B C 1
ATOM 3084 O O . PRO B 1 194 ? -7.066 2.885 18.984 1 88.19 194 PRO B O 1
ATOM 3087 N N . GLU B 1 195 ? -6.184 1.012 19.641 1 88.19 195 GLU B N 1
ATOM 3088 C CA . GLU B 1 195 ? -5.551 1.675 20.781 1 88.19 195 GLU B CA 1
ATOM 3089 C C . GLU B 1 195 ? -4.117 2.084 20.453 1 88.19 195 GLU B C 1
ATOM 3091 O O . GLU B 1 195 ? -3.404 2.605 21.312 1 88.19 195 GLU B O 1
ATOM 3096 N N . HIS B 1 196 ? -3.932 1.881 19.078 1 84.5 196 HIS B N 1
ATOM 3097 C CA . HIS B 1 196 ? -2.562 2.16 18.656 1 84.5 196 HIS B CA 1
ATOM 3098 C C . HIS B 1 196 ? -2.355 3.652 18.406 1 84.5 196 HIS B C 1
ATOM 3100 O O . HIS B 1 196 ? -3.143 4.285 17.703 1 84.5 196 HIS B O 1
ATOM 3106 N N . GLY B 1 197 ? -1.884 4.516 19.172 1 91.56 197 GLY B N 1
ATOM 3107 C CA . GLY B 1 197 ? -1.543 5.922 19.016 1 91.56 197 GLY B CA 1
ATOM 3108 C C . GLY B 1 197 ? -1.815 6.746 20.25 1 91.56 197 GLY B C 1
ATOM 3109 O O . GLY B 1 197 ? -2.381 6.242 21.234 1 91.56 197 GLY B O 1
ATOM 3110 N N . ILE B 1 198 ? -1.314 7.828 20.219 1 93.94 198 ILE B N 1
ATOM 3111 C CA . ILE B 1 198 ? -1.561 8.797 21.281 1 93.94 198 ILE B CA 1
ATOM 3112 C C . ILE B 1 198 ? -2.674 9.75 20.859 1 93.94 198 ILE B C 1
ATOM 3114 O O . ILE B 1 198 ? -2.578 10.406 19.812 1 93.94 198 ILE B O 1
ATOM 3118 N N . LYS B 1 199 ? -3.783 9.852 21.594 1 95 199 LYS B N 1
ATOM 3119 C CA . LYS B 1 199 ? -4.938 10.703 21.312 1 95 199 LYS B CA 1
ATOM 3120 C C . LYS B 1 199 ? -5.039 11.836 22.344 1 95 199 LYS B C 1
ATOM 3122 O O . LYS B 1 199 ? -5.383 11.602 23.5 1 95 199 LYS B O 1
ATOM 3127 N N . LEU B 1 200 ? -4.723 12.922 21.938 1 94.06 200 LEU B N 1
ATOM 3128 C CA . LEU B 1 200 ? -4.68 14.07 22.828 1 94.06 200 LEU B CA 1
ATOM 3129 C C . LEU B 1 200 ? -6.012 14.812 22.828 1 94.06 200 LEU B C 1
ATOM 3131 O O . LEU B 1 200 ? -6.148 15.844 23.484 1 94.06 200 LEU B O 1
ATOM 3135 N N . ILE B 1 201 ? -6.98 14.328 22.094 1 87.44 201 ILE B N 1
ATOM 3136 C CA . ILE B 1 201 ? -8.305 14.945 22.031 1 87.44 201 ILE B CA 1
ATOM 3137 C C . ILE B 1 201 ? -9.328 14.047 22.719 1 87.44 201 ILE B C 1
ATOM 3139 O O . ILE B 1 201 ? -9.125 12.836 22.828 1 87.44 201 ILE B O 1
#

InterPro domains:
  IPR002818 DJ-1/PfpI [PF01965] (5-173)
  IPR029062 Class I glutamine amidotransferase-like [G3DSA:3.40.50.880] (1-199)
  IPR029062 Class I glutamine amidotransferase-like [SSF52317] (5-193)
  IPR052158 Isonitrile Hydratase and Quaternary Amine Regulator [PTHR43130] (5-194)

pLDDT: mean 97.23, std 5.34, range [41.16, 99.0]

Solvent-accessible surface area (backbone atoms only — not comparable to full-atom values): 19874 Å² total; per-residue (Å²): 125,85,71,75,40,30,35,35,33,52,50,50,57,20,21,33,62,44,28,43,46,34,32,48,47,50,51,42,60,50,24,75,83,46,49,48,44,72,44,38,26,15,85,50,58,59,70,30,39,27,61,79,62,53,36,33,39,37,75,20,20,71,86,71,50,80,82,39,37,29,38,35,32,32,11,36,76,25,29,73,59,45,42,71,31,65,71,60,33,51,48,53,44,56,49,53,72,72,22,63,32,38,37,25,12,14,45,12,40,49,33,39,31,66,40,70,70,41,71,71,33,68,41,40,30,21,83,93,45,43,70,60,45,63,68,63,36,53,87,60,31,43,80,52,80,97,53,38,21,30,34,66,68,44,46,32,28,7,10,23,33,45,17,20,35,53,43,41,39,48,51,40,22,74,76,66,30,62,67,55,25,52,50,44,29,56,74,35,48,40,94,76,61,91,77,65,41,46,69,74,104,125,86,72,75,41,28,36,35,33,50,48,50,57,21,21,34,63,44,29,44,46,35,30,48,48,51,52,42,58,48,24,75,83,47,50,50,45,73,44,38,26,14,85,50,59,58,70,32,40,26,60,79,62,54,36,33,40,39,76,19,21,71,86,72,48,79,82,39,38,29,40,35,33,31,12,36,76,25,30,72,60,45,42,72,32,65,70,59,33,50,49,53,44,56,50,53,73,72,23,62,33,39,34,25,12,12,44,13,39,49,36,40,30,66,39,69,68,40,72,69,31,68,43,39,31,20,83,92,45,42,69,61,45,63,69,64,37,51,87,59,32,43,80,53,80,97,53,39,21,29,33,66,67,45,47,33,27,7,10,24,33,46,15,21,35,54,42,42,40,48,50,40,22,74,75,67,30,62,66,54,24,51,50,44,30,56,75,37,48,41,93,77,59,92,77,65,40,49,70,74,106

Radius of gyration: 20.38 Å; Cα contacts (8 Å, |Δi|>4): 991; chains: 2; bounding box: 56×59×47 Å

Secondary structure (DSSP, 8-state):
----EEEEEE--TT--HHHHHHHHHHHHHHHTTSSEEEEEEESSSS-EE-TT--EEE-SEETTTSPPPSEEEE--STTHHHHTT-HHHHHHHHHHHHH-SEEEEETTHHHHHHHTT--TT-EE---GGGHHHHHHHS-TT-EE--S-SEEE-SSEEEE-STHHHHHHHHHHHHHHH-HHHHHHHHHHTT----TT-SEE--/----EEEEEE--TT--HHHHHHHHHHHHHHHTTSSEEEEEEESSSS-EE-TT--EEE-SEETTTSPPPSEEEE--STTHHHHTT-HHHHHHHHHHHHH-SEEEEETTHHHHHHHTT--TT-EE---GGGHHHHHHHS-TT-EE--S-SEEE-SSEEEE-STHHHHHHHHHHHHHHH-HHHHHHHHHHTT----TT-SEE--

Organism: NCBI:txid1418104

Sequence (402 aa):
MKEIKNVAILIFEDVEILDFCGPFEVFSITARDTNLNVYTVAEKITPILTYNKLSVNPHYSIFDCPEPDIVLIPGGKGSRKEMNNPIIINWIKSVSKNAELVLSVCTGAFLLAKADLLDNLEITTHHLSLEFLKEIAPSSAKVREGVRFIDNGKVVLSAGISAGIDMSLYVVERIFGKEKALNTASIMEYEWNPEHGIKLIMKEIKNVAILIFEDVEILDFCGPFEVFSITARDTNLNVYTVAEKITPILTYNKLSVNPHYSIFDCPEPDIVLIPGGKGSRKEMNNPIIINWIKSVSKNAELVLSVCTGAFLLAKADLLDNLEITTHHLSLEFLKEIAPSSAKVREGVRFIDNGKVVLSAGISAGIDMSLYVVERIFGKEKALNTASIMEYEWNPEHGIKLI

Nearest PDB structures (foldseek):
  7l9q-assembly1_B  TM=9.434E-01  e=2.937E-18  Pseudomonas protegens Pf-5
  3noq-assembly1_A  TM=9.192E-01  e=6.886E-18  Pseudomonas fluorescens
  7lav-assembly1_A  TM=9.330E-01  e=1.055E-17  Pseudomonas protegens Pf-5
  3nor-assembly1_A-2  TM=9.300E-01  e=1.266E-17  Pseudomonas fluorescens
  3nov-assembly1_A-2  TM=9.291E-01  e=2.189E-17  Pseudomonas fluorescens